Protein AF-A6G628-F1 (afdb_monomer_lite)

Radius of gyration: 21.7 Å; chains: 1; bounding box: 55×53×71 Å

Structure (mmCIF, N/CA/C/O backbone):
data_AF-A6G628-F1
#
_entry.id   AF-A6G628-F1
#
loop_
_atom_site.group_PDB
_atom_site.id
_atom_site.type_symbol
_atom_site.label_atom_id
_atom_site.label_alt_id
_atom_site.label_comp_id
_atom_site.label_asym_id
_atom_site.label_entity_id
_atom_site.label_seq_id
_atom_site.pdbx_PDB_ins_code
_atom_site.Cartn_x
_atom_site.Cartn_y
_atom_site.Cartn_z
_atom_site.occupancy
_atom_site.B_iso_or_equiv
_atom_site.auth_seq_id
_atom_site.auth_comp_id
_atom_site.auth_asym_id
_atom_site.auth_atom_id
_atom_site.pdbx_PDB_model_num
ATOM 1 N N . MET A 1 1 ? 12.521 -26.852 42.039 1.00 50.44 1 MET A N 1
ATOM 2 C CA . MET A 1 1 ? 12.221 -27.165 40.621 1.00 50.44 1 MET A CA 1
ATOM 3 C C . MET A 1 1 ? 13.500 -27.011 39.815 1.00 50.44 1 MET A C 1
ATOM 5 O O . MET A 1 1 ? 14.145 -25.983 39.925 1.00 50.44 1 MET A O 1
ATOM 9 N N . SER A 1 2 ? 13.921 -28.056 39.102 1.00 45.62 2 SER A N 1
ATOM 10 C CA . SER A 1 2 ? 15.214 -28.092 38.402 1.00 45.62 2 SER A CA 1
ATOM 11 C C . SER A 1 2 ? 15.233 -27.132 37.203 1.00 45.62 2 SER A C 1
ATOM 13 O O . SER A 1 2 ? 14.281 -27.115 36.423 1.00 45.62 2 SER A O 1
ATOM 15 N N . LEU A 1 3 ? 16.336 -26.391 37.034 1.00 38.62 3 LEU A N 1
ATOM 16 C CA . LEU A 1 3 ? 16.630 -25.508 35.890 1.00 38.62 3 LEU A CA 1
ATOM 17 C C . LEU A 1 3 ? 16.392 -26.185 34.526 1.00 38.62 3 LEU A C 1
ATOM 19 O O . LEU A 1 3 ? 16.023 -25.521 33.563 1.00 38.62 3 LEU A O 1
ATOM 23 N N . ARG A 1 4 ? 16.496 -27.520 34.451 1.00 37.66 4 ARG A N 1
ATOM 24 C CA . ARG A 1 4 ? 16.188 -28.283 33.231 1.00 37.66 4 ARG A CA 1
ATOM 25 C C . ARG A 1 4 ? 14.694 -28.319 32.894 1.00 37.66 4 ARG A C 1
ATOM 27 O O . ARG A 1 4 ? 14.354 -28.347 31.720 1.00 37.66 4 ARG A O 1
ATOM 34 N N . ARG A 1 5 ? 13.796 -28.283 33.887 1.00 37.41 5 ARG A N 1
ATOM 35 C CA . ARG A 1 5 ? 12.337 -28.236 33.653 1.00 37.41 5 ARG A CA 1
ATOM 36 C C . ARG A 1 5 ? 11.863 -26.838 33.245 1.00 37.41 5 ARG A C 1
ATOM 38 O O . ARG A 1 5 ? 10.957 -26.738 32.430 1.00 37.41 5 ARG A O 1
ATOM 45 N N . ALA A 1 6 ? 12.510 -25.782 33.748 1.00 36.03 6 ALA A N 1
ATOM 46 C CA . ALA A 1 6 ? 12.247 -24.408 33.312 1.00 36.03 6 ALA A CA 1
ATOM 47 C C . ALA A 1 6 ? 12.729 -24.167 31.867 1.00 36.03 6 ALA A C 1
ATOM 49 O O . ALA A 1 6 ? 11.997 -23.593 31.068 1.00 36.03 6 ALA A O 1
ATOM 50 N N . ALA A 1 7 ? 13.903 -24.693 31.494 1.00 35.81 7 ALA A N 1
ATOM 51 C CA . ALA A 1 7 ? 14.420 -24.595 30.127 1.00 35.81 7 ALA A CA 1
ATOM 52 C C . ALA A 1 7 ? 13.567 -25.369 29.100 1.00 35.81 7 ALA A C 1
ATOM 54 O O . ALA A 1 7 ? 13.329 -24.871 28.003 1.00 35.81 7 ALA A O 1
ATOM 55 N N . LEU A 1 8 ? 13.049 -26.551 29.462 1.00 32.75 8 LEU A N 1
ATOM 56 C CA . LEU A 1 8 ? 12.145 -27.323 28.597 1.00 32.75 8 LEU A CA 1
ATOM 57 C C . LEU A 1 8 ? 10.762 -26.670 28.436 1.00 32.75 8 LEU A C 1
ATOM 59 O O . LEU A 1 8 ? 10.191 -26.742 27.353 1.00 32.75 8 LEU A O 1
ATOM 63 N N . ALA A 1 9 ? 10.242 -26.001 29.470 1.00 33.34 9 ALA A N 1
ATOM 64 C CA . ALA A 1 9 ? 8.976 -25.270 29.381 1.00 33.34 9 ALA A CA 1
ATOM 65 C C . ALA A 1 9 ? 9.089 -24.014 28.494 1.00 33.34 9 ALA A C 1
ATOM 67 O O . ALA A 1 9 ? 8.190 -23.745 27.702 1.00 33.34 9 ALA A O 1
ATOM 68 N N . VAL A 1 10 ? 10.215 -23.291 28.557 1.00 39.22 10 VAL A N 1
ATOM 69 C CA . VAL A 1 10 ? 10.490 -22.137 27.680 1.00 39.22 10 VAL A CA 1
ATOM 70 C C . VAL A 1 10 ? 10.723 -22.579 26.229 1.00 39.22 10 VAL A C 1
ATOM 72 O O . VAL A 1 10 ? 10.201 -21.950 25.315 1.00 39.22 10 VAL A O 1
ATOM 75 N N . ALA A 1 11 ? 11.419 -23.697 25.997 1.00 35.84 11 ALA A N 1
ATOM 76 C CA . ALA A 1 11 ? 11.595 -24.253 24.652 1.00 35.84 11 ALA A CA 1
ATOM 77 C C . ALA A 1 11 ? 10.272 -24.752 24.033 1.00 35.84 11 ALA A C 1
ATOM 79 O O . ALA A 1 11 ? 10.048 -24.563 22.840 1.00 35.84 11 ALA A O 1
ATOM 80 N N . ALA A 1 12 ? 9.370 -25.329 24.836 1.00 33.75 12 ALA A N 1
ATOM 81 C CA . ALA A 1 12 ? 8.045 -25.752 24.377 1.00 33.75 12 ALA A CA 1
ATOM 82 C C . ALA A 1 12 ? 7.103 -24.564 24.087 1.00 33.75 12 ALA A C 1
ATOM 84 O O . ALA A 1 12 ? 6.345 -24.611 23.122 1.00 33.75 12 ALA A O 1
ATOM 85 N N . LEU A 1 13 ? 7.187 -23.476 24.864 1.00 33.50 13 LEU A N 1
ATOM 86 C CA . LEU A 1 13 ? 6.427 -22.242 24.615 1.00 33.50 13 LEU A CA 1
ATOM 87 C C . LEU A 1 13 ? 6.949 -21.464 23.393 1.00 33.50 13 LEU A C 1
ATOM 89 O O . LEU A 1 13 ? 6.150 -20.908 22.644 1.00 33.50 13 LEU A O 1
ATOM 93 N N . LEU A 1 14 ? 8.260 -21.493 23.126 1.00 31.45 14 LEU A N 1
ATOM 94 C CA . LEU A 1 14 ? 8.841 -20.948 21.890 1.00 31.45 14 LEU A CA 1
ATOM 95 C C . LEU A 1 14 ? 8.480 -21.796 20.658 1.00 31.45 14 LEU A C 1
ATOM 97 O O . LEU A 1 14 ? 8.222 -21.243 19.595 1.00 31.45 14 LEU A O 1
ATOM 101 N N . ALA A 1 15 ? 8.382 -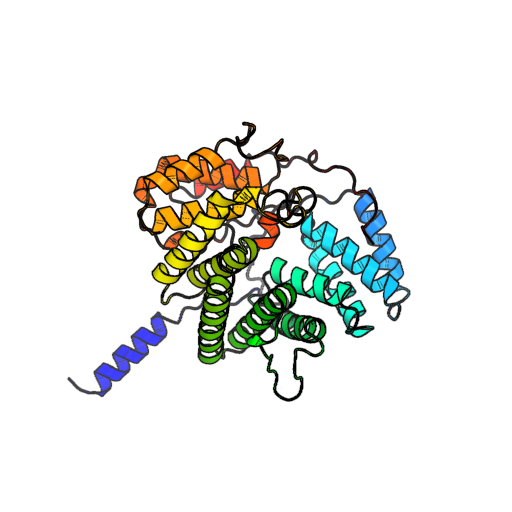23.121 20.794 1.00 29.91 15 ALA A N 1
ATOM 102 C CA . ALA A 1 15 ? 7.958 -24.000 19.701 1.00 29.91 15 ALA A CA 1
ATOM 103 C C . ALA A 1 15 ? 6.462 -23.863 19.347 1.00 29.91 15 ALA A C 1
ATOM 105 O O . ALA A 1 15 ? 6.084 -24.103 18.203 1.00 29.91 15 ALA A O 1
ATOM 106 N N . LEU A 1 16 ? 5.616 -23.443 20.296 1.00 30.11 16 LEU A N 1
ATOM 107 C CA . LEU A 1 16 ? 4.186 -23.189 20.069 1.00 30.11 16 LEU A CA 1
ATOM 108 C C . LEU A 1 16 ? 3.890 -21.741 19.633 1.00 30.11 16 LEU A C 1
ATOM 110 O O . LEU A 1 16 ? 2.911 -21.512 18.931 1.00 30.11 16 LEU A O 1
ATOM 114 N N . GLY A 1 17 ? 4.751 -20.775 19.979 1.00 24.03 17 GLY A N 1
ATOM 115 C CA . GLY A 1 17 ? 4.657 -19.375 19.534 1.00 24.03 17 GLY A CA 1
ATOM 116 C C . GLY A 1 17 ? 5.281 -19.081 18.160 1.00 24.03 17 GLY A C 1
ATOM 117 O O . GLY A 1 17 ? 5.153 -17.968 17.656 1.00 24.03 17 GLY A O 1
ATOM 118 N N . CYS A 1 18 ? 5.946 -20.064 17.543 1.00 24.30 18 CYS A N 1
ATOM 119 C CA . CYS A 1 18 ? 6.601 -19.954 16.234 1.00 24.30 18 CYS A CA 1
ATOM 120 C C . CYS A 1 18 ? 5.829 -20.642 15.096 1.00 24.30 18 CYS A C 1
ATOM 122 O O . CYS A 1 18 ? 6.426 -20.992 14.079 1.00 24.30 18 CYS A O 1
ATOM 124 N N . GLN A 1 19 ? 4.507 -20.800 15.216 1.00 24.64 19 GLN A N 1
ATOM 125 C CA . GLN A 1 19 ? 3.675 -21.029 14.034 1.00 24.64 19 GLN A CA 1
ATOM 126 C C . GLN A 1 19 ? 3.559 -19.713 13.260 1.00 24.64 19 GLN A C 1
ATOM 128 O O . GLN A 1 19 ? 2.582 -18.973 13.345 1.00 24.64 19 GLN A O 1
ATOM 133 N N . SER A 1 20 ? 4.617 -19.405 12.508 1.00 27.75 20 SER A N 1
ATOM 134 C CA . SER A 1 20 ? 4.512 -18.581 11.315 1.00 27.75 20 SER A CA 1
ATOM 135 C C . SER A 1 20 ? 3.332 -19.086 10.482 1.00 27.75 20 SER A C 1
ATOM 137 O O . SER A 1 20 ? 3.108 -20.296 10.389 1.00 27.75 20 SER A O 1
ATOM 139 N N . LYS A 1 21 ? 2.584 -18.163 9.859 1.00 27.80 21 LYS A N 1
ATOM 140 C CA . LYS A 1 21 ? 1.691 -18.498 8.739 1.00 27.80 21 LYS A CA 1
ATOM 141 C C . LYS A 1 21 ? 2.397 -19.554 7.868 1.00 27.80 21 LYS A C 1
ATOM 143 O O . LYS A 1 21 ? 3.588 -19.360 7.585 1.00 27.80 21 LYS A O 1
ATOM 148 N N . PRO A 1 22 ? 1.727 -20.663 7.497 1.00 29.30 22 PRO A N 1
ATOM 149 C CA . PRO A 1 22 ? 2.341 -21.661 6.638 1.00 29.30 22 PRO A CA 1
ATOM 150 C C . PRO A 1 22 ? 2.854 -20.943 5.395 1.00 29.30 22 PRO A C 1
ATOM 152 O O . PRO A 1 22 ? 2.202 -20.014 4.922 1.00 29.30 22 PRO A O 1
ATOM 155 N N . ALA A 1 23 ? 4.068 -21.328 5.000 1.00 27.78 23 ALA A N 1
ATOM 156 C CA . ALA A 1 23 ? 4.845 -20.872 3.856 1.00 27.78 23 ALA A CA 1
ATOM 157 C C . ALA A 1 23 ? 4.118 -19.904 2.906 1.00 27.78 23 ALA A C 1
ATOM 159 O O . ALA A 1 23 ? 3.055 -20.213 2.366 1.00 27.78 23 ALA A O 1
ATOM 160 N N . GLY A 1 24 ? 4.766 -18.762 2.646 1.00 28.61 24 GLY A N 1
ATOM 161 C CA . GLY A 1 24 ? 4.451 -17.935 1.487 1.00 28.61 24 GLY A CA 1
ATOM 162 C C . GLY A 1 24 ? 4.271 -18.795 0.235 1.00 28.61 24 GLY A C 1
ATOM 163 O O . GLY A 1 24 ? 4.841 -19.882 0.137 1.00 28.61 24 GLY A O 1
ATOM 164 N N . HIS A 1 25 ? 3.413 -18.311 -0.663 1.00 29.97 25 HIS A N 1
ATOM 165 C CA . HIS A 1 25 ? 3.013 -18.961 -1.907 1.00 29.97 25 HIS A CA 1
ATOM 166 C C . HIS A 1 25 ? 4.072 -19.931 -2.464 1.00 29.97 25 HIS A C 1
ATOM 168 O O . HIS A 1 25 ? 5.189 -19.499 -2.760 1.00 29.97 25 HIS A O 1
ATOM 174 N N . PRO A 1 26 ? 3.749 -21.225 -2.644 1.00 27.81 26 PRO A N 1
ATOM 175 C CA . PRO A 1 26 ? 4.687 -22.155 -3.245 1.00 27.81 26 PRO A CA 1
ATOM 176 C C . PRO A 1 26 ? 4.986 -21.714 -4.680 1.00 27.81 26 PRO A C 1
ATOM 178 O O . PRO A 1 26 ? 4.091 -21.648 -5.526 1.00 27.81 26 PRO A O 1
ATOM 181 N N . GLN A 1 27 ? 6.263 -21.442 -4.959 1.00 30.94 27 GLN A N 1
ATOM 182 C CA . GLN A 1 27 ? 6.772 -21.461 -6.323 1.00 30.94 27 GLN A CA 1
ATOM 183 C C . GLN A 1 27 ? 6.457 -22.833 -6.931 1.00 30.94 27 GLN A C 1
ATOM 185 O O . GLN A 1 27 ? 6.696 -23.879 -6.323 1.00 30.94 27 GLN A O 1
ATOM 190 N N . ARG A 1 28 ? 5.890 -22.820 -8.140 1.00 32.59 28 ARG A N 1
ATOM 191 C CA . ARG A 1 28 ? 5.635 -24.016 -8.947 1.00 32.59 28 ARG A CA 1
ATOM 192 C C . ARG A 1 28 ? 6.959 -24.750 -9.190 1.00 32.59 28 ARG A C 1
ATOM 194 O O . ARG A 1 28 ? 7.752 -24.335 -10.025 1.00 32.59 28 ARG A O 1
ATOM 201 N N . GLY A 1 29 ? 7.164 -25.860 -8.487 1.00 27.83 29 GLY A N 1
ATOM 202 C CA . GLY A 1 29 ? 8.288 -26.769 -8.686 1.00 27.83 29 GLY A CA 1
ATOM 203 C C . GLY A 1 29 ? 7.921 -28.190 -8.267 1.00 27.83 29 GLY A C 1
ATOM 204 O O . GLY A 1 29 ? 7.958 -28.511 -7.090 1.00 27.83 29 GLY A O 1
ATOM 205 N N . ALA A 1 30 ? 7.535 -28.998 -9.259 1.00 32.38 30 ALA A N 1
ATOM 206 C CA . ALA A 1 30 ? 7.489 -30.464 -9.305 1.00 32.38 30 ALA A CA 1
ATOM 207 C C . ALA A 1 30 ? 6.982 -31.255 -8.069 1.00 32.38 30 ALA A C 1
ATOM 209 O O . ALA A 1 30 ? 7.699 -31.464 -7.098 1.00 32.38 30 ALA A O 1
ATOM 210 N N . GLY A 1 31 ? 5.807 -31.889 -8.212 1.00 31.33 31 GLY A N 1
ATOM 211 C CA . GLY A 1 31 ? 5.630 -33.253 -7.685 1.00 31.33 31 GLY A CA 1
ATOM 212 C C . GLY A 1 31 ? 4.622 -33.516 -6.563 1.00 31.33 31 GLY A C 1
ATOM 213 O O . GLY A 1 31 ? 4.603 -34.637 -6.067 1.00 31.33 31 GLY A O 1
ATOM 214 N N . ALA A 1 32 ? 3.753 -32.575 -6.185 1.00 30.78 32 ALA A N 1
ATOM 215 C CA . ALA A 1 32 ? 2.583 -32.890 -5.357 1.00 30.78 32 ALA A CA 1
ATOM 216 C C . ALA A 1 32 ? 1.427 -31.926 -5.658 1.00 30.78 32 ALA A C 1
ATOM 218 O O . ALA A 1 32 ? 1.526 -30.729 -5.400 1.00 30.78 32 ALA A O 1
ATOM 219 N N . GLN A 1 33 ? 0.323 -32.445 -6.207 1.00 29.73 33 GLN A N 1
ATOM 220 C CA . GLN A 1 33 ? -0.958 -31.738 -6.280 1.00 29.73 33 GLN A CA 1
ATOM 221 C C . GLN A 1 33 ? -1.528 -31.601 -4.862 1.00 29.73 33 GLN A C 1
ATOM 223 O O . GLN A 1 33 ? -2.410 -32.349 -4.452 1.00 29.73 33 GLN A O 1
ATOM 228 N N . VAL A 1 34 ? -1.009 -30.651 -4.092 1.00 32.47 34 VAL A N 1
ATOM 229 C CA . VAL A 1 34 ? -1.757 -30.084 -2.973 1.00 32.47 34 VAL A CA 1
ATOM 230 C C . VAL A 1 34 ? -2.457 -28.874 -3.561 1.00 32.47 34 VAL A C 1
ATOM 232 O O . VAL A 1 34 ? -1.801 -27.911 -3.956 1.00 32.47 34 VAL A O 1
ATOM 235 N N . ALA A 1 35 ? -3.778 -28.970 -3.717 1.00 29.97 35 ALA A N 1
ATOM 236 C CA . ALA A 1 35 ? -4.606 -27.846 -4.120 1.00 29.97 35 ALA A CA 1
ATOM 237 C C . ALA A 1 35 ? -4.215 -26.629 -3.268 1.00 29.97 35 ALA A C 1
ATOM 239 O O . ALA A 1 35 ? -4.260 -26.696 -2.037 1.00 29.97 35 ALA A O 1
ATOM 240 N N . SER A 1 36 ? -3.792 -25.535 -3.914 1.00 32.62 36 SER A N 1
ATOM 241 C CA . SER A 1 36 ? -3.703 -24.246 -3.227 1.00 32.62 36 SER A CA 1
ATOM 242 C C . SER A 1 36 ? -5.068 -23.950 -2.604 1.00 32.62 36 SER A C 1
ATOM 244 O O . SER A 1 36 ? -6.064 -24.516 -3.068 1.00 32.62 36 SER A O 1
ATOM 246 N N . PRO A 1 37 ? -5.174 -23.055 -1.608 1.00 33.59 37 PRO A N 1
ATOM 247 C CA . PRO A 1 37 ? -6.459 -22.457 -1.293 1.00 33.59 37 PRO A CA 1
ATOM 248 C C . PRO A 1 37 ? -7.033 -21.909 -2.601 1.00 33.59 37 PRO A C 1
ATOM 250 O O . PRO A 1 37 ? -6.504 -20.967 -3.183 1.00 33.59 37 PRO A O 1
ATOM 253 N N . ALA A 1 38 ? -7.971 -22.672 -3.145 1.00 33.56 38 ALA A N 1
ATOM 254 C CA . ALA A 1 38 ? -9.018 -22.308 -4.057 1.00 33.56 38 ALA A CA 1
ATOM 255 C C . ALA A 1 38 ? -8.875 -20.919 -4.693 1.00 33.56 38 ALA A C 1
ATOM 257 O O . ALA A 1 38 ? -9.185 -19.908 -4.067 1.00 33.56 38 ALA A O 1
ATOM 258 N N . ALA A 1 39 ? -8.560 -20.888 -5.986 1.00 35.00 39 ALA A N 1
ATOM 259 C CA . ALA A 1 39 ? -8.867 -19.783 -6.893 1.00 35.00 39 ALA A CA 1
ATOM 260 C C . ALA A 1 39 ? -10.397 -19.549 -7.040 1.00 35.00 39 ALA A C 1
ATOM 262 O O . ALA A 1 39 ? -10.878 -19.285 -8.133 1.00 35.00 39 ALA A O 1
ATOM 263 N N . HIS A 1 40 ? -11.195 -19.752 -5.983 1.00 37.03 40 HIS A N 1
ATOM 264 C CA . HIS A 1 40 ? -12.650 -19.949 -6.063 1.00 37.03 40 HIS A CA 1
ATOM 265 C C . HIS A 1 40 ? -13.473 -18.784 -5.500 1.00 37.03 40 HIS A C 1
ATOM 267 O O . HIS A 1 40 ? -14.687 -18.903 -5.411 1.00 37.03 40 HIS A O 1
ATOM 273 N N . THR A 1 41 ? -12.855 -17.652 -5.155 1.00 40.22 41 THR A N 1
ATOM 274 C CA . THR A 1 41 ? -13.603 -16.418 -4.829 1.00 40.22 41 THR A CA 1
ATOM 275 C C . THR A 1 41 ? -13.040 -15.166 -5.497 1.00 40.22 41 THR A C 1
ATOM 277 O O . THR A 1 41 ? -13.556 -14.081 -5.268 1.00 40.22 41 THR A O 1
ATOM 280 N N . ARG A 1 42 ? -11.976 -15.289 -6.299 1.00 49.31 42 ARG A N 1
ATOM 281 C CA . ARG A 1 42 ? -11.356 -14.167 -7.008 1.00 49.31 42 ARG A CA 1
ATOM 282 C C . ARG A 1 42 ? -11.729 -14.263 -8.478 1.00 49.31 42 ARG A C 1
ATOM 284 O O . ARG A 1 42 ? -11.321 -15.206 -9.151 1.00 49.31 42 ARG A O 1
ATOM 291 N N . GLN A 1 43 ? -12.518 -13.311 -8.945 1.00 51.31 43 GLN A N 1
ATOM 292 C CA . GLN A 1 43 ? -12.754 -13.080 -10.361 1.00 51.31 43 GLN A CA 1
ATOM 293 C C . GLN A 1 43 ? -11.901 -11.877 -10.755 1.00 51.31 43 GLN A C 1
ATOM 295 O O . GLN A 1 43 ? -12.107 -10.775 -10.251 1.00 51.31 43 GLN A O 1
ATOM 300 N N . ASP A 1 44 ? -10.886 -12.099 -11.585 1.00 56.12 44 ASP A N 1
ATOM 301 C CA . ASP A 1 44 ? -10.138 -10.983 -12.157 1.00 56.12 44 ASP A CA 1
ATOM 302 C C . ASP A 1 44 ? -11.070 -10.202 -13.089 1.00 56.12 44 ASP A C 1
ATOM 304 O O . ASP A 1 44 ? -11.942 -10.779 -13.751 1.00 56.12 44 ASP A O 1
ATOM 308 N N . ALA A 1 45 ? -10.915 -8.881 -13.117 1.00 58.53 45 ALA A N 1
ATOM 309 C CA . ALA A 1 45 ? -11.713 -8.056 -14.007 1.00 58.53 45 ALA A CA 1
ATOM 310 C C . ALA A 1 45 ? -11.368 -8.423 -15.459 1.00 58.53 45 ALA A C 1
ATOM 312 O O . ALA A 1 45 ? -10.180 -8.461 -15.800 1.00 58.53 45 ALA A O 1
ATOM 313 N N . PRO A 1 46 ? -12.358 -8.691 -16.328 1.00 62.00 46 PRO A N 1
ATOM 314 C CA . PRO A 1 46 ? -12.068 -9.046 -17.704 1.00 62.00 46 PRO A CA 1
ATOM 315 C C . PRO A 1 46 ? -11.439 -7.848 -18.419 1.00 62.00 46 PRO A C 1
ATOM 317 O O . PRO A 1 46 ? -12.073 -6.809 -18.603 1.00 62.00 46 PRO A O 1
ATOM 320 N N . VAL A 1 47 ? -10.188 -8.003 -18.847 1.00 71.00 47 VAL A N 1
ATOM 321 C CA . VAL A 1 47 ? -9.551 -7.085 -19.797 1.00 71.00 47 VAL A CA 1
ATOM 322 C C . VAL A 1 47 ? -10.246 -7.255 -21.150 1.00 71.00 47 VAL A C 1
ATOM 324 O O . VAL A 1 47 ? -10.457 -8.382 -21.604 1.00 71.00 47 VAL A O 1
ATOM 327 N N . SER A 1 48 ? -10.657 -6.153 -21.786 1.00 79.56 48 SER A N 1
ATOM 328 C CA . SER A 1 48 ? -11.408 -6.224 -23.044 1.00 79.56 48 SER A CA 1
ATOM 329 C C . SER A 1 48 ? -10.563 -6.840 -24.164 1.00 79.56 48 SER A C 1
ATOM 331 O O . SER A 1 48 ? -9.335 -6.777 -24.141 1.00 79.56 48 SER A O 1
ATOM 333 N N . ALA A 1 49 ? -11.211 -7.410 -25.185 1.00 83.31 49 ALA A N 1
ATOM 334 C CA . ALA A 1 49 ? -10.497 -7.976 -26.333 1.00 83.31 49 ALA A CA 1
ATOM 335 C C . ALA A 1 49 ? -9.596 -6.937 -27.033 1.00 83.31 49 ALA A C 1
ATOM 337 O O . ALA A 1 49 ? -8.469 -7.253 -27.399 1.00 83.31 49 ALA A O 1
ATOM 338 N N . GLU A 1 50 ? -10.062 -5.690 -27.145 1.00 84.50 50 GLU A N 1
ATOM 339 C CA . GLU A 1 50 ? -9.288 -4.572 -27.700 1.00 84.50 50 GLU A CA 1
ATOM 340 C C . GLU A 1 50 ? -8.067 -4.238 -26.829 1.00 84.50 50 GLU A C 1
ATOM 342 O O . GLU A 1 50 ? -6.960 -4.063 -27.335 1.00 84.50 50 GLU A O 1
ATOM 347 N N . GLN A 1 51 ? -8.232 -4.211 -25.502 1.00 85.12 51 GLN A N 1
ATOM 348 C CA . GLN A 1 51 ? -7.115 -4.000 -24.580 1.00 85.12 51 GLN A CA 1
ATOM 349 C C . GLN A 1 51 ? -6.091 -5.137 -24.667 1.00 85.12 51 GLN A C 1
ATOM 351 O O . GLN A 1 51 ? -4.892 -4.870 -24.682 1.00 85.12 51 GLN A O 1
ATOM 356 N N . LEU A 1 52 ? -6.543 -6.391 -24.758 1.00 87.81 52 LEU A N 1
ATOM 357 C CA . LEU A 1 52 ? -5.663 -7.550 -24.923 1.00 87.81 52 LEU A CA 1
ATOM 358 C C . LEU A 1 52 ? -4.890 -7.504 -26.246 1.00 87.81 52 LEU A C 1
ATOM 360 O O . LEU A 1 52 ? -3.719 -7.873 -26.265 1.00 87.81 52 LEU A O 1
ATOM 364 N N . GLU A 1 53 ? -5.500 -7.022 -27.330 1.00 91.31 53 GLU A N 1
ATOM 365 C CA . GLU A 1 53 ? -4.812 -6.829 -28.611 1.00 91.31 53 GLU A CA 1
ATOM 366 C C . GLU A 1 53 ? -3.695 -5.783 -28.494 1.00 91.31 53 GLU A C 1
ATOM 368 O O . GLU A 1 53 ? -2.555 -6.046 -28.883 1.00 91.31 53 GLU A O 1
ATOM 373 N N . VAL A 1 54 ? -3.986 -4.629 -27.881 1.00 92.25 54 VAL A N 1
ATOM 374 C CA . VAL A 1 54 ? -2.991 -3.568 -27.651 1.00 92.25 54 VAL A CA 1
ATOM 375 C C . VAL A 1 54 ? -1.852 -4.058 -26.751 1.00 92.25 54 VAL A C 1
ATOM 377 O O . VAL A 1 54 ? -0.678 -3.865 -27.075 1.00 92.25 54 VAL A O 1
ATOM 380 N N . LEU A 1 55 ? -2.177 -4.719 -25.637 1.00 94.00 55 LEU A N 1
ATOM 381 C CA . LEU A 1 55 ? -1.188 -5.291 -24.720 1.00 94.00 55 LEU A CA 1
ATOM 382 C C . LEU A 1 55 ? -0.335 -6.364 -25.411 1.00 94.00 55 LEU A C 1
ATOM 384 O O . LEU A 1 55 ? 0.888 -6.365 -25.265 1.00 94.00 55 LEU A O 1
ATOM 388 N N . GLY A 1 56 ? -0.957 -7.222 -26.223 1.00 95.69 56 GLY A N 1
ATOM 389 C CA . GLY A 1 56 ? -0.276 -8.243 -27.014 1.00 95.69 56 GLY A CA 1
ATOM 390 C C . GLY A 1 56 ? 0.686 -7.653 -28.047 1.00 95.69 56 GLY A C 1
ATOM 391 O O . GLY A 1 56 ? 1.801 -8.151 -28.196 1.00 95.69 56 GLY A O 1
ATOM 392 N N . ALA A 1 57 ? 0.305 -6.561 -28.715 1.00 96.12 57 ALA A N 1
ATOM 393 C CA . ALA A 1 57 ? 1.174 -5.865 -29.662 1.00 96.12 57 ALA A CA 1
ATOM 394 C C . ALA A 1 57 ? 2.405 -5.246 -28.975 1.00 96.12 57 ALA A C 1
ATOM 396 O O . ALA A 1 57 ? 3.522 -5.375 -29.480 1.00 96.12 57 ALA A O 1
ATOM 397 N N . LEU A 1 58 ? 2.224 -4.624 -27.803 1.00 97.19 58 LEU A N 1
ATOM 398 C CA . LEU A 1 58 ? 3.332 -4.086 -27.004 1.00 97.19 58 LEU A CA 1
ATOM 399 C C . LEU A 1 58 ? 4.271 -5.196 -26.514 1.00 97.19 58 LEU A C 1
ATOM 401 O O . LEU A 1 58 ? 5.491 -5.060 -26.621 1.00 97.19 58 LEU A O 1
ATOM 405 N N . ALA A 1 59 ? 3.709 -6.308 -26.037 1.00 97.62 59 ALA A N 1
ATOM 406 C CA . ALA A 1 59 ? 4.473 -7.477 -25.620 1.00 97.62 59 ALA A CA 1
ATOM 407 C C . ALA A 1 59 ? 5.296 -8.062 -26.780 1.00 97.62 59 ALA A C 1
ATOM 409 O O . ALA A 1 59 ? 6.493 -8.304 -26.632 1.00 97.62 59 ALA A O 1
ATOM 410 N N . ALA A 1 60 ? 4.687 -8.220 -27.959 1.00 98.06 60 ALA A N 1
ATOM 411 C CA . ALA A 1 60 ? 5.373 -8.715 -29.149 1.00 98.06 60 ALA A CA 1
ATOM 412 C C . ALA A 1 60 ? 6.512 -7.784 -29.597 1.00 98.06 60 ALA A C 1
ATOM 414 O O . ALA A 1 60 ? 7.582 -8.261 -29.975 1.00 98.06 60 ALA A O 1
ATOM 415 N N . ALA A 1 61 ? 6.315 -6.463 -29.521 1.00 97.19 61 ALA A N 1
ATOM 416 C CA . ALA A 1 61 ? 7.357 -5.487 -29.832 1.00 97.19 61 ALA A CA 1
ATOM 417 C C . ALA A 1 61 ? 8.546 -5.577 -28.858 1.00 97.19 61 ALA A C 1
ATOM 419 O O . ALA A 1 61 ? 9.698 -5.556 -29.297 1.00 97.19 61 ALA A O 1
ATOM 420 N N . ALA A 1 62 ? 8.270 -5.725 -27.559 1.00 97.69 62 ALA A N 1
ATOM 421 C CA . ALA A 1 62 ? 9.282 -5.925 -26.524 1.00 97.69 62 ALA A CA 1
ATOM 422 C C . ALA A 1 62 ? 10.035 -7.259 -26.686 1.00 97.69 62 ALA A C 1
ATOM 424 O O . ALA A 1 62 ? 11.250 -7.316 -26.504 1.00 97.69 62 ALA A O 1
ATOM 425 N N . ASP A 1 63 ? 9.337 -8.328 -27.073 1.00 98.19 63 ASP A N 1
ATOM 426 C CA . ASP A 1 63 ? 9.940 -9.651 -27.268 1.00 98.19 63 ASP A CA 1
ATOM 427 C C . ASP A 1 63 ? 10.798 -9.723 -28.536 1.00 98.19 63 ASP A C 1
ATOM 429 O O . ASP A 1 63 ? 11.839 -10.380 -28.535 1.00 98.19 63 ASP A O 1
ATOM 433 N N . ALA A 1 64 ? 10.408 -9.011 -29.597 1.00 98.31 64 ALA A N 1
ATOM 434 C CA . ALA A 1 64 ? 11.203 -8.889 -30.816 1.00 98.31 64 ALA A CA 1
ATOM 435 C C . ALA A 1 64 ? 12.483 -8.054 -30.621 1.00 98.31 64 ALA A C 1
ATOM 437 O O . ALA A 1 64 ? 13.442 -8.236 -31.370 1.00 98.31 64 ALA A O 1
ATOM 438 N N . ASN A 1 65 ? 12.507 -7.161 -29.624 1.00 96.88 65 ASN A N 1
ATOM 439 C CA . ASN A 1 65 ? 13.613 -6.238 -29.361 1.00 96.88 65 ASN A CA 1
ATOM 440 C C . ASN A 1 65 ? 14.029 -6.303 -27.880 1.00 96.88 65 ASN A C 1
ATOM 442 O O . ASN A 1 65 ? 13.777 -5.366 -27.122 1.00 96.88 65 ASN A O 1
ATOM 446 N N . PRO A 1 66 ? 14.657 -7.405 -27.428 1.00 96.94 66 PRO A N 1
ATOM 447 C CA . PRO A 1 66 ? 14.892 -7.634 -26.006 1.00 96.94 66 PRO A CA 1
ATOM 448 C C . PRO A 1 66 ? 15.808 -6.601 -25.339 1.00 96.94 66 PRO A C 1
ATOM 450 O O . PRO A 1 66 ? 15.627 -6.352 -24.148 1.00 96.94 66 PRO A O 1
ATOM 453 N N . ASP A 1 67 ? 16.717 -5.991 -26.102 1.00 98.12 67 ASP A N 1
ATOM 454 C CA . ASP A 1 67 ? 17.657 -4.964 -25.636 1.00 98.12 67 ASP A CA 1
ATOM 455 C C . ASP A 1 67 ? 17.122 -3.527 -25.821 1.00 98.12 67 ASP A C 1
ATOM 457 O O . ASP A 1 67 ? 17.829 -2.553 -25.559 1.00 98.12 67 ASP A O 1
ATOM 461 N N . ASP A 1 68 ? 15.874 -3.367 -26.280 1.00 98.38 68 ASP A N 1
ATOM 462 C CA . ASP A 1 68 ? 15.228 -2.062 -26.423 1.00 98.38 68 ASP A CA 1
ATOM 463 C C . ASP A 1 68 ? 14.535 -1.655 -25.116 1.00 98.38 68 ASP A C 1
ATOM 465 O O . ASP A 1 68 ? 13.440 -2.118 -24.768 1.00 98.38 68 ASP A O 1
ATOM 469 N N . PHE A 1 69 ? 15.178 -0.726 -24.406 1.00 98.19 69 PHE A N 1
ATOM 470 C CA . PHE A 1 69 ? 14.659 -0.129 -23.180 1.00 98.19 69 PHE A CA 1
ATOM 471 C C . PHE A 1 69 ? 13.248 0.450 -23.352 1.00 98.19 69 PHE A C 1
ATOM 473 O O . PHE A 1 69 ? 12.388 0.250 -22.491 1.00 98.19 69 PHE A O 1
ATOM 480 N N . ALA A 1 70 ? 12.995 1.175 -24.444 1.00 98.00 70 ALA A N 1
ATOM 481 C CA . ALA A 1 70 ? 11.727 1.860 -24.656 1.00 98.00 70 ALA A CA 1
ATOM 482 C C . ALA A 1 70 ? 10.595 0.855 -24.893 1.00 98.00 70 ALA A C 1
ATOM 484 O O . ALA A 1 70 ? 9.522 1.003 -24.304 1.00 98.00 70 ALA A O 1
ATOM 485 N N . ALA A 1 71 ? 10.850 -0.196 -25.680 1.00 97.56 71 ALA A N 1
ATOM 486 C CA . ALA A 1 71 ? 9.880 -1.261 -25.925 1.00 97.56 71 ALA A CA 1
ATOM 487 C C . ALA A 1 71 ? 9.529 -2.024 -24.635 1.00 97.56 71 ALA A C 1
ATOM 489 O O . ALA A 1 71 ? 8.348 -2.184 -24.308 1.00 97.56 71 ALA A O 1
ATOM 490 N N . ARG A 1 72 ? 10.543 -2.420 -23.849 1.00 98.06 72 ARG A N 1
ATOM 491 C CA . ARG A 1 72 ? 10.356 -3.096 -22.553 1.00 98.06 72 ARG A CA 1
ATOM 492 C C . ARG A 1 72 ? 9.592 -2.220 -21.563 1.00 98.06 72 ARG A C 1
ATOM 494 O O . ARG A 1 72 ? 8.590 -2.657 -21.001 1.00 98.06 72 ARG A O 1
ATOM 501 N N . LYS A 1 73 ? 9.994 -0.955 -21.402 1.00 97.75 73 LYS A N 1
ATOM 502 C CA . LYS A 1 73 ? 9.310 -0.003 -20.515 1.00 97.75 73 LYS A CA 1
ATOM 503 C C . LYS A 1 73 ? 7.854 0.208 -20.935 1.00 97.75 73 LYS A C 1
ATOM 505 O O . LYS A 1 73 ? 6.980 0.196 -20.073 1.00 97.75 73 LYS A O 1
ATOM 510 N N . ALA A 1 74 ? 7.575 0.391 -22.227 1.00 96.25 74 ALA A N 1
ATOM 511 C CA . ALA A 1 74 ? 6.216 0.609 -22.723 1.00 96.25 74 ALA A CA 1
ATOM 512 C C . ALA A 1 74 ? 5.305 -0.596 -22.442 1.00 96.25 74 ALA A C 1
ATOM 514 O O . ALA A 1 74 ? 4.221 -0.423 -21.880 1.00 96.25 74 ALA A O 1
ATOM 515 N N . SER A 1 75 ? 5.771 -1.809 -22.758 1.00 97.38 75 SER A N 1
ATOM 516 C CA . SER A 1 75 ? 5.035 -3.040 -22.457 1.00 97.38 75 SER A CA 1
ATOM 517 C C . SER A 1 75 ? 4.822 -3.217 -20.952 1.00 97.38 75 SER A C 1
ATOM 519 O O . SER A 1 75 ? 3.686 -3.392 -20.505 1.00 97.38 75 SER A O 1
ATOM 521 N N . GLY A 1 76 ? 5.884 -3.091 -20.153 1.00 95.62 76 GLY A N 1
ATOM 522 C CA . GLY A 1 76 ? 5.825 -3.254 -18.703 1.00 95.62 76 GLY A CA 1
ATOM 523 C C . GLY A 1 76 ? 4.872 -2.268 -18.026 1.00 95.62 76 GLY A C 1
ATOM 524 O O . GLY A 1 76 ? 4.037 -2.668 -17.215 1.00 95.62 76 GLY A O 1
ATOM 525 N N . MET A 1 77 ? 4.922 -0.985 -18.401 1.00 93.94 77 MET A N 1
ATOM 526 C CA . MET A 1 77 ? 4.022 0.039 -17.860 1.00 93.94 77 MET A CA 1
ATOM 527 C C . MET A 1 77 ? 2.562 -0.215 -18.248 1.00 93.94 77 MET A C 1
ATOM 529 O O . MET A 1 77 ? 1.681 -0.065 -17.403 1.00 93.94 77 MET A O 1
ATOM 533 N N . ALA A 1 78 ? 2.285 -0.617 -19.493 1.00 90.38 78 ALA A N 1
ATOM 534 C CA . ALA A 1 78 ? 0.921 -0.903 -19.938 1.00 90.38 78 ALA A CA 1
ATOM 535 C C . ALA A 1 78 ? 0.311 -2.096 -19.182 1.00 90.38 78 ALA A C 1
ATOM 537 O O . ALA A 1 78 ? -0.801 -1.992 -18.660 1.00 90.38 78 ALA A O 1
ATOM 538 N N . HIS A 1 79 ? 1.063 -3.191 -19.039 1.00 91.19 79 HIS A N 1
ATOM 539 C CA . HIS A 1 79 ? 0.625 -4.355 -18.266 1.00 91.19 79 HIS A CA 1
ATOM 540 C C . HIS A 1 79 ? 0.498 -4.039 -16.771 1.00 91.19 79 HIS A C 1
ATOM 542 O O . HIS A 1 79 ? -0.435 -4.519 -16.129 1.00 91.19 79 HIS A O 1
ATOM 548 N N . MET A 1 80 ? 1.376 -3.198 -16.210 1.00 89.06 80 MET A N 1
ATOM 549 C CA . MET A 1 80 ? 1.262 -2.725 -14.827 1.00 89.06 80 MET A CA 1
ATOM 550 C C . MET A 1 80 ? -0.053 -1.967 -14.624 1.00 89.06 80 MET A C 1
ATOM 552 O O . MET A 1 80 ? -0.794 -2.270 -13.694 1.00 89.06 80 MET A O 1
ATOM 556 N N . TRP A 1 81 ? -0.388 -1.017 -15.500 1.00 84.19 81 TRP A N 1
ATOM 557 C CA . TRP A 1 81 ? -1.646 -0.273 -15.399 1.00 84.19 81 TRP A CA 1
ATOM 558 C C . TRP A 1 81 ? -2.875 -1.169 -15.557 1.00 84.19 81 TRP A C 1
ATOM 560 O O . TRP A 1 81 ? -3.829 -1.018 -14.797 1.00 84.19 81 TRP A O 1
ATOM 570 N N . ALA A 1 82 ? -2.843 -2.132 -16.479 1.00 81.56 82 ALA A N 1
ATOM 571 C CA . ALA A 1 82 ? -3.918 -3.110 -16.632 1.00 81.56 82 ALA A CA 1
ATOM 572 C C . ALA A 1 82 ? -4.060 -4.013 -15.390 1.00 81.56 82 ALA A C 1
ATOM 574 O O . ALA A 1 82 ? -5.174 -4.250 -14.920 1.00 81.56 82 ALA A O 1
ATOM 575 N N . THR A 1 83 ? -2.934 -4.418 -14.789 1.00 81.12 83 THR A N 1
ATOM 576 C CA . THR A 1 83 ? -2.898 -5.144 -13.507 1.00 81.12 83 THR A CA 1
ATOM 577 C C . THR A 1 83 ? -3.572 -4.333 -12.403 1.00 81.12 83 THR A C 1
ATOM 579 O O . THR A 1 83 ? -4.420 -4.853 -11.681 1.00 81.12 83 THR A O 1
ATOM 582 N N . LEU A 1 84 ? -3.246 -3.041 -12.297 1.00 76.69 84 LEU A N 1
ATOM 583 C CA . LEU A 1 84 ? -3.849 -2.136 -11.314 1.00 76.69 84 LEU A CA 1
ATOM 584 C C . LEU A 1 84 ? -5.329 -1.855 -11.587 1.00 76.69 84 LEU A C 1
ATOM 586 O O . LEU A 1 84 ? -6.077 -1.607 -10.648 1.00 76.69 84 LEU A O 1
ATOM 590 N N . GLY A 1 85 ? -5.768 -1.944 -12.843 1.00 72.50 85 GLY A N 1
ATOM 591 C CA . GLY A 1 85 ? -7.180 -1.878 -13.218 1.00 72.50 85 GLY A CA 1
ATOM 592 C C . GLY A 1 85 ? -8.000 -3.099 -12.782 1.00 72.50 85 GLY A C 1
ATOM 593 O O . GLY A 1 85 ? -9.219 -2.985 -12.650 1.00 72.50 85 GLY A O 1
ATOM 594 N N . GLY A 1 86 ? -7.346 -4.233 -12.505 1.00 70.75 86 GLY A N 1
ATOM 595 C CA . GLY A 1 86 ? -7.976 -5.482 -12.061 1.00 70.75 86 GLY A CA 1
ATOM 596 C C . GLY A 1 86 ? -7.598 -6.731 -12.867 1.00 70.75 86 GLY A C 1
ATOM 597 O O . GLY A 1 86 ? -8.017 -7.820 -12.480 1.00 70.75 86 GLY A O 1
ATOM 598 N N . GLY A 1 87 ? -6.796 -6.602 -13.934 1.00 77.88 87 GLY A N 1
ATOM 599 C CA . GLY A 1 87 ? -6.272 -7.723 -14.733 1.00 77.88 87 GLY A CA 1
ATOM 600 C C . GLY A 1 87 ? -5.048 -8.364 -14.081 1.00 77.88 87 GLY A C 1
ATOM 601 O O . GLY A 1 87 ? -3.919 -8.182 -14.530 1.00 77.88 87 GLY A O 1
ATOM 602 N N . LEU A 1 88 ? -5.246 -9.022 -12.941 1.00 75.81 88 LEU A N 1
ATOM 603 C CA . LEU A 1 88 ? -4.159 -9.455 -12.052 1.00 75.81 88 LEU A CA 1
ATOM 604 C C . LEU A 1 88 ? -3.312 -10.602 -12.630 1.00 75.81 88 LEU A C 1
ATOM 606 O O . LEU A 1 88 ? -2.176 -10.807 -12.196 1.00 75.81 88 LEU A O 1
ATOM 610 N N . ASP A 1 89 ? -3.828 -11.297 -13.639 1.00 78.94 89 ASP A N 1
ATOM 611 C CA . ASP A 1 89 ? -3.124 -12.267 -14.477 1.00 78.94 89 ASP A CA 1
ATOM 612 C C . ASP A 1 89 ? -2.007 -11.632 -15.329 1.00 78.94 89 ASP A C 1
ATOM 614 O O . ASP A 1 89 ? -1.022 -12.296 -15.653 1.00 78.94 89 ASP A O 1
ATOM 618 N N . LEU A 1 90 ? -2.095 -10.329 -15.617 1.00 85.19 90 LEU A N 1
ATOM 619 C CA . LEU A 1 90 ? -1.094 -9.576 -16.383 1.00 85.19 90 LEU A CA 1
ATOM 620 C C . LEU A 1 90 ? 0.145 -9.186 -15.564 1.00 85.19 90 LEU A C 1
ATOM 622 O O . LEU A 1 90 ? 1.138 -8.705 -16.120 1.00 85.19 90 LEU A O 1
ATOM 626 N N . ARG A 1 91 ? 0.112 -9.406 -14.246 1.00 86.75 91 ARG A N 1
ATOM 627 C CA . ARG A 1 91 ? 1.159 -8.988 -13.306 1.00 86.75 91 ARG A CA 1
ATOM 628 C C . ARG A 1 91 ? 2.532 -9.542 -13.665 1.00 86.75 91 ARG A C 1
ATOM 630 O O . ARG A 1 91 ? 3.509 -8.800 -13.671 1.00 86.75 91 ARG A O 1
ATOM 637 N N . ASP A 1 92 ? 2.613 -10.837 -13.956 1.00 89.88 92 ASP A N 1
ATOM 638 C CA . ASP A 1 92 ? 3.898 -11.497 -14.195 1.00 89.88 92 ASP A CA 1
ATOM 639 C C . ASP A 1 92 ? 4.557 -10.960 -15.483 1.00 89.88 92 ASP A C 1
ATOM 641 O O . ASP A 1 92 ? 5.779 -10.813 -15.544 1.00 89.88 92 ASP A O 1
ATOM 645 N N . ARG A 1 93 ? 3.752 -10.578 -16.490 1.00 94.00 93 ARG A N 1
ATOM 646 C CA . ARG A 1 93 ? 4.242 -9.904 -17.701 1.00 94.00 93 ARG A CA 1
ATOM 647 C C . ARG A 1 93 ? 4.728 -8.487 -17.401 1.00 94.00 93 ARG A C 1
ATOM 649 O O . ARG A 1 93 ? 5.803 -8.112 -17.867 1.00 94.00 93 ARG A O 1
ATOM 656 N N . ALA A 1 94 ? 3.965 -7.725 -16.613 1.00 93.50 94 ALA A N 1
ATOM 657 C CA . ALA A 1 94 ? 4.355 -6.386 -16.178 1.00 93.50 94 ALA A CA 1
ATOM 658 C C . ALA A 1 94 ? 5.711 -6.399 -15.458 1.00 93.50 94 ALA A C 1
ATOM 660 O O . ALA A 1 94 ? 6.591 -5.608 -15.782 1.00 93.50 94 ALA A O 1
ATOM 661 N N . GLU A 1 95 ? 5.895 -7.332 -14.523 1.00 93.94 95 GLU A N 1
ATOM 662 C CA . GLU A 1 95 ? 7.149 -7.527 -13.791 1.00 93.94 95 GLU A CA 1
ATOM 663 C C . GLU A 1 95 ? 8.314 -7.855 -14.711 1.00 93.94 95 GLU A C 1
ATOM 665 O O . GLU A 1 95 ? 9.328 -7.165 -14.669 1.00 93.94 95 GLU A O 1
ATOM 670 N N . ALA A 1 96 ? 8.158 -8.866 -15.569 1.00 95.69 96 ALA A N 1
ATOM 671 C CA . ALA A 1 96 ? 9.228 -9.303 -16.457 1.00 95.69 96 ALA A CA 1
ATOM 672 C C . ALA A 1 96 ? 9.734 -8.163 -17.356 1.00 95.69 96 ALA A C 1
ATOM 674 O O . ALA A 1 96 ? 10.942 -7.951 -17.465 1.00 95.69 96 ALA A O 1
ATOM 675 N N . ASP A 1 97 ? 8.823 -7.397 -17.960 1.00 97.88 97 ASP A N 1
ATOM 676 C CA . ASP A 1 97 ? 9.196 -6.302 -18.856 1.00 97.88 97 ASP A CA 1
ATOM 677 C C . ASP A 1 97 ? 9.753 -5.080 -18.107 1.00 97.88 97 ASP A C 1
ATOM 679 O O . ASP A 1 97 ? 10.716 -4.470 -18.574 1.00 97.88 97 ASP A O 1
ATOM 683 N N . LEU A 1 98 ? 9.204 -4.726 -16.936 1.00 97.94 98 LEU A N 1
ATOM 684 C CA . LEU A 1 98 ? 9.739 -3.628 -16.122 1.00 97.94 98 LEU A CA 1
ATOM 685 C C . LEU A 1 98 ? 11.118 -3.965 -15.537 1.00 97.94 98 LEU A C 1
ATOM 687 O O . LEU A 1 98 ? 11.989 -3.098 -15.509 1.00 97.94 98 LEU A O 1
ATOM 691 N N . GLU A 1 99 ? 11.333 -5.204 -15.092 1.00 98.06 99 GLU A N 1
ATOM 692 C CA . GLU A 1 99 ? 12.629 -5.688 -14.602 1.00 98.06 99 GLU A CA 1
ATOM 693 C C . GLU A 1 99 ? 13.669 -5.727 -15.723 1.00 98.06 99 GLU A C 1
ATOM 695 O O . GLU A 1 99 ? 14.800 -5.287 -15.518 1.00 98.06 99 GLU A O 1
ATOM 700 N N . ALA A 1 100 ? 13.288 -6.179 -16.921 1.00 98.12 100 ALA A N 1
ATOM 701 C CA . ALA A 1 100 ? 14.160 -6.148 -18.092 1.00 98.12 100 ALA A CA 1
ATOM 702 C C . ALA A 1 100 ? 14.519 -4.708 -18.496 1.00 98.12 100 ALA A C 1
ATOM 704 O O . ALA A 1 100 ? 15.689 -4.411 -18.725 1.00 98.12 100 ALA A O 1
ATOM 705 N N . ALA A 1 101 ? 13.547 -3.788 -18.510 1.00 98.38 101 ALA A N 1
ATOM 706 C CA . ALA A 1 101 ? 13.820 -2.370 -18.743 1.00 98.38 101 ALA A CA 1
ATOM 707 C C . ALA A 1 101 ? 14.765 -1.792 -17.675 1.00 98.38 101 ALA A C 1
ATOM 709 O O . ALA A 1 101 ? 15.675 -1.030 -17.994 1.00 98.38 101 ALA A O 1
ATOM 710 N N . PHE A 1 102 ? 14.582 -2.172 -16.408 1.00 98.31 102 PHE A N 1
ATOM 711 C CA . PHE A 1 102 ? 15.417 -1.698 -15.306 1.00 98.31 102 PHE A CA 1
ATOM 712 C C . PHE A 1 102 ? 16.848 -2.234 -15.406 1.00 98.31 102 PHE A C 1
ATOM 714 O O . PHE A 1 102 ? 17.792 -1.509 -15.111 1.00 98.31 102 PHE A O 1
ATOM 721 N N . ALA A 1 103 ? 17.026 -3.475 -15.864 1.00 98.12 103 ALA A N 1
ATOM 722 C CA . ALA A 1 103 ? 18.347 -4.040 -16.119 1.00 98.12 103 ALA A CA 1
ATOM 723 C C . ALA A 1 103 ? 19.101 -3.303 -17.244 1.00 98.12 103 ALA A C 1
ATOM 725 O O . ALA A 1 103 ? 20.328 -3.227 -17.195 1.00 98.12 103 ALA A O 1
ATOM 726 N N . LEU A 1 104 ? 18.381 -2.752 -18.230 1.00 98.38 104 LEU A N 1
ATOM 727 C CA . LEU A 1 104 ? 18.960 -1.964 -19.324 1.00 98.38 104 LEU A CA 1
ATOM 728 C C . LEU A 1 104 ? 19.338 -0.539 -18.890 1.00 98.38 104 LEU A C 1
ATOM 730 O O . LEU A 1 104 ? 20.404 -0.054 -19.264 1.00 98.38 104 LEU A O 1
ATOM 734 N N . ASP A 1 105 ? 18.492 0.128 -18.098 1.00 97.75 105 ASP A N 1
ATOM 735 C CA . ASP A 1 105 ? 18.780 1.457 -17.544 1.00 97.75 105 ASP A CA 1
ATOM 736 C C . ASP A 1 105 ? 18.260 1.603 -16.098 1.00 97.75 105 ASP A C 1
ATOM 738 O O . ASP A 1 105 ? 17.142 2.087 -15.866 1.00 97.75 105 ASP A O 1
ATOM 742 N N . PRO A 1 106 ? 19.080 1.242 -15.092 1.00 96.19 106 PRO A N 1
ATOM 743 C CA . PRO A 1 106 ? 18.703 1.369 -13.686 1.00 96.19 106 PRO A CA 1
ATOM 744 C C . PRO A 1 106 ? 18.697 2.827 -13.199 1.00 96.19 106 PRO A C 1
ATOM 746 O O . PRO A 1 106 ? 18.139 3.124 -12.140 1.00 96.19 106 PRO A O 1
ATOM 749 N N . SER A 1 107 ? 19.296 3.751 -13.960 1.00 94.44 107 SER A N 1
ATOM 750 C CA . SER A 1 107 ? 19.373 5.174 -13.612 1.00 94.44 107 SER A CA 1
ATOM 751 C C .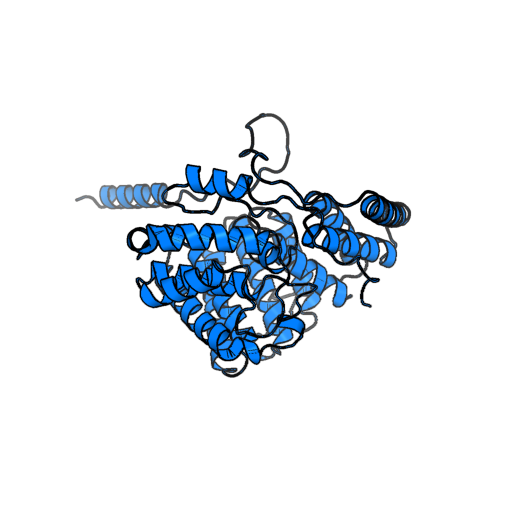 SER A 1 107 ? 18.088 5.940 -13.945 1.00 94.44 107 SER A C 1
ATOM 753 O O . SER A 1 107 ? 17.856 7.038 -13.424 1.00 94.44 107 SER A O 1
ATOM 755 N N . HIS A 1 108 ? 17.207 5.355 -14.766 1.00 96.56 108 HIS A N 1
ATOM 756 C CA . HIS A 1 108 ? 15.950 5.969 -15.170 1.00 96.56 108 HIS A CA 1
ATOM 757 C C . HIS A 1 108 ? 14.971 6.099 -13.986 1.00 96.56 108 HIS A C 1
ATOM 759 O O . HIS A 1 108 ? 14.088 5.265 -13.762 1.00 96.56 108 HIS A O 1
ATOM 765 N N . ARG A 1 109 ? 15.028 7.230 -13.270 1.00 91.62 109 ARG A N 1
ATOM 766 C CA . ARG A 1 109 ? 14.242 7.490 -12.043 1.00 91.62 109 ARG A CA 1
ATOM 767 C C . ARG A 1 109 ? 12.741 7.220 -12.165 1.00 91.62 109 ARG A C 1
ATOM 769 O O . ARG A 1 109 ? 12.138 6.726 -11.214 1.00 91.62 109 ARG A O 1
ATOM 776 N N . GLY A 1 110 ? 12.129 7.536 -13.309 1.00 91.44 110 GLY A N 1
ATOM 777 C CA . GLY A 1 110 ? 10.699 7.289 -13.535 1.00 91.44 110 GLY A CA 1
ATOM 778 C C . GLY A 1 110 ? 10.328 5.801 -13.536 1.00 91.44 110 GLY A C 1
ATOM 779 O O . GLY A 1 110 ? 9.276 5.435 -13.019 1.00 91.44 110 GLY A O 1
ATOM 780 N N . LEU A 1 111 ? 11.220 4.946 -14.045 1.00 95.88 111 LEU A N 1
ATOM 781 C CA . LEU A 1 111 ? 11.039 3.499 -14.101 1.00 95.88 111 LEU A CA 1
ATOM 782 C C . LEU A 1 111 ? 11.250 2.908 -12.712 1.00 95.88 111 LEU A C 1
ATOM 784 O O . LEU A 1 111 ? 10.371 2.208 -12.220 1.00 95.88 111 LEU A O 1
ATOM 788 N N . SER A 1 112 ? 12.347 3.268 -12.039 1.00 95.06 112 SER A N 1
ATOM 789 C CA . SER A 1 112 ? 12.634 2.783 -10.685 1.00 95.06 112 SER A CA 1
ATOM 790 C C . SER A 1 112 ? 11.520 3.170 -9.705 1.00 95.06 112 SER A C 1
ATOM 792 O O . SER A 1 112 ? 11.082 2.359 -8.892 1.00 95.06 112 SER A O 1
ATOM 794 N N . ARG A 1 113 ? 10.961 4.382 -9.837 1.00 90.75 113 ARG A N 1
ATOM 795 C CA . ARG A 1 113 ? 9.787 4.804 -9.062 1.00 90.75 113 ARG A CA 1
ATOM 796 C C . ARG A 1 113 ? 8.552 3.949 -9.356 1.00 90.75 113 ARG A C 1
ATOM 798 O O . ARG A 1 113 ? 7.851 3.579 -8.415 1.00 90.75 113 ARG A O 1
ATOM 805 N N . ALA A 1 114 ? 8.244 3.701 -10.629 1.00 91.00 114 ALA A N 1
ATOM 806 C CA . ALA A 1 114 ? 7.066 2.933 -11.029 1.00 91.00 114 ALA A CA 1
ATOM 807 C C . ALA A 1 114 ? 7.174 1.470 -10.579 1.00 91.00 114 ALA A C 1
ATOM 809 O O . ALA A 1 114 ? 6.283 0.985 -9.887 1.00 91.00 114 ALA A O 1
ATOM 810 N N . LEU A 1 115 ? 8.298 0.813 -10.873 1.00 93.56 115 LEU A N 1
ATOM 811 C CA . LEU A 1 115 ? 8.565 -0.574 -10.499 1.00 93.56 115 LEU A CA 1
ATOM 812 C C . LEU A 1 115 ? 8.631 -0.758 -8.975 1.00 93.56 115 LEU A C 1
ATOM 814 O O . LEU A 1 115 ? 8.001 -1.665 -8.437 1.00 93.56 115 LEU A O 1
ATOM 818 N N . GLY A 1 116 ? 9.302 0.147 -8.253 1.00 90.81 116 GLY A N 1
ATOM 819 C CA . GLY A 1 116 ? 9.343 0.113 -6.788 1.00 90.81 116 GLY A CA 1
ATOM 820 C C . GLY A 1 116 ? 7.949 0.232 -6.169 1.00 90.81 116 GLY A C 1
ATOM 821 O O . GLY A 1 116 ? 7.585 -0.545 -5.287 1.00 90.81 116 GLY A O 1
ATOM 822 N N . ARG A 1 117 ? 7.117 1.149 -6.688 1.00 85.94 117 ARG A N 1
ATOM 823 C CA . ARG A 1 117 ? 5.710 1.243 -6.274 1.00 85.94 117 ARG A CA 1
ATOM 824 C C . ARG A 1 117 ? 4.940 -0.020 -6.628 1.00 85.94 117 ARG A C 1
ATOM 826 O O . ARG A 1 117 ? 4.176 -0.479 -5.791 1.00 85.94 117 ARG A O 1
ATOM 833 N N . PHE A 1 118 ? 5.159 -0.605 -7.801 1.00 87.19 118 PHE A N 1
ATOM 834 C CA . PHE A 1 118 ? 4.477 -1.831 -8.199 1.00 87.19 118 PHE A CA 1
ATOM 835 C C . PHE A 1 118 ? 4.760 -3.001 -7.251 1.00 87.19 118 PHE A C 1
ATOM 837 O O . PHE A 1 118 ? 3.829 -3.718 -6.891 1.00 87.19 118 PHE A O 1
ATOM 844 N N . TYR A 1 119 ? 5.983 -3.127 -6.725 1.00 87.25 119 TYR A N 1
ATOM 845 C CA . TYR A 1 119 ? 6.280 -4.113 -5.679 1.00 87.25 119 TYR A CA 1
ATOM 846 C C . TYR A 1 119 ? 5.550 -3.863 -4.361 1.00 87.25 119 TYR A C 1
ATOM 848 O O . TYR A 1 119 ? 5.078 -4.820 -3.741 1.00 87.25 119 TYR A O 1
ATOM 856 N N . ASN A 1 120 ? 5.383 -2.602 -3.953 1.00 79.38 120 ASN A N 1
ATOM 857 C CA . ASN A 1 120 ? 4.545 -2.291 -2.792 1.00 79.38 120 ASN A CA 1
ATOM 858 C C . ASN A 1 120 ? 3.094 -2.722 -3.041 1.00 79.38 120 ASN A C 1
ATOM 860 O O . ASN A 1 120 ? 2.471 -3.301 -2.155 1.00 79.38 120 ASN A O 1
ATOM 864 N N . LEU A 1 121 ? 2.582 -2.484 -4.258 1.00 72.50 121 LEU A N 1
ATOM 865 C CA . LEU A 1 121 ? 1.217 -2.846 -4.646 1.00 72.50 121 LEU A CA 1
ATOM 866 C C . LEU A 1 121 ? 1.031 -4.374 -4.693 1.00 72.50 121 LEU A C 1
ATOM 868 O O . LEU A 1 121 ? 0.012 -4.868 -4.223 1.00 72.50 121 LEU A O 1
ATOM 872 N N . ARG A 1 122 ? 2.031 -5.129 -5.174 1.00 70.56 122 ARG A N 1
ATOM 873 C CA . ARG A 1 122 ? 2.049 -6.605 -5.175 1.00 70.56 122 ARG A CA 1
ATOM 874 C C . ARG A 1 122 ? 2.036 -7.220 -3.775 1.00 70.56 122 ARG A C 1
ATOM 876 O O . ARG A 1 122 ? 1.640 -8.375 -3.649 1.00 70.56 122 ARG A O 1
ATOM 883 N N . ALA A 1 123 ? 2.520 -6.499 -2.760 1.00 65.94 123 ALA A N 1
ATOM 884 C CA . ALA A 1 123 ? 2.835 -7.046 -1.444 1.00 65.94 123 ALA A CA 1
ATOM 885 C C . ALA A 1 123 ? 3.739 -8.295 -1.550 1.00 65.94 123 ALA A C 1
ATOM 887 O O . ALA A 1 123 ? 3.312 -9.407 -1.251 1.00 65.94 123 ALA A O 1
ATOM 888 N N . VAL A 1 124 ? 5.009 -8.111 -1.950 1.00 59.56 124 VAL A N 1
ATOM 889 C CA . VAL A 1 124 ? 6.040 -9.161 -2.200 1.00 59.56 124 VAL A CA 1
ATOM 890 C C . VAL A 1 124 ? 6.376 -10.090 -1.009 1.00 59.56 124 VAL A C 1
ATOM 892 O O . VAL A 1 124 ? 7.369 -10.820 -1.012 1.00 59.56 124 VAL A O 1
ATOM 895 N N . ALA A 1 125 ? 5.562 -10.094 0.044 1.00 57.78 125 ALA A N 1
ATOM 896 C CA . ALA A 1 125 ? 5.670 -11.004 1.168 1.00 57.78 125 ALA A CA 1
ATOM 897 C C . ALA A 1 125 ? 5.603 -12.470 0.703 1.00 57.78 125 ALA A C 1
ATOM 899 O O . ALA A 1 125 ? 4.646 -12.903 0.068 1.00 57.78 125 ALA A O 1
ATOM 900 N N . GLY A 1 126 ? 6.620 -13.255 1.068 1.00 63.66 126 GLY A N 1
ATOM 901 C CA . GLY A 1 126 ? 6.737 -14.655 0.655 1.00 63.66 126 GLY A CA 1
ATOM 902 C C . GLY A 1 126 ? 7.428 -14.873 -0.694 1.00 63.66 126 GLY A C 1
ATOM 903 O O . GLY A 1 126 ? 7.712 -16.019 -1.021 1.00 63.66 126 GLY A O 1
ATOM 904 N N . ASP A 1 127 ? 7.764 -13.810 -1.430 1.00 80.69 127 ASP A N 1
ATOM 905 C CA . ASP A 1 127 ? 8.583 -13.873 -2.641 1.00 80.69 127 ASP A CA 1
ATOM 906 C C . ASP A 1 127 ? 9.940 -13.209 -2.377 1.00 80.69 127 ASP A C 1
ATOM 908 O O . ASP A 1 127 ? 10.086 -11.986 -2.434 1.00 80.69 127 ASP A O 1
ATOM 912 N N . SER A 1 128 ? 10.944 -14.018 -2.021 1.00 83.19 128 SER A N 1
ATOM 913 C CA . SER A 1 128 ? 12.281 -13.508 -1.693 1.00 83.19 128 SER A CA 1
ATOM 914 C C . SER A 1 128 ? 12.909 -12.762 -2.864 1.00 83.19 128 SER A C 1
ATOM 916 O O . SER A 1 128 ? 13.484 -11.700 -2.658 1.00 83.19 128 SER A O 1
ATOM 918 N N . SER A 1 129 ? 12.724 -13.268 -4.086 1.00 88.38 129 SER A N 1
ATOM 919 C CA . SER A 1 129 ? 13.307 -12.669 -5.287 1.00 88.38 129 SER A CA 1
ATOM 920 C C . SER A 1 129 ? 12.773 -11.261 -5.541 1.00 88.38 129 SER A C 1
ATOM 922 O O . SER A 1 129 ? 13.539 -10.348 -5.843 1.00 88.38 129 SER A O 1
ATOM 924 N N . LYS A 1 130 ? 11.468 -11.053 -5.338 1.00 89.25 130 LYS A N 1
ATOM 925 C CA . LYS A 1 130 ? 10.842 -9.742 -5.527 1.00 89.25 130 LYS A CA 1
ATOM 926 C C . LYS A 1 130 ? 11.102 -8.798 -4.356 1.00 89.25 130 LYS A C 1
ATOM 928 O O . LYS A 1 130 ? 11.221 -7.599 -4.580 1.00 89.25 130 LYS A O 1
ATOM 933 N N . ALA A 1 131 ? 11.262 -9.309 -3.133 1.00 88.62 131 ALA A N 1
ATOM 934 C CA . ALA A 1 131 ? 11.721 -8.494 -2.006 1.00 88.62 131 ALA A CA 1
ATOM 935 C C . ALA A 1 131 ? 13.148 -7.961 -2.234 1.00 88.62 131 ALA A C 1
ATOM 937 O O . ALA A 1 131 ? 13.394 -6.777 -2.013 1.00 88.62 131 ALA A O 1
ATOM 938 N N . ASP A 1 132 ? 14.061 -8.797 -2.735 1.00 92.50 132 ASP A N 1
ATOM 939 C CA . ASP A 1 132 ? 15.418 -8.367 -3.089 1.00 92.50 132 ASP A CA 1
ATOM 940 C C . ASP A 1 132 ? 15.393 -7.359 -4.248 1.00 92.50 132 ASP A C 1
ATOM 942 O O . ASP A 1 132 ? 16.028 -6.307 -4.171 1.00 92.50 132 ASP A O 1
ATOM 946 N N . MET A 1 133 ? 14.579 -7.611 -5.278 1.00 94.56 133 MET A N 1
ATOM 947 C CA . MET A 1 133 ? 14.422 -6.678 -6.395 1.00 94.56 133 MET A CA 1
ATOM 948 C C . MET A 1 133 ? 13.828 -5.330 -5.957 1.00 94.56 133 MET A C 1
ATOM 950 O O . MET A 1 133 ? 14.266 -4.284 -6.432 1.00 94.56 133 MET A O 1
ATOM 954 N N . GLN A 1 134 ? 12.888 -5.315 -5.005 1.00 94.00 134 GLN A N 1
ATOM 955 C CA . GLN A 1 134 ? 12.382 -4.078 -4.404 1.00 94.00 134 GLN A CA 1
ATOM 956 C C . GLN A 1 134 ? 13.511 -3.267 -3.752 1.00 94.00 134 GLN A C 1
ATOM 958 O O . GLN A 1 134 ? 13.573 -2.052 -3.947 1.00 94.00 134 GLN A O 1
ATOM 963 N N . VAL A 1 135 ? 14.417 -3.919 -3.015 1.00 95.31 135 VAL A N 1
ATOM 964 C CA . VAL A 1 135 ? 15.593 -3.261 -2.420 1.00 95.31 135 VAL A CA 1
ATOM 965 C C . VAL A 1 135 ? 16.483 -2.670 -3.513 1.00 95.31 135 VAL A C 1
ATOM 967 O O . VAL A 1 135 ? 16.836 -1.495 -3.430 1.00 95.31 135 VAL A O 1
ATOM 970 N N . THR A 1 136 ? 16.799 -3.440 -4.557 1.00 96.56 136 THR A N 1
ATOM 971 C CA . THR A 1 136 ? 17.638 -2.985 -5.679 1.00 96.56 136 THR A CA 1
ATOM 972 C C . THR A 1 136 ? 17.035 -1.780 -6.402 1.00 96.56 136 THR A C 1
ATOM 974 O O . THR A 1 136 ? 17.719 -0.785 -6.638 1.00 96.56 136 THR A O 1
ATOM 977 N N . VAL A 1 137 ? 15.744 -1.840 -6.722 1.00 96.44 137 VAL A N 1
ATOM 978 C CA . VAL A 1 137 ? 15.044 -0.780 -7.454 1.00 96.44 137 VAL A CA 1
ATOM 979 C C . VAL A 1 137 ? 14.954 0.502 -6.629 1.00 96.44 137 VAL A C 1
ATOM 981 O O . VAL A 1 137 ? 15.177 1.594 -7.157 1.00 96.44 137 VAL A O 1
ATOM 984 N N . TYR A 1 138 ? 14.674 0.398 -5.328 1.00 96.19 138 TYR A N 1
ATOM 985 C CA . TYR A 1 138 ? 14.644 1.574 -4.466 1.00 96.19 138 TYR A CA 1
ATOM 986 C C . TYR A 1 138 ? 16.032 2.146 -4.176 1.00 96.19 138 TYR A C 1
ATOM 988 O O . TYR A 1 138 ? 16.154 3.366 -4.139 1.00 96.19 138 TYR A O 1
ATOM 996 N N . ALA A 1 139 ? 17.073 1.321 -4.044 1.00 96.38 139 ALA A N 1
ATOM 997 C CA . ALA A 1 139 ? 18.452 1.803 -3.953 1.00 96.38 139 ALA A CA 1
ATOM 998 C C . ALA A 1 139 ? 18.822 2.652 -5.182 1.00 96.38 139 ALA A C 1
ATOM 1000 O O . ALA A 1 139 ? 19.304 3.774 -5.045 1.00 96.38 139 ALA A O 1
ATOM 1001 N N . ALA A 1 140 ? 18.488 2.171 -6.385 1.00 95.62 140 ALA A N 1
ATOM 1002 C CA . ALA A 1 140 ? 18.673 2.937 -7.615 1.00 95.62 140 ALA A CA 1
ATOM 1003 C C . ALA A 1 140 ? 17.829 4.226 -7.645 1.00 95.62 140 ALA A C 1
ATOM 1005 O O . ALA A 1 140 ? 18.280 5.258 -8.140 1.00 95.62 140 ALA A O 1
ATOM 1006 N N . HIS A 1 141 ? 16.611 4.198 -7.093 1.00 95.06 141 HIS A N 1
ATOM 1007 C CA . HIS A 1 141 ? 15.754 5.382 -7.009 1.00 95.06 141 HIS A CA 1
ATOM 1008 C C . HIS A 1 141 ? 16.274 6.442 -6.023 1.00 95.06 141 HIS A C 1
ATOM 1010 O O . HIS A 1 141 ? 16.150 7.635 -6.304 1.00 95.06 141 HIS A O 1
ATOM 1016 N N . LEU A 1 142 ? 16.855 6.015 -4.897 1.00 95.12 142 LEU A N 1
ATOM 1017 C CA . LEU A 1 142 ? 17.491 6.887 -3.906 1.00 95.12 142 LEU A CA 1
ATOM 1018 C C . LEU A 1 142 ? 18.745 7.569 -4.474 1.00 95.12 142 LEU A C 1
ATOM 1020 O O . LEU A 1 142 ? 19.043 8.705 -4.106 1.00 95.12 142 LEU A O 1
ATOM 1024 N N . GLY A 1 143 ? 19.434 6.920 -5.419 1.00 92.62 143 GLY A N 1
ATOM 1025 C CA . GLY A 1 143 ? 20.583 7.495 -6.115 1.00 92.62 143 GLY A CA 1
ATOM 1026 C C . GLY A 1 143 ? 21.702 7.848 -5.139 1.00 92.62 143 GLY A C 1
ATOM 1027 O O . GLY A 1 143 ? 22.100 7.015 -4.336 1.00 92.62 143 GLY A O 1
ATOM 1028 N N . GLU A 1 144 ? 22.180 9.092 -5.181 1.00 92.31 144 GLU A N 1
ATOM 1029 C CA . GLU A 1 144 ? 23.286 9.580 -4.338 1.00 92.31 144 GLU A CA 1
ATOM 1030 C C . GLU A 1 144 ? 22.991 9.541 -2.831 1.00 92.31 144 GLU A C 1
ATOM 1032 O O . GLU A 1 144 ? 23.920 9.549 -2.031 1.00 92.31 144 GLU A O 1
ATOM 1037 N N . ALA A 1 145 ? 21.716 9.479 -2.430 1.00 93.44 145 ALA A N 1
ATOM 1038 C CA . ALA A 1 145 ? 21.352 9.331 -1.023 1.00 93.44 145 ALA A CA 1
ATOM 1039 C C . ALA A 1 145 ? 21.653 7.926 -0.469 1.00 93.44 145 ALA A C 1
ATOM 1041 O O . ALA A 1 145 ? 21.641 7.738 0.745 1.00 93.44 145 ALA A O 1
ATOM 1042 N N . TYR A 1 146 ? 21.876 6.940 -1.342 1.00 95.06 146 TYR A N 1
ATOM 1043 C CA . TYR A 1 146 ? 22.207 5.569 -0.977 1.00 95.06 146 TYR A CA 1
ATOM 1044 C C . TYR A 1 146 ? 23.694 5.299 -1.202 1.00 95.06 146 TYR A C 1
ATOM 1046 O O . TYR A 1 146 ? 24.195 5.423 -2.320 1.00 95.06 146 TYR A O 1
ATOM 1054 N N . ASP A 1 147 ? 24.383 4.868 -0.149 1.00 93.50 147 ASP A N 1
ATOM 1055 C CA . ASP A 1 147 ? 25.765 4.409 -0.238 1.00 93.50 147 ASP A CA 1
ATOM 1056 C C . ASP A 1 147 ? 25.793 2.896 -0.542 1.00 93.50 147 ASP A C 1
ATOM 1058 O O . ASP A 1 147 ? 25.380 2.088 0.297 1.00 93.50 147 ASP A O 1
ATOM 1062 N N . PRO A 1 148 ? 26.277 2.472 -1.725 1.00 90.44 148 PRO A N 1
ATOM 1063 C CA . PRO A 1 148 ? 26.329 1.061 -2.088 1.00 90.44 148 PRO A CA 1
ATOM 1064 C C . PRO A 1 148 ? 27.394 0.261 -1.326 1.00 90.44 148 PRO A C 1
ATOM 1066 O O . PRO A 1 148 ? 27.276 -0.964 -1.272 1.00 90.44 148 PRO A O 1
ATOM 1069 N N . GLU A 1 149 ? 28.417 0.904 -0.755 1.00 90.62 149 GLU A N 1
ATOM 1070 C CA . GLU A 1 149 ? 29.480 0.221 -0.010 1.00 90.62 149 GLU A CA 1
ATOM 1071 C C . GLU A 1 149 ? 29.009 -0.169 1.393 1.00 90.62 149 GLU A C 1
ATOM 1073 O O . GLU A 1 149 ? 29.260 -1.285 1.856 1.00 90.62 149 GLU A O 1
ATOM 1078 N N . THR A 1 150 ? 28.294 0.737 2.061 1.00 92.44 150 THR A N 1
ATOM 1079 C CA . THR A 1 150 ? 27.793 0.531 3.429 1.00 92.44 150 THR A CA 1
ATOM 1080 C C . THR A 1 150 ? 26.353 0.014 3.465 1.00 92.44 150 THR A C 1
ATOM 1082 O O . THR A 1 150 ? 25.941 -0.647 4.425 1.00 92.44 150 THR A O 1
ATOM 1085 N N . GLY A 1 151 ? 25.572 0.258 2.410 1.00 91.06 151 GLY A N 1
ATOM 1086 C CA . GLY A 1 151 ? 24.137 -0.022 2.372 1.00 91.06 151 GLY A CA 1
ATOM 1087 C C . GLY A 1 151 ? 23.327 0.889 3.303 1.00 91.06 151 GLY A C 1
ATOM 1088 O O . GLY A 1 151 ? 22.269 0.470 3.806 1.00 91.06 151 GLY A O 1
ATOM 1089 N N . GLU A 1 152 ? 23.852 2.084 3.582 1.00 92.50 152 GLU A N 1
ATOM 1090 C CA . GLU A 1 152 ? 23.266 3.107 4.448 1.00 92.50 152 GLU A CA 1
ATOM 1091 C C . GLU A 1 152 ? 22.684 4.275 3.633 1.00 92.50 152 GLU A C 1
ATOM 1093 O O . GLU A 1 152 ? 22.984 4.461 2.453 1.00 92.50 152 GLU A O 1
ATOM 1098 N N . VAL A 1 153 ? 21.784 5.027 4.269 1.00 94.00 153 VAL A N 1
ATOM 1099 C CA . VAL A 1 153 ? 21.126 6.221 3.724 1.00 94.00 153 VAL A CA 1
ATOM 1100 C C . VAL A 1 153 ? 21.153 7.280 4.818 1.00 94.00 153 VAL A C 1
ATOM 1102 O O . VAL A 1 153 ? 20.748 6.985 5.945 1.00 94.00 153 VAL A O 1
ATOM 1105 N N . ASP A 1 154 ? 21.597 8.496 4.501 1.00 91.44 154 ASP A N 1
ATOM 1106 C CA . ASP A 1 154 ? 21.515 9.631 5.427 1.00 91.44 154 ASP A CA 1
ATOM 1107 C C . ASP A 1 154 ? 20.068 10.140 5.489 1.00 91.44 154 ASP A C 1
ATOM 1109 O O . ASP A 1 154 ? 19.625 10.950 4.673 1.00 91.44 154 ASP A O 1
ATOM 1113 N N . VAL A 1 155 ? 19.306 9.593 6.438 1.00 92.25 155 VAL A N 1
ATOM 1114 C CA . VAL A 1 155 ? 17.867 9.841 6.598 1.00 92.25 155 VAL A CA 1
ATOM 1115 C C . VAL A 1 155 ? 17.568 11.307 6.920 1.00 92.25 155 VAL A C 1
ATOM 1117 O O . VAL A 1 155 ? 16.542 11.834 6.476 1.00 92.25 155 VAL A O 1
ATOM 1120 N N . ASP A 1 156 ? 18.459 11.975 7.653 1.00 88.69 156 ASP A N 1
ATOM 1121 C CA . ASP A 1 156 ? 18.264 13.353 8.108 1.00 88.69 156 ASP A CA 1
ATOM 1122 C C . ASP A 1 156 ? 18.389 14.351 6.949 1.00 88.69 156 ASP A C 1
ATOM 1124 O O . ASP A 1 156 ? 17.704 15.378 6.929 1.00 88.69 156 ASP A O 1
ATOM 1128 N N . ALA A 1 157 ? 19.200 14.017 5.941 1.00 90.75 157 ALA A N 1
ATOM 1129 C CA . ALA A 1 157 ? 19.396 14.823 4.741 1.00 90.75 157 ALA A CA 1
ATOM 1130 C C . ALA A 1 157 ? 18.284 14.667 3.684 1.00 90.75 157 ALA A C 1
ATOM 1132 O O . ALA A 1 157 ? 18.265 15.410 2.699 1.00 90.75 157 ALA A O 1
ATOM 1133 N N . LEU A 1 158 ? 17.350 13.722 3.851 1.00 93.44 158 LEU A N 1
ATOM 1134 C CA . LEU A 1 158 ? 16.324 13.455 2.841 1.00 93.44 158 LEU A CA 1
ATOM 1135 C C . LEU A 1 158 ? 15.255 14.552 2.803 1.00 93.44 158 LEU A C 1
ATOM 1137 O O . LEU A 1 158 ? 14.719 14.976 3.833 1.00 93.44 158 LEU A O 1
ATOM 1141 N N . ASP A 1 159 ? 14.843 14.944 1.596 1.00 92.31 159 ASP A N 1
ATOM 1142 C CA . ASP A 1 159 ? 13.555 15.612 1.402 1.00 92.31 159 ASP A CA 1
ATOM 1143 C C . ASP A 1 159 ? 12.385 14.630 1.627 1.00 92.31 159 ASP A C 1
ATOM 1145 O O . ASP A 1 159 ? 12.569 13.416 1.733 1.00 92.31 159 ASP A O 1
ATOM 1149 N N . THR A 1 160 ? 11.152 15.138 1.725 1.00 88.81 160 THR A N 1
ATOM 1150 C CA . THR A 1 160 ? 9.973 14.291 1.982 1.00 88.81 160 THR A CA 1
ATOM 1151 C C . THR A 1 160 ? 9.768 13.217 0.910 1.00 88.81 160 THR A C 1
ATOM 1153 O O . THR A 1 160 ? 9.487 12.068 1.244 1.00 88.81 160 THR A O 1
ATOM 1156 N N . SER A 1 161 ? 9.931 13.545 -0.375 1.00 87.38 161 SER A N 1
ATOM 1157 C CA . SER A 1 161 ? 9.711 12.578 -1.461 1.00 87.38 161 SER A CA 1
ATOM 1158 C C . SER A 1 161 ? 10.727 11.434 -1.414 1.00 87.38 161 SER A C 1
ATOM 1160 O O . SER A 1 161 ? 10.380 10.274 -1.646 1.00 87.38 161 SER A O 1
ATOM 1162 N N . THR A 1 162 ? 11.977 11.753 -1.100 1.00 92.44 162 THR A N 1
ATOM 1163 C CA . THR A 1 162 ? 13.078 10.796 -0.986 1.00 92.44 162 THR A CA 1
ATOM 1164 C C . THR A 1 162 ? 12.950 9.985 0.301 1.00 92.44 162 THR A C 1
ATOM 1166 O O . THR A 1 162 ? 13.172 8.777 0.286 1.00 92.44 162 THR A O 1
ATOM 1169 N N . PHE A 1 163 ? 12.464 10.588 1.388 1.00 95.44 163 PHE A N 1
ATOM 1170 C CA . PHE A 1 163 ? 12.131 9.878 2.622 1.00 95.44 163 PHE A CA 1
ATOM 1171 C C . PHE A 1 163 ? 11.001 8.850 2.427 1.00 95.44 163 PHE A C 1
ATOM 1173 O O . PHE A 1 163 ? 11.064 7.737 2.957 1.00 95.44 163 PHE A O 1
ATOM 1180 N N . VAL A 1 164 ? 9.985 9.166 1.613 1.00 92.44 164 VAL A N 1
ATOM 1181 C CA . VAL A 1 164 ? 8.942 8.194 1.232 1.00 92.44 164 VAL A CA 1
ATOM 1182 C C . VAL A 1 164 ? 9.572 7.001 0.505 1.00 92.44 164 VAL A C 1
ATOM 1184 O O . VAL A 1 164 ? 9.264 5.854 0.827 1.00 92.44 164 VAL A O 1
ATOM 1187 N N . ALA A 1 165 ? 10.481 7.243 -0.447 1.00 93.06 165 ALA A N 1
ATOM 1188 C CA . ALA A 1 165 ? 11.211 6.175 -1.133 1.00 93.06 165 ALA A CA 1
ATOM 1189 C C . ALA A 1 165 ? 12.063 5.337 -0.166 1.00 93.06 165 ALA A C 1
ATOM 1191 O O . ALA A 1 165 ? 12.008 4.110 -0.217 1.00 93.06 165 ALA A O 1
ATOM 1192 N N . TYR A 1 166 ? 12.779 5.986 0.754 1.00 96.31 166 TYR A N 1
ATOM 1193 C CA . TYR A 1 166 ? 13.544 5.331 1.816 1.00 96.31 166 TYR A CA 1
ATOM 1194 C C . TYR A 1 166 ? 12.665 4.434 2.704 1.00 96.31 166 TYR A C 1
ATOM 1196 O O . TYR A 1 166 ? 13.042 3.310 3.027 1.00 96.31 166 TYR A O 1
ATOM 1204 N N . SER A 1 167 ? 11.455 4.877 3.048 1.00 96.06 167 SER A N 1
ATOM 1205 C CA . SER A 1 167 ? 10.537 4.087 3.880 1.00 96.06 167 SER A CA 1
ATOM 1206 C C . SER A 1 167 ? 10.165 2.756 3.209 1.00 96.06 167 SER A C 1
ATOM 1208 O O . SER A 1 167 ? 10.137 1.705 3.852 1.00 96.06 167 SER A O 1
ATOM 1210 N N . PHE A 1 168 ? 9.943 2.770 1.890 1.00 93.88 168 PHE A N 1
ATOM 1211 C CA . PHE A 1 168 ? 9.670 1.555 1.114 1.00 93.88 168 PHE A CA 1
ATOM 1212 C C . PHE A 1 168 ? 10.927 0.739 0.780 1.00 93.88 168 PHE A C 1
ATOM 1214 O O . PHE A 1 168 ? 10.840 -0.485 0.657 1.00 93.88 168 PHE A O 1
ATOM 1221 N N . PHE A 1 169 ? 12.095 1.378 0.684 1.00 95.38 169 PHE A N 1
ATOM 1222 C CA . PHE A 1 169 ? 13.389 0.698 0.636 1.00 95.38 169 PHE A CA 1
ATOM 1223 C C . PHE A 1 169 ? 13.612 -0.152 1.895 1.00 95.38 169 PHE A C 1
ATOM 1225 O O . PHE A 1 169 ? 13.882 -1.352 1.798 1.00 95.38 169 PHE A O 1
ATOM 1232 N N . GLU A 1 170 ? 13.431 0.434 3.083 1.00 96.25 170 GLU A N 1
ATOM 1233 C CA . GLU A 1 170 ? 13.569 -0.295 4.347 1.00 96.25 170 GLU A CA 1
ATOM 1234 C C . GLU A 1 170 ? 12.488 -1.364 4.516 1.00 96.25 170 GLU A C 1
ATOM 1236 O O . GLU A 1 170 ? 12.796 -2.450 5.007 1.00 96.25 170 GLU A O 1
ATOM 1241 N N . LEU A 1 171 ? 11.258 -1.138 4.035 1.00 93.38 171 LEU A N 1
ATOM 1242 C CA . LEU A 1 171 ? 10.254 -2.204 3.959 1.00 93.38 171 LEU A CA 1
ATOM 1243 C C . LEU A 1 171 ? 10.761 -3.400 3.141 1.00 93.38 171 LEU A C 1
ATOM 1245 O O . LEU A 1 171 ? 10.659 -4.538 3.600 1.00 93.38 171 LEU A O 1
ATOM 1249 N N . GLY A 1 172 ? 11.362 -3.152 1.974 1.00 92.69 172 GLY A N 1
ATOM 1250 C CA . GLY A 1 172 ? 11.998 -4.189 1.159 1.00 92.69 172 GLY A CA 1
ATOM 1251 C C . GLY A 1 172 ? 13.063 -4.960 1.943 1.00 92.69 172 GLY A C 1
ATOM 1252 O O . GLY A 1 172 ? 13.036 -6.189 1.980 1.00 92.69 172 GLY A O 1
ATOM 1253 N N . ARG A 1 173 ? 13.944 -4.260 2.673 1.00 94.88 173 ARG A N 1
ATOM 1254 C CA . ARG A 1 173 ? 14.986 -4.894 3.507 1.00 94.88 173 ARG A CA 1
ATOM 1255 C C . ARG A 1 173 ? 14.402 -5.708 4.659 1.00 94.88 173 ARG A C 1
ATOM 1257 O O . ARG A 1 173 ? 14.923 -6.779 4.969 1.00 94.88 173 ARG A O 1
ATOM 1264 N N . ILE A 1 174 ? 13.328 -5.232 5.288 1.00 93.69 174 ILE A N 1
ATOM 1265 C CA . ILE A 1 174 ? 12.589 -5.961 6.330 1.00 93.69 174 ILE A CA 1
ATOM 1266 C C . ILE A 1 174 ? 12.023 -7.264 5.757 1.00 93.69 174 ILE A C 1
ATOM 1268 O O . ILE A 1 174 ? 12.189 -8.325 6.364 1.00 93.69 174 ILE A O 1
ATOM 1272 N N . LEU A 1 175 ? 11.382 -7.201 4.585 1.00 90.69 175 LEU A N 1
ATOM 1273 C CA . LEU A 1 175 ? 10.802 -8.364 3.914 1.00 90.69 175 LEU A CA 1
ATOM 1274 C C . LEU A 1 175 ? 11.882 -9.352 3.458 1.00 90.69 175 LEU A C 1
ATOM 1276 O O . LEU A 1 175 ? 11.741 -10.547 3.713 1.00 90.69 175 LEU A O 1
ATOM 1280 N N . ALA A 1 176 ? 12.984 -8.874 2.879 1.00 91.19 176 ALA A N 1
ATOM 1281 C CA . ALA A 1 176 ? 14.126 -9.698 2.489 1.00 91.19 176 ALA A CA 1
ATOM 1282 C C . ALA A 1 176 ? 14.761 -10.400 3.704 1.00 91.19 176 ALA A C 1
ATOM 1284 O O . ALA A 1 176 ? 14.942 -11.619 3.702 1.00 91.19 176 ALA A O 1
ATOM 1285 N N . ALA A 1 177 ? 15.011 -9.669 4.798 1.00 92.44 177 ALA A N 1
ATOM 1286 C CA . ALA A 1 177 ? 15.529 -10.244 6.040 1.00 92.44 177 ALA A CA 1
ATOM 1287 C C . ALA A 1 177 ? 14.577 -11.301 6.623 1.00 92.44 177 ALA A C 1
ATOM 1289 O O . ALA A 1 177 ? 15.021 -12.382 7.017 1.00 92.44 177 ALA A O 1
ATOM 1290 N N . LYS A 1 178 ? 13.266 -11.025 6.637 1.00 89.62 178 LYS A N 1
ATOM 1291 C CA . LYS A 1 178 ? 12.237 -11.980 7.073 1.00 89.62 178 LYS A CA 1
ATOM 1292 C C . LYS A 1 178 ? 12.241 -13.240 6.202 1.00 89.62 178 LYS A C 1
ATOM 1294 O O . LYS A 1 178 ? 12.265 -14.340 6.750 1.00 89.62 178 LYS A O 1
ATOM 1299 N N . ASN A 1 179 ? 12.242 -13.089 4.877 1.00 87.25 179 ASN A N 1
ATOM 1300 C CA . ASN A 1 179 ? 12.237 -14.201 3.923 1.00 87.25 179 ASN A CA 1
ATOM 1301 C C . ASN A 1 179 ? 13.519 -15.048 4.027 1.00 87.25 179 ASN A C 1
ATOM 1303 O O . ASN A 1 179 ? 13.466 -16.263 3.865 1.00 87.25 179 ASN A O 1
ATOM 1307 N N . ALA A 1 180 ? 14.648 -14.436 4.395 1.00 89.62 180 ALA A N 1
ATOM 1308 C CA . ALA A 1 180 ? 15.907 -15.121 4.687 1.00 89.62 180 ALA A CA 1
ATOM 1309 C C . ALA A 1 180 ? 15.979 -15.746 6.101 1.00 89.62 180 ALA A C 1
ATOM 1311 O O . ALA A 1 180 ? 17.047 -16.192 6.522 1.00 89.62 180 ALA A O 1
ATOM 1312 N N . GLY A 1 181 ? 14.889 -15.736 6.880 1.00 90.81 181 GLY A N 1
ATOM 1313 C CA . GLY A 1 181 ? 14.846 -16.278 8.245 1.00 90.81 181 GLY A CA 1
ATOM 1314 C C . GLY A 1 181 ? 15.552 -15.420 9.308 1.00 90.81 181 GLY A C 1
ATOM 1315 O O . GLY A 1 181 ? 15.668 -15.833 10.461 1.00 90.81 181 GLY A O 1
ATOM 1316 N N . LYS A 1 182 ? 15.997 -14.202 8.971 1.00 94.44 182 LYS A N 1
ATOM 1317 C CA . LYS A 1 182 ? 16.698 -13.271 9.874 1.00 94.44 182 LYS A CA 1
ATOM 1318 C C . LYS A 1 182 ? 15.702 -12.421 10.676 1.00 94.44 182 LYS A C 1
ATOM 1320 O O . LYS A 1 182 ? 15.713 -11.194 10.615 1.00 94.44 182 LYS A O 1
ATOM 1325 N N . LEU A 1 183 ? 14.825 -13.070 11.446 1.00 92.38 183 LEU A N 1
ATOM 1326 C CA . LEU A 1 183 ? 13.691 -12.411 12.115 1.00 92.38 183 LEU A CA 1
ATOM 1327 C C . LEU A 1 183 ? 14.101 -11.297 13.094 1.00 92.38 183 LEU A C 1
ATOM 1329 O O . LEU A 1 183 ? 13.449 -10.257 13.138 1.00 92.38 183 LEU A O 1
ATOM 1333 N N . LEU A 1 184 ? 15.188 -11.477 13.852 1.00 94.81 184 LEU A N 1
ATOM 1334 C CA . LEU A 1 184 ? 15.691 -10.435 14.760 1.00 94.81 184 LEU A CA 1
ATOM 1335 C C . LEU A 1 184 ? 16.193 -9.201 13.999 1.00 94.81 184 LEU A C 1
ATOM 1337 O O . LEU A 1 184 ? 15.992 -8.078 14.458 1.00 94.81 184 LEU A O 1
ATOM 1341 N N . ASP A 1 185 ? 16.802 -9.404 12.827 1.00 95.44 185 ASP A N 1
ATOM 1342 C CA . ASP A 1 185 ? 17.230 -8.306 11.958 1.00 95.44 185 ASP A CA 1
ATOM 1343 C C . ASP A 1 185 ? 16.023 -7.548 11.402 1.00 95.44 185 ASP A C 1
ATOM 1345 O O . ASP A 1 185 ? 15.954 -6.325 11.515 1.00 95.44 185 ASP A O 1
ATOM 1349 N N . ALA A 1 186 ? 15.027 -8.283 10.898 1.00 93.94 186 ALA A N 1
ATOM 1350 C CA . ALA A 1 186 ? 13.777 -7.708 10.413 1.00 93.94 186 ALA A CA 1
ATOM 1351 C C . ALA A 1 186 ? 13.075 -6.878 11.504 1.00 93.94 186 ALA A C 1
ATOM 1353 O O . ALA A 1 186 ? 12.702 -5.735 11.262 1.00 93.94 186 ALA A O 1
ATOM 1354 N N . LEU A 1 187 ? 12.958 -7.399 12.731 1.00 94.69 187 LEU A N 1
ATOM 1355 C CA . LEU A 1 187 ? 12.339 -6.681 13.852 1.00 94.69 187 LEU A CA 1
ATOM 1356 C C . LEU A 1 187 ? 13.121 -5.430 14.270 1.00 94.69 187 LEU A C 1
ATOM 1358 O O . LEU A 1 187 ? 12.521 -4.404 14.590 1.00 94.69 187 LEU A O 1
ATOM 1362 N N . ARG A 1 188 ? 14.458 -5.493 14.268 1.00 96.31 188 ARG A N 1
ATOM 1363 C CA . ARG A 1 188 ? 15.314 -4.331 14.544 1.00 96.31 188 ARG A CA 1
ATOM 1364 C C . ARG A 1 188 ? 15.093 -3.227 13.507 1.00 96.31 188 ARG A C 1
ATOM 1366 O O . ARG A 1 188 ? 14.989 -2.063 13.885 1.00 96.31 188 ARG A O 1
ATOM 1373 N N . ARG A 1 189 ? 14.983 -3.597 12.228 1.00 96.56 189 ARG A N 1
ATOM 1374 C CA . ARG A 1 189 ? 14.695 -2.674 11.120 1.00 96.56 189 ARG A CA 1
ATOM 1375 C C . ARG A 1 189 ? 13.299 -2.071 11.212 1.00 96.56 189 ARG A C 1
ATOM 1377 O O . ARG A 1 189 ? 13.174 -0.866 11.057 1.00 96.56 189 ARG A O 1
ATOM 1384 N N . VAL A 1 190 ? 12.284 -2.866 11.564 1.00 96.25 190 VAL A N 1
ATOM 1385 C CA . VAL A 1 190 ? 10.930 -2.353 11.842 1.00 96.25 190 VAL A CA 1
ATOM 1386 C C . VAL A 1 190 ? 10.977 -1.266 12.910 1.00 96.25 190 VAL A C 1
ATOM 1388 O O . VAL A 1 190 ? 10.511 -0.163 12.659 1.00 96.25 190 VAL A O 1
ATOM 1391 N N . LYS A 1 191 ? 11.611 -1.526 14.059 1.00 96.00 191 LYS A N 1
ATOM 1392 C CA . LYS A 1 191 ? 11.718 -0.522 15.131 1.00 96.00 191 LYS A CA 1
ATOM 1393 C C . LYS A 1 191 ? 12.444 0.749 14.685 1.00 96.00 191 LYS A C 1
ATOM 1395 O O . LYS A 1 191 ? 12.069 1.842 15.099 1.00 96.00 191 LYS A O 1
ATOM 1400 N N . ALA A 1 192 ? 13.493 0.613 13.871 1.00 96.62 192 ALA A N 1
ATOM 1401 C CA . ALA A 1 192 ? 14.216 1.761 13.333 1.00 96.62 192 ALA A CA 1
ATOM 1402 C C . ALA A 1 192 ? 13.340 2.589 12.380 1.00 96.62 192 ALA A C 1
ATOM 1404 O O . ALA A 1 192 ? 13.295 3.807 12.522 1.00 96.62 192 ALA A O 1
ATOM 1405 N N . LEU A 1 193 ? 12.606 1.928 11.480 1.00 97.12 193 LEU A N 1
ATOM 1406 C CA . LEU A 1 193 ? 11.703 2.578 10.534 1.00 97.12 193 LEU A CA 1
ATOM 1407 C C . LEU A 1 193 ? 10.512 3.247 11.234 1.00 97.12 193 LEU A C 1
ATOM 1409 O O . LEU A 1 193 ? 10.193 4.387 10.919 1.00 97.12 193 LEU A O 1
ATOM 1413 N N . GLU A 1 194 ? 9.888 2.584 12.213 1.00 96.81 194 GLU A N 1
ATOM 1414 C CA . GLU A 1 194 ? 8.801 3.167 13.016 1.00 96.81 194 GLU A CA 1
ATOM 1415 C C . GLU A 1 194 ? 9.248 4.461 13.708 1.00 96.81 194 GLU A C 1
ATOM 1417 O O . GLU A 1 194 ? 8.535 5.461 13.674 1.00 96.81 194 GLU A O 1
ATOM 1422 N N . ARG A 1 195 ? 10.453 4.464 14.292 1.00 96.50 195 ARG A N 1
ATOM 1423 C CA . ARG A 1 195 ? 11.027 5.660 14.914 1.00 96.50 195 ARG A CA 1
ATOM 1424 C C . ARG A 1 195 ? 11.293 6.764 13.890 1.00 96.50 195 ARG A C 1
ATOM 1426 O O . ARG A 1 195 ? 10.880 7.890 14.132 1.00 96.50 195 ARG A O 1
ATOM 1433 N N . ALA A 1 196 ? 11.915 6.441 12.756 1.00 96.50 196 ALA A N 1
ATOM 1434 C CA . ALA A 1 196 ? 12.192 7.423 11.708 1.00 96.50 196 ALA A CA 1
ATOM 1435 C C . ALA A 1 196 ? 10.898 8.064 11.173 1.00 96.50 196 ALA A C 1
ATOM 1437 O O . ALA A 1 196 ? 10.831 9.279 11.005 1.00 96.50 196 ALA A O 1
ATOM 1438 N N . LEU A 1 197 ? 9.846 7.266 10.953 1.00 96.62 197 LEU A N 1
ATOM 1439 C CA . LEU A 1 197 ? 8.525 7.755 10.543 1.00 96.62 197 LEU A CA 1
ATOM 1440 C C . LEU A 1 197 ? 7.904 8.676 11.599 1.00 96.62 197 LEU A C 1
ATOM 1442 O O . LEU A 1 197 ? 7.401 9.742 11.250 1.00 96.62 197 LEU A O 1
ATOM 1446 N N . ALA A 1 198 ? 7.958 8.290 12.877 1.00 94.69 198 ALA A N 1
ATOM 1447 C CA . ALA A 1 198 ? 7.416 9.088 13.973 1.00 94.69 198 ALA A CA 1
ATOM 1448 C C . ALA A 1 198 ? 8.162 10.422 14.145 1.00 94.69 198 ALA A C 1
ATOM 1450 O O . ALA A 1 198 ? 7.528 11.473 14.236 1.00 94.69 198 ALA A O 1
ATOM 1451 N N . GLU A 1 199 ? 9.497 10.398 14.138 1.00 95.06 199 GLU A N 1
ATOM 1452 C CA . GLU A 1 199 ? 10.344 11.594 14.233 1.00 95.06 199 GLU A CA 1
ATOM 1453 C C . GLU A 1 199 ? 10.098 12.536 13.050 1.00 95.06 199 GLU A C 1
ATOM 1455 O O . GLU A 1 199 ? 9.890 13.737 13.241 1.00 95.06 199 GLU A O 1
ATOM 1460 N N . ARG A 1 200 ? 10.022 11.992 11.829 1.00 95.25 200 ARG A N 1
ATOM 1461 C CA . ARG A 1 200 ? 9.746 12.782 10.627 1.00 95.25 200 ARG A CA 1
ATOM 1462 C C . ARG A 1 200 ? 8.342 13.393 10.662 1.00 95.25 200 ARG A C 1
ATOM 1464 O O . ARG A 1 200 ? 8.201 14.583 10.398 1.00 95.25 200 ARG A O 1
ATOM 1471 N N . ALA A 1 201 ? 7.312 12.623 11.014 1.00 93.62 201 ALA A N 1
ATOM 1472 C CA . ALA A 1 201 ? 5.941 13.129 11.112 1.00 93.62 201 ALA A CA 1
ATOM 1473 C C . ALA A 1 201 ? 5.785 14.195 12.213 1.00 93.62 201 ALA A C 1
ATOM 1475 O O . ALA A 1 201 ? 5.021 15.146 12.049 1.00 93.62 201 ALA A O 1
ATOM 1476 N N . ALA A 1 202 ? 6.531 14.073 13.317 1.00 92.88 202 ALA A N 1
ATOM 1477 C CA . ALA A 1 202 ? 6.567 15.081 14.374 1.00 92.88 202 ALA A CA 1
ATOM 1478 C C . ALA A 1 202 ? 7.272 16.375 13.932 1.00 92.88 202 ALA A C 1
ATOM 1480 O O . ALA A 1 202 ? 6.826 17.463 14.294 1.00 92.88 202 ALA A O 1
ATOM 1481 N N . ALA A 1 203 ? 8.340 16.267 13.137 1.00 93.81 203 ALA A N 1
ATOM 1482 C CA . ALA A 1 203 ? 9.069 17.415 12.597 1.00 93.81 203 ALA A CA 1
ATOM 1483 C C . ALA A 1 203 ? 8.285 18.184 11.517 1.00 93.81 203 ALA A C 1
ATOM 1485 O O . ALA A 1 203 ? 8.511 19.379 11.336 1.00 93.81 203 ALA A O 1
ATOM 1486 N N . HIS A 1 204 ? 7.352 17.520 10.827 1.00 92.94 204 HIS A N 1
ATOM 1487 C CA . HIS A 1 204 ? 6.526 18.097 9.759 1.00 92.94 204 HIS A CA 1
ATOM 1488 C C . HIS A 1 204 ? 5.032 17.982 10.096 1.00 92.94 204 HIS A C 1
ATOM 1490 O O . HIS A 1 204 ? 4.292 17.264 9.420 1.00 92.94 204 HIS A O 1
ATOM 1496 N N . PRO A 1 205 ? 4.546 18.670 11.147 1.00 92.19 205 PRO A N 1
ATOM 1497 C CA . PRO A 1 205 ? 3.198 18.453 11.664 1.00 92.19 205 PRO A CA 1
ATOM 1498 C C . PRO A 1 205 ? 2.088 18.820 10.671 1.00 92.19 205 PRO A C 1
ATOM 1500 O O . PRO A 1 205 ? 0.980 18.291 10.797 1.00 92.19 205 PRO A O 1
ATOM 1503 N N . ASP A 1 206 ? 2.385 19.681 9.697 1.00 93.31 206 ASP A N 1
ATOM 1504 C CA . ASP A 1 206 ? 1.446 20.131 8.671 1.00 93.31 206 ASP A CA 1
ATOM 1505 C C . ASP A 1 206 ? 1.397 19.220 7.438 1.00 93.31 206 ASP A C 1
ATOM 1507 O O . ASP A 1 206 ? 0.459 19.337 6.649 1.00 93.31 206 ASP A O 1
ATOM 1511 N N . ASP A 1 207 ? 2.340 18.283 7.298 1.00 93.81 207 ASP A N 1
ATOM 1512 C CA . ASP A 1 207 ? 2.375 17.313 6.203 1.00 93.81 207 ASP A CA 1
ATOM 1513 C C . ASP A 1 207 ? 1.437 16.129 6.499 1.00 93.81 207 ASP A C 1
ATOM 1515 O O . ASP A 1 207 ? 1.792 15.130 7.135 1.00 93.81 207 ASP A O 1
ATOM 1519 N N . VAL A 1 208 ? 0.186 16.267 6.054 1.00 93.69 208 VAL A N 1
ATOM 1520 C CA . VAL A 1 208 ? -0.867 15.259 6.251 1.00 93.69 208 VAL A CA 1
ATOM 1521 C C . VAL A 1 208 ? -0.533 13.943 5.535 1.00 93.69 208 VAL A C 1
ATOM 1523 O O . VAL A 1 208 ? -0.855 12.870 6.046 1.00 93.69 208 VAL A O 1
ATOM 1526 N N . GLU A 1 209 ? 0.139 13.994 4.382 1.00 91.69 209 GLU A N 1
ATOM 1527 C CA . GLU A 1 209 ? 0.492 12.802 3.599 1.00 91.69 209 GLU A CA 1
ATOM 1528 C C . GLU A 1 209 ? 1.591 11.987 4.286 1.00 91.69 209 GLU A C 1
ATOM 1530 O O . GLU A 1 209 ? 1.517 10.757 4.333 1.00 91.69 209 GLU A O 1
ATOM 1535 N N . LEU A 1 210 ? 2.572 12.657 4.892 1.00 93.50 210 LEU A N 1
ATOM 1536 C CA . LEU A 1 210 ? 3.594 12.003 5.704 1.00 93.50 210 LEU A CA 1
ATOM 1537 C C . LEU A 1 210 ? 3.003 11.352 6.964 1.00 93.50 210 LEU A C 1
ATOM 1539 O O . LEU A 1 210 ? 3.378 10.230 7.310 1.00 93.50 210 LEU A O 1
ATOM 1543 N N . ARG A 1 211 ? 2.051 12.012 7.635 1.00 93.31 211 ARG A N 1
ATOM 1544 C CA . ARG A 1 211 ? 1.318 11.402 8.759 1.00 93.31 211 ARG A CA 1
ATOM 1545 C C . ARG A 1 211 ? 0.539 10.169 8.308 1.00 93.31 211 ARG A C 1
ATOM 1547 O O . ARG A 1 211 ? 0.617 9.131 8.958 1.00 93.31 211 ARG A O 1
ATOM 1554 N N . ALA A 1 212 ? -0.158 10.250 7.174 1.00 91.62 212 ALA A N 1
ATOM 1555 C CA . ALA A 1 212 ? -0.870 9.110 6.602 1.00 91.62 212 ALA A CA 1
ATOM 1556 C C . ALA A 1 212 ? 0.076 7.941 6.277 1.00 91.62 212 ALA A C 1
ATOM 1558 O O . ALA A 1 212 ? -0.267 6.788 6.539 1.00 91.62 212 ALA A O 1
ATOM 1559 N N . LEU A 1 213 ? 1.284 8.224 5.772 1.00 92.81 213 LEU A N 1
ATOM 1560 C CA . LEU A 1 213 ? 2.321 7.214 5.551 1.00 92.81 213 LEU A CA 1
ATOM 1561 C C . LEU A 1 213 ? 2.729 6.529 6.864 1.00 92.81 213 LEU A C 1
ATOM 1563 O O . LEU A 1 213 ? 2.735 5.301 6.931 1.00 92.81 213 LEU A O 1
ATOM 1567 N N . ALA A 1 214 ? 3.039 7.302 7.910 1.00 94.19 214 ALA A N 1
ATOM 1568 C CA . ALA A 1 214 ? 3.407 6.762 9.220 1.00 94.19 214 ALA A CA 1
ATOM 1569 C C . ALA A 1 214 ? 2.285 5.900 9.827 1.00 94.19 214 ALA A C 1
ATOM 1571 O O . ALA A 1 214 ? 2.548 4.809 10.348 1.00 94.19 214 ALA A O 1
ATOM 1572 N N . GLY A 1 215 ? 1.034 6.349 9.695 1.00 92.94 215 GLY A N 1
ATOM 1573 C CA . GLY A 1 215 ? -0.142 5.591 10.112 1.00 92.94 215 GLY A CA 1
ATOM 1574 C C . GLY A 1 215 ? -0.286 4.271 9.360 1.00 92.94 215 GLY A C 1
ATOM 1575 O O . GLY A 1 215 ? -0.421 3.223 9.988 1.00 92.94 215 GLY A O 1
ATOM 1576 N N . ASN A 1 216 ? -0.151 4.297 8.030 1.00 91.00 216 ASN A N 1
ATOM 1577 C CA . ASN A 1 216 ? -0.223 3.104 7.184 1.00 91.00 216 ASN A CA 1
ATOM 1578 C C . ASN A 1 216 ? 0.838 2.063 7.579 1.00 91.00 216 ASN A C 1
ATOM 1580 O O . ASN A 1 216 ? 0.511 0.900 7.804 1.00 91.00 216 ASN A O 1
ATOM 1584 N N . PHE A 1 217 ? 2.094 2.478 7.769 1.00 92.19 217 PHE A N 1
ATOM 1585 C CA . PHE A 1 217 ? 3.155 1.574 8.225 1.00 92.19 217 PHE A CA 1
ATOM 1586 C C . PHE A 1 217 ? 2.873 0.985 9.612 1.00 92.19 217 PHE A C 1
ATOM 1588 O O . PHE A 1 217 ? 3.052 -0.218 9.817 1.00 92.19 217 PHE A O 1
ATOM 1595 N N . SER A 1 218 ? 2.398 1.807 10.552 1.00 93.12 218 SER A N 1
ATOM 1596 C CA . SER A 1 218 ? 2.018 1.344 11.892 1.00 93.12 218 SER A CA 1
ATOM 1597 C C . SER A 1 218 ? 0.918 0.284 11.807 1.00 93.12 218 SER A C 1
ATOM 1599 O O . SER A 1 218 ? 1.050 -0.797 12.386 1.00 93.12 218 SER A O 1
ATOM 1601 N N . PHE A 1 219 ? -0.112 0.529 10.997 1.00 89.81 219 PHE A N 1
ATOM 1602 C CA . PHE A 1 219 ? -1.224 -0.396 10.797 1.00 89.81 219 PHE A CA 1
ATOM 1603 C C . PHE A 1 219 ? -0.793 -1.694 10.100 1.00 89.81 219 PHE A C 1
ATOM 1605 O O . PHE A 1 219 ? -1.104 -2.796 10.563 1.00 89.81 219 PHE A O 1
ATOM 1612 N N . PHE A 1 220 ? 0.026 -1.586 9.050 1.00 88.38 220 PHE A N 1
ATOM 1613 C CA . PHE A 1 220 ? 0.628 -2.727 8.365 1.00 88.38 220 PHE A CA 1
ATOM 1614 C C . PHE A 1 220 ? 1.416 -3.614 9.338 1.00 88.38 220 PHE A C 1
ATOM 1616 O O . PHE A 1 220 ? 1.260 -4.842 9.341 1.00 88.38 220 PHE A O 1
ATOM 1623 N N . PHE A 1 221 ? 2.235 -3.020 10.210 1.00 90.75 221 PHE A N 1
ATOM 1624 C CA . PHE A 1 221 ? 2.989 -3.778 11.205 1.00 90.75 221 PHE A CA 1
ATOM 1625 C C . PHE A 1 221 ? 2.104 -4.352 12.316 1.00 90.75 221 PHE A C 1
ATOM 1627 O O . PHE A 1 221 ? 2.368 -5.475 12.746 1.00 90.75 221 PHE A O 1
ATOM 1634 N N . ALA A 1 222 ? 1.033 -3.670 12.737 1.00 90.94 222 ALA A N 1
ATOM 1635 C CA . ALA A 1 222 ? 0.076 -4.192 13.721 1.00 90.94 222 ALA A CA 1
ATOM 1636 C C . ALA A 1 222 ? -0.583 -5.506 13.265 1.00 90.94 222 ALA A C 1
ATOM 1638 O O . ALA A 1 222 ? -0.853 -6.405 14.070 1.00 90.94 222 ALA A O 1
ATOM 1639 N N . GLY A 1 223 ? -0.815 -5.638 11.959 1.00 85.81 223 GLY A N 1
ATOM 1640 C CA . GLY A 1 223 ? -1.369 -6.850 11.369 1.00 85.81 223 GLY A CA 1
ATOM 1641 C C . GLY A 1 223 ? -0.367 -7.973 11.111 1.00 85.81 223 GLY A C 1
ATOM 1642 O O . GLY A 1 223 ? -0.750 -9.138 11.011 1.00 85.81 223 GLY A O 1
ATOM 1643 N N . ASN A 1 224 ? 0.922 -7.651 10.998 1.00 84.38 224 ASN A N 1
ATOM 1644 C CA . ASN A 1 224 ? 1.949 -8.617 10.600 1.00 84.38 224 ASN A CA 1
ATOM 1645 C C . ASN A 1 224 ? 2.911 -9.012 11.728 1.00 84.38 224 ASN A C 1
ATOM 1647 O O . ASN A 1 224 ? 3.641 -9.995 11.580 1.00 84.38 224 ASN A O 1
ATOM 1651 N N . ILE A 1 225 ? 2.926 -8.276 12.841 1.00 88.62 225 ILE A N 1
ATOM 1652 C CA . ILE A 1 225 ? 3.837 -8.490 13.968 1.00 88.62 225 ILE A CA 1
ATOM 1653 C C . ILE A 1 225 ? 3.012 -8.651 15.250 1.00 88.62 225 ILE A C 1
ATOM 1655 O O . ILE A 1 225 ? 2.293 -7.731 15.622 1.00 88.62 225 ILE A O 1
ATOM 1659 N N . PRO A 1 226 ? 3.124 -9.785 15.968 1.00 85.31 226 PRO A N 1
ATOM 1660 C CA . PRO A 1 226 ? 2.264 -10.069 17.117 1.00 85.31 226 PRO A CA 1
ATOM 1661 C C . PRO A 1 226 ? 2.570 -9.226 18.365 1.00 85.31 226 PRO A C 1
ATOM 1663 O O . PRO A 1 226 ? 1.721 -9.096 19.241 1.00 85.31 226 PRO A O 1
ATOM 1666 N N . MET A 1 227 ? 3.777 -8.670 18.471 1.00 89.69 227 MET A N 1
ATOM 1667 C CA . MET A 1 227 ? 4.182 -7.809 19.589 1.00 89.69 227 MET A CA 1
ATOM 1668 C C . MET A 1 227 ? 3.690 -6.376 19.371 1.00 89.69 227 MET A C 1
ATOM 1670 O O . MET A 1 227 ? 3.590 -5.950 18.228 1.00 89.69 227 MET A O 1
ATOM 1674 N N . ASP A 1 228 ? 3.436 -5.621 20.441 1.00 92.81 228 ASP A N 1
ATOM 1675 C CA . ASP A 1 228 ? 3.063 -4.192 20.420 1.00 92.81 228 ASP A CA 1
ATOM 1676 C C . ASP A 1 228 ? 1.899 -3.825 19.474 1.00 92.81 228 ASP A C 1
ATOM 1678 O O . ASP A 1 228 ? 1.837 -2.697 18.985 1.00 92.81 228 ASP A O 1
ATOM 1682 N N . ARG A 1 229 ? 0.995 -4.769 19.169 1.00 93.25 229 ARG A N 1
ATOM 1683 C CA . ARG A 1 229 ? -0.084 -4.557 18.187 1.00 93.25 229 ARG A CA 1
ATOM 1684 C C . ARG A 1 229 ? -0.978 -3.389 18.572 1.00 93.25 229 ARG A C 1
ATOM 1686 O O . ARG A 1 229 ? -1.197 -2.514 17.751 1.00 93.25 229 ARG A O 1
ATOM 1693 N N . GLU A 1 230 ? -1.441 -3.362 19.817 1.00 95.88 230 GLU A N 1
ATOM 1694 C CA . GLU A 1 230 ? -2.338 -2.322 20.327 1.00 95.88 230 GLU A CA 1
ATOM 1695 C C . GLU A 1 230 ? -1.705 -0.926 20.239 1.00 95.88 230 GLU A C 1
ATOM 1697 O O . GLU A 1 230 ? -2.321 -0.012 19.703 1.00 95.88 230 GLU A O 1
ATOM 1702 N N . ARG A 1 231 ? -0.427 -0.784 20.633 1.00 97.00 231 ARG A N 1
ATOM 1703 C CA . ARG A 1 231 ? 0.336 0.464 20.443 1.00 97.00 231 ARG A CA 1
ATOM 1704 C C . ARG A 1 231 ? 0.336 0.893 18.975 1.00 97.00 231 ARG A C 1
ATOM 1706 O O . ARG A 1 231 ? 0.034 2.037 18.672 1.00 97.00 231 ARG A O 1
ATOM 1713 N N . ARG A 1 232 ? 0.668 -0.024 18.061 1.00 96.38 232 ARG A N 1
ATOM 1714 C CA . ARG A 1 232 ? 0.724 0.274 16.621 1.00 96.38 232 ARG A CA 1
ATOM 1715 C C . ARG A 1 232 ? -0.634 0.667 16.046 1.00 96.38 232 ARG A C 1
ATOM 1717 O O . ARG A 1 232 ? -0.690 1.533 15.179 1.00 96.38 232 ARG A O 1
ATOM 1724 N N . VAL A 1 233 ? -1.714 0.046 16.523 1.00 96.94 233 VAL A N 1
ATOM 1725 C CA . VAL A 1 233 ? -3.077 0.454 16.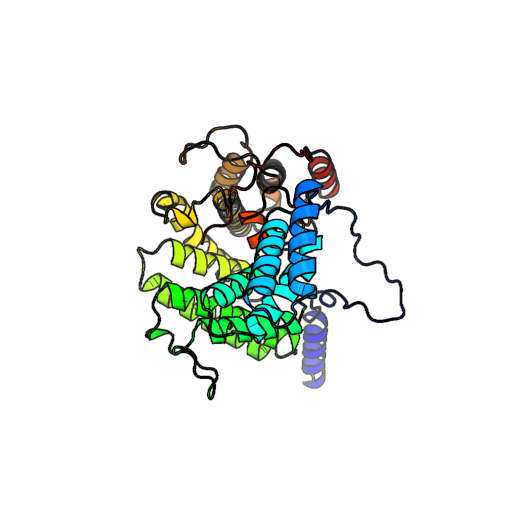168 1.00 96.94 233 VAL A CA 1
ATOM 1726 C C . VAL A 1 233 ? -3.354 1.865 16.678 1.00 96.94 233 VAL A C 1
ATOM 1728 O O . VAL A 1 233 ? -3.825 2.688 15.903 1.00 96.94 233 VAL A O 1
ATOM 1731 N N . ALA A 1 234 ? -3.027 2.173 17.934 1.00 97.81 234 ALA A N 1
ATOM 1732 C CA . ALA A 1 234 ? -3.216 3.512 18.491 1.00 97.81 234 ALA A CA 1
ATOM 1733 C C . ALA A 1 234 ? -2.440 4.585 17.702 1.00 97.81 234 ALA A C 1
ATOM 1735 O O . ALA A 1 234 ? -3.005 5.624 17.362 1.00 97.81 234 ALA A O 1
ATOM 1736 N N . ASP A 1 235 ? -1.187 4.304 17.332 1.00 96.69 235 ASP A N 1
ATOM 1737 C CA . ASP A 1 235 ? -0.358 5.198 16.510 1.00 96.69 235 ASP A CA 1
ATOM 1738 C C . ASP A 1 235 ? -0.961 5.417 15.105 1.00 96.69 235 ASP A C 1
ATOM 1740 O O . ASP A 1 235 ? -0.975 6.537 14.578 1.00 96.69 235 ASP A O 1
ATOM 1744 N N . ALA A 1 236 ? -1.503 4.353 14.498 1.00 95.44 236 ALA A N 1
ATOM 1745 C CA . ALA A 1 236 ? -2.196 4.431 13.215 1.00 95.44 236 ALA A CA 1
ATOM 1746 C C . ALA A 1 236 ? -3.486 5.255 13.304 1.00 95.44 236 ALA A C 1
ATOM 1748 O O . ALA A 1 236 ? -3.684 6.164 12.499 1.00 95.44 236 ALA A O 1
ATOM 1749 N N . VAL A 1 237 ? -4.322 4.994 14.313 1.00 97.50 237 VAL A N 1
ATOM 1750 C CA . VAL A 1 237 ? -5.571 5.725 14.566 1.00 97.50 237 VAL A CA 1
ATOM 1751 C C . VAL A 1 237 ? -5.298 7.216 14.750 1.00 97.50 237 VAL A C 1
ATOM 1753 O O . VAL A 1 237 ? -5.925 8.024 14.070 1.00 97.50 237 VAL A O 1
ATOM 1756 N N . ALA A 1 238 ? -4.304 7.592 15.561 1.00 97.00 238 ALA A N 1
ATOM 1757 C CA . ALA A 1 238 ? -3.930 8.995 15.759 1.00 97.00 238 ALA A CA 1
ATOM 1758 C C . ALA A 1 238 ? -3.511 9.688 14.446 1.00 97.00 238 ALA A C 1
ATOM 1760 O O . ALA A 1 238 ? -3.769 10.875 14.235 1.00 97.00 238 ALA A O 1
ATOM 1761 N N . SER A 1 239 ? -2.879 8.948 13.533 1.00 95.69 239 SER A N 1
ATOM 1762 C CA . SER A 1 239 ? -2.491 9.459 12.214 1.00 95.69 239 SER A CA 1
ATOM 1763 C C . SER A 1 239 ? -3.695 9.604 11.276 1.00 95.69 239 SER A C 1
ATOM 1765 O O . SER A 1 239 ? -3.841 10.620 10.591 1.00 95.69 239 SER A O 1
ATOM 1767 N N . PHE A 1 240 ? -4.577 8.606 11.257 1.00 95.69 240 PHE A N 1
ATOM 1768 C CA . PHE A 1 240 ? -5.761 8.578 10.401 1.00 95.69 240 PHE A CA 1
ATOM 1769 C C . PHE A 1 240 ? -6.859 9.548 10.854 1.00 95.69 240 PHE A C 1
ATOM 1771 O O . PHE A 1 240 ? -7.580 10.077 10.011 1.00 95.69 240 PHE A O 1
ATOM 1778 N N . GLU A 1 241 ? -6.948 9.868 12.144 1.00 97.06 241 GLU A N 1
ATOM 1779 C CA . GLU A 1 241 ? -7.793 10.952 12.660 1.00 97.06 241 GLU A CA 1
ATOM 1780 C C . GLU A 1 241 ? -7.434 12.302 12.028 1.00 97.06 241 GLU A C 1
ATOM 1782 O O . GLU A 1 241 ? -8.311 13.021 11.540 1.00 97.06 241 GLU A O 1
ATOM 1787 N N . VAL A 1 242 ? -6.135 12.621 11.964 1.00 96.00 242 VAL A N 1
ATOM 1788 C CA . VAL A 1 242 ? -5.646 13.841 11.303 1.00 96.00 242 VAL A CA 1
ATOM 1789 C C . VAL A 1 242 ? -5.949 13.800 9.808 1.00 96.00 242 VAL A C 1
ATOM 1791 O O . VAL A 1 242 ? -6.430 14.791 9.258 1.00 96.00 242 VAL A O 1
ATOM 1794 N N . LEU A 1 243 ? -5.719 12.655 9.157 1.00 94.50 243 LEU A N 1
ATOM 1795 C CA . LEU A 1 243 ? -6.037 12.458 7.741 1.00 94.50 243 LEU A CA 1
ATOM 1796 C C . LEU A 1 243 ? -7.525 12.691 7.449 1.00 94.50 243 LEU A C 1
ATOM 1798 O O . LEU A 1 243 ? -7.850 13.400 6.499 1.00 94.50 243 LEU A O 1
ATOM 1802 N N . ARG A 1 244 ? -8.430 12.134 8.265 1.00 94.75 244 ARG A N 1
ATOM 1803 C CA . ARG A 1 244 ? -9.879 12.319 8.112 1.00 94.75 244 ARG A CA 1
ATOM 1804 C C . ARG A 1 244 ? -10.261 13.788 8.263 1.00 94.75 244 ARG A C 1
ATOM 1806 O O . ARG A 1 244 ? -10.974 14.319 7.415 1.00 94.75 244 ARG A O 1
ATOM 1813 N N . ALA A 1 245 ? -9.768 14.447 9.312 1.00 95.81 245 ALA A N 1
ATOM 1814 C CA . ALA A 1 245 ? -10.087 15.844 9.599 1.00 95.81 245 ALA A CA 1
ATOM 1815 C C . ALA A 1 245 ? -9.555 16.811 8.526 1.00 95.81 245 ALA A C 1
ATOM 1817 O O . ALA A 1 245 ? -10.202 17.812 8.222 1.00 95.81 245 ALA A O 1
ATOM 1818 N N . ARG A 1 246 ? -8.393 16.504 7.937 1.00 94.75 246 ARG A N 1
ATOM 1819 C CA . ARG A 1 246 ? -7.676 17.374 6.989 1.00 94.75 246 ARG A CA 1
ATOM 1820 C C . ARG A 1 246 ? -7.655 16.822 5.565 1.00 94.75 246 ARG A C 1
ATOM 1822 O O . ARG A 1 246 ? -6.828 17.231 4.755 1.00 94.75 246 ARG A O 1
ATOM 1829 N N . TRP A 1 247 ? -8.586 15.932 5.212 1.00 91.50 247 TRP A N 1
ATOM 1830 C CA . TRP A 1 247 ? -8.647 15.318 3.879 1.00 91.50 247 TRP A CA 1
ATOM 1831 C C . TRP A 1 247 ? -8.667 16.356 2.746 1.00 91.50 247 TRP A C 1
ATOM 1833 O O . TRP A 1 247 ? -8.046 16.180 1.696 1.00 91.50 247 TRP A O 1
ATOM 1843 N N . GLY A 1 248 ? -9.354 17.482 2.971 1.00 91.06 248 GLY A N 1
ATOM 1844 C CA . GLY A 1 248 ? -9.417 18.598 2.025 1.00 91.06 248 GLY A CA 1
ATOM 1845 C C . GLY A 1 248 ? -8.049 19.194 1.668 1.00 91.06 248 GLY A C 1
ATOM 1846 O O . GLY A 1 248 ? -7.887 19.678 0.548 1.00 91.06 248 GLY A O 1
ATOM 1847 N N . GLU A 1 249 ? -7.064 19.088 2.562 1.00 92.94 249 GLU A N 1
ATOM 1848 C CA . GLU A 1 249 ? -5.727 19.683 2.442 1.00 92.94 249 GLU A CA 1
ATOM 1849 C C . GLU A 1 249 ? -4.724 18.805 1.683 1.00 92.94 249 GLU A C 1
ATOM 1851 O O . GLU A 1 249 ? -3.666 19.291 1.291 1.00 92.94 249 GLU A O 1
ATOM 1856 N N . LEU A 1 250 ? -5.053 17.533 1.428 1.00 89.25 250 LEU A N 1
ATOM 1857 C CA . LEU A 1 250 ? -4.195 16.641 0.644 1.00 89.25 250 LEU A CA 1
ATOM 1858 C C . LEU A 1 250 ? -3.934 17.202 -0.755 1.00 89.25 250 LEU A C 1
ATOM 1860 O O . LEU A 1 250 ? -4.793 17.884 -1.337 1.00 89.25 250 LEU A O 1
ATOM 1864 N N . THR A 1 251 ? -2.791 16.845 -1.343 1.00 87.75 251 THR A N 1
ATOM 1865 C CA . THR A 1 251 ? -2.475 17.257 -2.711 1.00 87.75 251 THR A CA 1
ATOM 1866 C C . THR A 1 251 ? -3.524 16.732 -3.703 1.00 87.75 251 THR A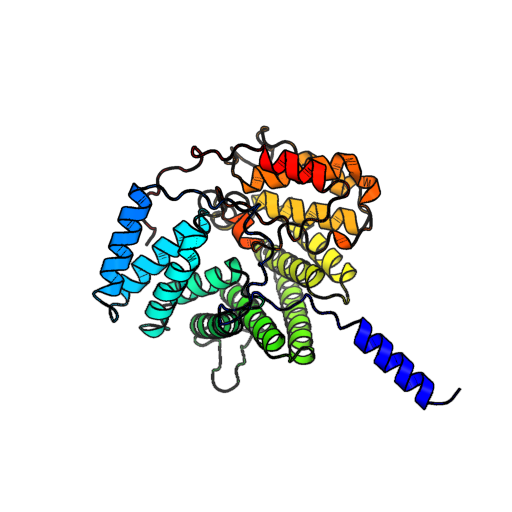 C 1
ATOM 1868 O O . THR A 1 251 ? -4.140 15.681 -3.482 1.00 87.75 251 THR A O 1
ATOM 1871 N N . PRO A 1 252 ? -3.739 17.415 -4.846 1.00 87.31 252 PRO A N 1
ATOM 1872 C CA . PRO A 1 252 ? -4.636 16.915 -5.888 1.00 87.31 252 PRO A CA 1
ATOM 1873 C C . PRO A 1 252 ? -4.286 15.495 -6.346 1.00 87.31 252 PRO A C 1
ATOM 1875 O O . PRO A 1 252 ? -5.182 14.696 -6.600 1.00 87.31 252 PRO A O 1
ATOM 1878 N N . ARG A 1 253 ? -2.988 15.162 -6.379 1.00 81.25 253 ARG A N 1
ATOM 1879 C CA . ARG A 1 253 ? -2.490 13.834 -6.749 1.00 81.25 253 ARG A CA 1
ATOM 1880 C C . ARG A 1 253 ? -2.892 12.755 -5.741 1.00 81.25 253 ARG A C 1
ATOM 1882 O O . ARG A 1 253 ? -3.285 11.671 -6.153 1.00 81.25 253 ARG A O 1
ATOM 1889 N N . ALA A 1 254 ? -2.821 13.031 -4.439 1.00 80.25 254 ALA A N 1
ATOM 1890 C CA . ALA A 1 254 ? -3.253 12.080 -3.410 1.00 80.25 254 ALA A CA 1
ATOM 1891 C C . ALA A 1 254 ? -4.770 11.805 -3.451 1.00 80.25 254 ALA A C 1
ATOM 1893 O O . ALA A 1 254 ? -5.219 10.735 -3.044 1.00 80.25 254 ALA A O 1
ATOM 1894 N N . LYS A 1 255 ? -5.550 12.746 -4.000 1.00 82.88 255 LYS A N 1
ATOM 1895 C CA . LYS A 1 255 ? -7.008 12.648 -4.180 1.00 82.88 255 LYS A CA 1
ATOM 1896 C C . LYS A 1 255 ? -7.424 12.250 -5.603 1.00 82.88 255 LYS A C 1
ATOM 1898 O O . LYS A 1 255 ? -8.601 12.361 -5.947 1.00 82.88 255 LYS A O 1
ATOM 1903 N N . GLU A 1 256 ? -6.484 11.836 -6.453 1.00 81.88 256 GLU A N 1
ATOM 1904 C CA . GLU A 1 256 ? -6.745 11.615 -7.875 1.00 81.88 256 GLU A CA 1
ATOM 1905 C C . GLU A 1 256 ? -7.589 10.356 -8.117 1.00 81.88 256 GLU A C 1
ATOM 1907 O O . GLU A 1 256 ? -7.087 9.236 -8.194 1.00 81.88 256 GLU A O 1
ATOM 1912 N N . ARG A 1 257 ? -8.894 10.557 -8.314 1.00 77.94 257 ARG A N 1
ATOM 1913 C CA . ARG A 1 257 ? -9.885 9.476 -8.455 1.00 77.94 257 ARG A CA 1
ATOM 1914 C C . ARG A 1 257 ? -9.693 8.594 -9.683 1.00 77.94 257 ARG A C 1
ATOM 1916 O O . ARG A 1 257 ? -10.150 7.461 -9.684 1.00 77.94 257 ARG A O 1
ATOM 1923 N N . LYS A 1 258 ? -9.031 9.096 -10.729 1.00 75.88 258 LYS A N 1
ATOM 1924 C CA . LYS A 1 258 ? -8.766 8.308 -11.939 1.00 75.88 258 LYS A CA 1
ATOM 1925 C C . LYS A 1 258 ? -7.812 7.145 -11.647 1.00 75.88 258 LYS A C 1
ATOM 1927 O O . LYS A 1 258 ? -8.046 6.037 -12.120 1.00 75.88 258 LYS A O 1
ATOM 1932 N N . HIS A 1 259 ? -6.764 7.401 -10.863 1.00 74.19 259 HIS A N 1
ATOM 1933 C CA . HIS A 1 259 ? -5.727 6.412 -10.557 1.00 74.19 259 HIS A CA 1
ATOM 1934 C C . HIS A 1 259 ? -5.912 5.753 -9.188 1.00 74.19 259 HIS A C 1
ATOM 1936 O O . HIS A 1 259 ? -5.450 4.631 -9.005 1.00 74.19 259 HIS A O 1
ATOM 1942 N N . CYS A 1 260 ? -6.552 6.434 -8.233 1.00 80.31 260 CYS A N 1
ATOM 1943 C CA . CYS A 1 260 ? -6.757 5.959 -6.865 1.00 80.31 260 CYS A CA 1
ATOM 1944 C C . CYS A 1 260 ? -8.213 6.209 -6.415 1.00 80.31 260 CYS A C 1
ATOM 1946 O O . CYS A 1 260 ? -8.457 7.063 -5.553 1.00 80.31 260 CYS A O 1
ATOM 1948 N N . PRO A 1 261 ? -9.210 5.544 -7.025 1.00 80.75 261 PRO A N 1
ATOM 1949 C CA . PRO A 1 261 ? -10.622 5.850 -6.791 1.00 80.75 261 PRO A CA 1
ATOM 1950 C C . PRO A 1 261 ? -11.102 5.582 -5.358 1.00 80.75 261 PRO A C 1
ATOM 1952 O O . PRO A 1 261 ? -12.117 6.157 -4.970 1.00 80.75 261 PRO A O 1
ATOM 1955 N N . ASN A 1 262 ? -10.388 4.759 -4.576 1.00 84.94 262 ASN A N 1
ATOM 1956 C CA . ASN A 1 262 ? -10.882 4.239 -3.291 1.00 84.94 262 ASN A CA 1
ATOM 1957 C C . ASN A 1 262 ? -9.993 4.611 -2.093 1.00 84.94 262 ASN A C 1
ATOM 1959 O O . ASN A 1 262 ? -10.126 4.025 -1.019 1.00 84.94 262 ASN A O 1
ATOM 1963 N N . THR A 1 263 ? -9.047 5.544 -2.261 1.00 87.00 263 THR A N 1
ATOM 1964 C CA . THR A 1 263 ? -8.092 5.916 -1.200 1.00 87.00 263 THR A CA 1
ATOM 1965 C C . THR A 1 263 ? -8.805 6.349 0.080 1.00 87.00 263 THR A C 1
ATOM 1967 O O . THR A 1 263 ? -8.386 5.971 1.171 1.00 87.00 263 THR A O 1
ATOM 1970 N N . TYR A 1 264 ? -9.885 7.127 -0.045 1.00 89.50 264 TYR A N 1
ATOM 1971 C CA . TYR A 1 264 ? -10.655 7.590 1.108 1.00 89.50 264 TYR A CA 1
ATOM 1972 C C . TYR A 1 264 ? -11.303 6.417 1.840 1.00 89.50 264 TYR A C 1
ATOM 1974 O O . TYR A 1 264 ? -11.105 6.256 3.040 1.00 89.50 264 TYR A O 1
ATOM 1982 N N . GLU A 1 265 ? -12.042 5.583 1.109 1.00 89.25 265 GLU A N 1
ATOM 1983 C CA . GLU A 1 265 ? -12.761 4.441 1.665 1.00 89.25 265 GLU A CA 1
ATOM 1984 C C . GLU A 1 265 ? -11.821 3.460 2.353 1.00 89.25 265 GLU A C 1
ATOM 1986 O O . GLU A 1 265 ? -12.134 3.018 3.453 1.00 89.25 265 GLU A O 1
ATOM 1991 N N . ASN A 1 266 ? -10.653 3.179 1.769 1.00 89.44 266 ASN A N 1
ATOM 1992 C CA . ASN A 1 266 ? -9.674 2.302 2.401 1.00 89.44 266 ASN A CA 1
ATOM 1993 C C . ASN A 1 266 ? -9.179 2.880 3.736 1.00 89.44 266 ASN A C 1
ATOM 1995 O O . ASN A 1 266 ? -9.265 2.207 4.756 1.00 89.44 266 ASN A O 1
ATOM 1999 N N . PHE A 1 267 ? -8.720 4.137 3.767 1.00 91.56 267 PHE A N 1
ATOM 2000 C CA . PHE A 1 267 ? -8.229 4.740 5.014 1.00 91.56 267 PHE A CA 1
ATOM 2001 C C . PHE A 1 267 ? -9.319 4.908 6.074 1.00 91.56 267 PHE A C 1
ATOM 2003 O O . PHE A 1 267 ? -9.045 4.765 7.263 1.00 91.56 267 PHE A O 1
ATOM 2010 N N . MET A 1 268 ? -10.552 5.225 5.674 1.00 94.06 268 MET A N 1
ATOM 2011 C CA . MET A 1 268 ? -11.657 5.327 6.626 1.00 94.06 268 MET A CA 1
ATOM 2012 C C . MET A 1 268 ? -12.055 3.955 7.161 1.00 94.06 268 MET A C 1
ATOM 2014 O O . MET A 1 268 ? -12.302 3.831 8.356 1.00 94.06 268 MET A O 1
ATOM 2018 N N . PHE A 1 269 ? -12.058 2.919 6.322 1.00 93.88 269 PHE A N 1
ATOM 2019 C CA . PHE A 1 269 ? -12.313 1.560 6.785 1.00 93.88 269 PHE A CA 1
ATOM 2020 C C . PHE A 1 269 ? -11.236 1.111 7.781 1.00 93.88 269 PHE A C 1
ATOM 2022 O O . PHE A 1 269 ? -11.556 0.634 8.865 1.00 93.88 269 PHE A O 1
ATOM 2029 N N . GLU A 1 270 ? -9.962 1.366 7.474 1.00 93.50 270 GLU A N 1
ATOM 2030 C CA . GLU A 1 270 ? -8.843 1.113 8.388 1.00 93.50 270 GLU A CA 1
ATOM 2031 C C . GLU A 1 270 ? -8.984 1.876 9.717 1.00 93.50 270 GLU A C 1
ATOM 2033 O O . GLU A 1 270 ? -8.765 1.306 10.785 1.00 93.50 270 GLU A O 1
ATOM 2038 N N . LEU A 1 271 ? -9.408 3.144 9.679 1.00 96.12 271 LEU A N 1
ATOM 2039 C CA . LEU A 1 271 ? -9.688 3.930 10.883 1.00 96.12 271 LEU A CA 1
ATOM 2040 C C . LEU A 1 271 ? -10.847 3.341 11.705 1.00 96.12 271 LEU A C 1
ATOM 2042 O O . LEU A 1 271 ? -10.745 3.273 12.927 1.00 96.12 271 LEU A O 1
ATOM 2046 N N . ALA A 1 272 ? -11.926 2.893 11.059 1.00 97.50 272 ALA A N 1
ATOM 2047 C CA . ALA A 1 272 ? -13.067 2.272 11.735 1.00 97.50 272 ALA A CA 1
ATOM 2048 C C . ALA A 1 272 ? -12.689 0.944 12.407 1.00 97.50 272 ALA A C 1
ATOM 2050 O O . ALA A 1 272 ? -13.048 0.716 13.562 1.00 97.50 272 ALA A O 1
ATOM 2051 N N . GLU A 1 273 ? -11.909 0.108 11.718 1.00 96.50 273 GLU A N 1
ATOM 2052 C CA . GLU A 1 273 ? -11.357 -1.130 12.274 1.00 96.50 273 GLU A CA 1
ATOM 2053 C C . GLU A 1 273 ? -10.419 -0.820 13.454 1.00 96.50 273 GLU A C 1
ATOM 2055 O O . GLU A 1 273 ? -10.497 -1.458 14.503 1.00 96.50 273 GLU A O 1
ATOM 2060 N N . GLY A 1 274 ? -9.589 0.223 13.338 1.00 96.88 274 GLY A N 1
ATOM 2061 C CA . GLY A 1 274 ? -8.745 0.718 14.427 1.00 96.88 274 GLY A CA 1
ATOM 2062 C C . GLY A 1 274 ? -9.542 1.191 15.649 1.00 96.88 274 GLY A C 1
ATOM 2063 O O . GLY A 1 274 ? -9.187 0.864 16.779 1.00 96.88 274 GLY A O 1
ATOM 2064 N N . TYR A 1 275 ? -10.644 1.914 15.450 1.00 98.50 275 TYR A N 1
ATOM 2065 C CA . TYR A 1 275 ? -11.540 2.298 16.541 1.00 98.50 275 TYR A CA 1
ATOM 2066 C C . TYR A 1 275 ? -12.220 1.096 17.193 1.00 98.50 275 TYR A C 1
ATOM 2068 O O . TYR A 1 275 ? -12.263 1.029 18.420 1.00 98.50 275 TYR A O 1
ATOM 2076 N N . ALA A 1 276 ? -12.711 0.137 16.405 1.00 98.00 276 ALA A N 1
ATOM 2077 C CA . ALA A 1 276 ? -13.394 -1.042 16.928 1.00 98.00 276 ALA A CA 1
ATOM 2078 C C . ALA A 1 276 ? -12.482 -1.854 17.862 1.00 98.00 276 ALA A C 1
ATOM 2080 O O . ALA A 1 276 ? -12.869 -2.170 18.988 1.00 98.00 276 ALA A O 1
ATOM 2081 N N . VAL A 1 277 ? -11.239 -2.124 17.449 1.00 97.44 277 VAL A N 1
ATOM 2082 C CA . VAL A 1 277 ? -10.299 -2.889 18.286 1.00 97.44 277 VAL A CA 1
ATOM 2083 C C . VAL A 1 277 ? -9.796 -2.120 19.510 1.00 97.44 277 VAL A C 1
ATOM 2085 O O . VAL A 1 277 ? -9.363 -2.747 20.469 1.00 97.44 277 VAL A O 1
ATOM 2088 N N . LEU A 1 278 ? -9.864 -0.785 19.499 1.00 98.00 278 LEU A N 1
ATOM 2089 C CA . LEU A 1 278 ? -9.566 0.071 20.655 1.00 98.00 278 LEU A CA 1
ATOM 2090 C C . LEU A 1 278 ? -10.814 0.386 21.501 1.00 98.00 278 LEU A C 1
ATOM 2092 O O . LEU A 1 278 ? -10.781 1.305 22.316 1.00 98.00 278 LEU A O 1
ATOM 2096 N N . GLU A 1 279 ? -11.918 -0.337 21.285 1.00 98.25 279 GLU A N 1
ATOM 2097 C CA . GLU A 1 279 ? -13.189 -0.190 22.013 1.00 98.25 279 GLU A CA 1
ATOM 2098 C C . GLU A 1 279 ? -13.841 1.206 21.881 1.00 98.25 279 GLU A C 1
ATOM 2100 O O . GLU A 1 279 ? -14.686 1.603 22.684 1.00 98.25 279 GLU A O 1
ATOM 2105 N N . ARG A 1 280 ? -13.511 1.949 20.818 1.00 98.50 280 ARG A N 1
ATOM 2106 C CA . ARG A 1 280 ? -14.082 3.265 20.472 1.00 98.50 280 ARG A CA 1
ATOM 2107 C C . ARG A 1 280 ? -15.317 3.106 19.582 1.00 98.50 280 ARG A C 1
ATOM 2109 O O . ARG A 1 280 ? -15.325 3.457 18.401 1.00 98.50 280 ARG A O 1
ATOM 2116 N N . GLY A 1 281 ? -16.348 2.474 20.145 1.00 98.12 281 GLY A N 1
ATOM 2117 C CA . GLY A 1 281 ? -17.515 1.995 19.398 1.00 98.12 281 GLY A CA 1
ATOM 2118 C C . GLY A 1 281 ? -18.333 3.090 18.711 1.00 98.12 281 GLY A C 1
ATOM 2119 O O . GLY A 1 281 ? -18.766 2.896 17.576 1.00 98.12 281 GLY A O 1
ATOM 2120 N N . ASP A 1 282 ? -18.511 4.251 19.342 1.00 98.44 282 ASP A N 1
ATOM 2121 C CA . ASP A 1 282 ? -19.293 5.347 18.757 1.00 98.44 282 ASP A CA 1
ATOM 2122 C C . ASP A 1 282 ? -18.606 5.920 17.510 1.00 98.44 282 ASP A C 1
ATOM 2124 O O . ASP A 1 282 ? -19.248 6.138 16.476 1.00 98.44 282 ASP A O 1
ATOM 2128 N N . GLU A 1 283 ? -17.285 6.103 17.559 1.00 98.56 283 GLU A N 1
ATOM 2129 C CA . GLU A 1 283 ? -16.516 6.585 16.416 1.00 98.56 283 GLU 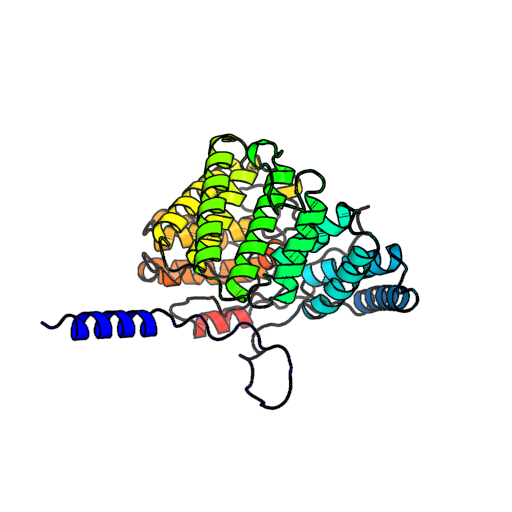A CA 1
ATOM 2130 C C . GLU A 1 283 ? -16.418 5.542 15.295 1.00 98.56 283 GLU A C 1
ATOM 2132 O O . GLU A 1 283 ? -16.536 5.904 14.119 1.00 98.56 283 GLU A O 1
ATOM 2137 N N . ALA A 1 284 ? -16.262 4.257 15.639 1.00 98.25 284 ALA A N 1
ATOM 2138 C CA . ALA A 1 284 ? -16.305 3.159 14.672 1.00 98.25 284 ALA A CA 1
ATOM 2139 C C . ALA A 1 284 ? -17.661 3.114 13.949 1.00 98.25 284 ALA A C 1
ATOM 2141 O O . ALA A 1 284 ? -17.714 3.105 12.718 1.00 98.25 284 ALA A O 1
ATOM 2142 N N . ARG A 1 285 ? -18.766 3.173 14.709 1.00 98.31 285 ARG A N 1
ATOM 2143 C CA . ARG A 1 285 ? -20.140 3.182 14.185 1.00 98.31 285 ARG A CA 1
ATOM 2144 C C . ARG A 1 285 ? -20.359 4.327 13.204 1.00 98.31 285 ARG A C 1
ATOM 2146 O O . ARG A 1 285 ? -20.934 4.111 12.141 1.00 98.31 285 ARG A O 1
ATOM 2153 N N . ALA A 1 286 ? -19.890 5.529 13.540 1.00 96.88 286 ALA A N 1
ATOM 2154 C CA . ALA A 1 286 ? -20.038 6.698 12.680 1.00 96.88 286 ALA A CA 1
ATOM 2155 C C . ALA A 1 286 ? -19.359 6.507 11.314 1.00 96.88 286 ALA A C 1
ATOM 2157 O O . ALA A 1 286 ? -19.924 6.893 10.293 1.00 96.88 286 ALA A O 1
ATOM 2158 N N . ILE A 1 287 ? -18.166 5.902 11.278 1.00 96.12 287 ILE A N 1
ATOM 2159 C CA . ILE A 1 287 ? -17.462 5.652 10.014 1.00 96.12 287 ILE A CA 1
ATOM 2160 C C . ILE A 1 287 ? -18.085 4.493 9.241 1.00 96.12 287 ILE A C 1
ATOM 2162 O O . ILE A 1 287 ? -18.294 4.626 8.038 1.00 96.12 287 ILE A O 1
ATOM 2166 N N . TYR A 1 288 ? -18.419 3.376 9.890 1.00 96.50 288 TYR A N 1
ATOM 2167 C CA . TYR A 1 288 ? -19.063 2.271 9.179 1.00 96.50 288 TYR A CA 1
ATOM 2168 C C . TYR A 1 288 ? -20.400 2.698 8.560 1.00 96.50 288 TYR A C 1
ATOM 2170 O O . TYR A 1 288 ? -20.694 2.312 7.431 1.00 96.50 288 TYR A O 1
ATOM 2178 N N . ALA A 1 289 ? -21.177 3.546 9.245 1.00 95.12 289 ALA A N 1
ATOM 2179 C CA . ALA A 1 289 ? -22.407 4.124 8.701 1.00 95.12 289 ALA A CA 1
ATOM 2180 C C . ALA A 1 289 ? -22.141 5.004 7.471 1.00 95.12 289 ALA A C 1
ATOM 2182 O O . ALA A 1 289 ? -22.865 4.902 6.483 1.00 95.12 289 ALA A O 1
ATOM 2183 N N . GLU A 1 290 ? -21.079 5.818 7.503 1.00 92.50 290 GLU A N 1
ATOM 2184 C CA . GLU A 1 290 ? -20.641 6.611 6.349 1.00 92.50 290 GLU A CA 1
ATOM 2185 C C . GLU A 1 290 ? -20.267 5.715 5.156 1.00 92.50 290 GLU A C 1
ATOM 2187 O O . GLU A 1 290 ? -20.696 5.962 4.032 1.00 92.50 290 GLU A O 1
ATOM 2192 N N . LEU A 1 291 ? -19.492 4.653 5.393 1.00 91.75 291 LEU A N 1
ATOM 2193 C CA . LEU A 1 291 ? -19.014 3.750 4.342 1.00 91.75 291 LEU A CA 1
ATOM 2194 C C . LEU A 1 291 ? -20.114 2.844 3.775 1.00 91.75 291 LEU A C 1
ATOM 2196 O O . LEU A 1 291 ? -20.060 2.483 2.602 1.00 91.75 291 LEU A O 1
ATOM 2200 N N . ALA A 1 292 ? -21.119 2.487 4.578 1.00 91.38 292 ALA A N 1
ATOM 2201 C CA . ALA A 1 292 ? -22.256 1.676 4.147 1.00 91.38 292 ALA A CA 1
ATOM 2202 C C . ALA A 1 292 ? -23.184 2.404 3.149 1.00 91.38 292 ALA A C 1
ATOM 2204 O O . ALA A 1 292 ? -23.880 1.746 2.369 1.00 91.38 292 ALA A O 1
ATOM 2205 N N . ALA A 1 293 ? -23.193 3.742 3.153 1.00 85.44 293 ALA A N 1
ATOM 2206 C CA . ALA A 1 293 ? -24.055 4.590 2.327 1.00 85.44 293 ALA A CA 1
ATOM 2207 C C . ALA A 1 293 ? -23.429 4.922 0.949 1.00 85.44 293 ALA A C 1
ATOM 2209 O O . ALA A 1 293 ? -23.140 6.075 0.640 1.00 85.44 293 ALA A O 1
ATOM 2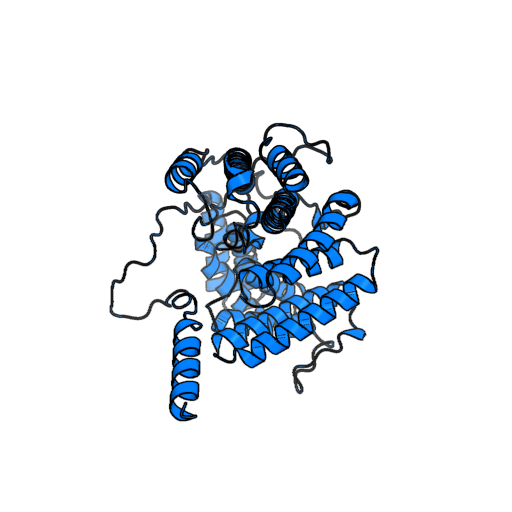210 N N . ILE A 1 294 ? -23.213 3.905 0.102 1.00 66.06 294 ILE A N 1
ATOM 2211 C CA . ILE A 1 294 ? -22.501 4.021 -1.197 1.00 66.06 294 ILE A CA 1
ATOM 2212 C C . ILE A 1 294 ? -23.135 5.024 -2.172 1.00 66.06 294 ILE A C 1
ATOM 2214 O O . ILE A 1 294 ? -22.411 5.670 -2.935 1.00 66.06 294 ILE A O 1
ATOM 2218 N N . ASP A 1 295 ? -24.466 5.119 -2.165 1.00 58.16 295 ASP A N 1
ATOM 2219 C CA . ASP A 1 295 ? -25.251 5.840 -3.174 1.00 58.16 295 ASP A CA 1
ATOM 2220 C C . ASP A 1 295 ? -25.448 7.332 -2.851 1.00 58.16 295 ASP A C 1
ATOM 2222 O O . ASP A 1 295 ? -25.946 8.086 -3.689 1.00 58.16 295 ASP A O 1
ATOM 2226 N N . GLU A 1 296 ? -25.051 7.791 -1.660 1.00 50.41 296 GLU A N 1
ATOM 2227 C CA . GLU A 1 296 ? -25.184 9.199 -1.296 1.00 50.41 296 GLU A CA 1
ATOM 2228 C C . GLU A 1 296 ? -23.941 10.001 -1.714 1.00 50.41 296 GLU A C 1
ATOM 2230 O O . GLU A 1 296 ? -22.803 9.596 -1.444 1.00 50.41 296 GLU A O 1
ATOM 2235 N N . PRO A 1 297 ? -24.106 11.181 -2.346 1.00 47.88 297 PRO A N 1
ATOM 2236 C CA . PRO A 1 297 ? -23.018 12.133 -2.489 1.00 47.88 297 PRO A CA 1
ATOM 2237 C C . PRO A 1 297 ? -22.519 12.505 -1.090 1.00 47.88 297 PRO A C 1
ATOM 2239 O O . PRO A 1 297 ? -23.140 13.299 -0.386 1.00 47.88 297 PRO A O 1
ATOM 2242 N N . SER A 1 298 ? -21.401 11.918 -0.661 1.00 46.69 298 SER A N 1
ATOM 2243 C CA . SER A 1 298 ? -20.816 12.253 0.634 1.00 46.69 298 SER A CA 1
ATOM 2244 C C . SER A 1 298 ? -20.546 13.758 0.701 1.00 46.69 298 SER A C 1
ATOM 2246 O O . SER A 1 298 ? -20.061 14.345 -0.273 1.00 46.69 298 SER A O 1
ATOM 2248 N N . SER A 1 299 ? -20.743 14.358 1.871 1.00 42.75 299 SER A N 1
ATOM 2249 C CA . SER A 1 299 ? -20.439 15.769 2.156 1.00 42.75 299 SER A CA 1
ATOM 2250 C C . SER A 1 299 ? -18.972 16.164 1.899 1.00 42.75 299 SER A C 1
ATOM 2252 O O . SER A 1 299 ? -18.649 17.349 1.828 1.00 42.75 299 SER A O 1
ATOM 2254 N N . ILE A 1 300 ? -18.082 15.189 1.690 1.00 51.44 300 ILE A N 1
ATOM 2255 C CA . ILE A 1 300 ? -16.670 15.375 1.352 1.00 51.44 300 ILE A CA 1
ATOM 2256 C C . ILE A 1 300 ? -16.503 15.324 -0.183 1.00 51.44 300 ILE A C 1
ATOM 2258 O O . ILE A 1 300 ? -16.084 14.332 -0.774 1.00 51.44 300 ILE A O 1
ATOM 2262 N N . ALA A 1 301 ? -16.873 16.444 -0.813 1.00 43.78 301 ALA A N 1
ATOM 2263 C CA . ALA A 1 301 ? -16.503 16.908 -2.156 1.00 43.78 301 ALA A CA 1
ATOM 2264 C C . ALA A 1 301 ? -16.638 15.916 -3.337 1.00 43.78 301 ALA A C 1
ATOM 2266 O O . ALA A 1 301 ? -15.654 15.340 -3.788 1.00 43.78 301 ALA A O 1
ATOM 2267 N N . GLY A 1 302 ? -17.825 15.844 -3.948 1.00 56.31 302 GLY A N 1
ATOM 2268 C CA . GLY A 1 302 ? -18.027 15.433 -5.351 1.00 56.31 302 GLY A CA 1
ATOM 2269 C C . GLY A 1 302 ? -18.321 13.950 -5.596 1.00 56.31 302 GLY A C 1
ATOM 2270 O O . GLY A 1 302 ? -17.981 13.097 -4.782 1.00 56.31 302 GLY A O 1
ATOM 2271 N N . GLU A 1 303 ? -18.889 13.650 -6.767 1.00 61.56 303 GLU A N 1
ATOM 2272 C CA . GLU A 1 303 ? -19.299 12.313 -7.232 1.00 61.56 303 GLU A CA 1
ATOM 2273 C C . GLU A 1 303 ? -18.163 11.281 -7.100 1.00 61.56 303 GLU A C 1
ATOM 2275 O O . GLU A 1 303 ? -17.099 11.409 -7.719 1.00 61.56 303 GLU A O 1
ATOM 2280 N N . ARG A 1 304 ? -18.340 10.289 -6.219 1.00 68.88 304 ARG A N 1
ATOM 2281 C CA . ARG A 1 304 ? -17.356 9.222 -6.002 1.00 68.88 304 ARG A CA 1
ATOM 2282 C C . ARG A 1 304 ? -17.657 8.079 -6.984 1.00 68.88 304 ARG A C 1
ATOM 2284 O O . ARG A 1 304 ? -18.778 7.568 -6.946 1.00 68.88 304 ARG A O 1
ATOM 2291 N N . PRO A 1 305 ? -16.704 7.648 -7.835 1.00 71.19 305 PRO A N 1
ATOM 2292 C CA . PRO A 1 305 ? -16.959 6.604 -8.825 1.00 71.19 305 PRO A CA 1
ATOM 2293 C C . PRO A 1 305 ? -17.322 5.303 -8.119 1.00 71.19 305 PRO A C 1
ATOM 2295 O O . PRO A 1 305 ? -16.604 4.870 -7.219 1.00 71.19 305 PRO A O 1
ATOM 2298 N N . ARG A 1 306 ? -18.444 4.688 -8.484 1.00 78.94 306 ARG A N 1
ATOM 2299 C CA . ARG A 1 306 ? -18.803 3.357 -7.989 1.00 78.94 306 ARG A CA 1
ATOM 2300 C C . ARG A 1 306 ? -17.728 2.379 -8.480 1.00 78.94 306 ARG A C 1
ATOM 2302 O O . ARG A 1 306 ? -17.425 2.363 -9.667 1.00 78.94 306 ARG A O 1
ATOM 2309 N N . THR A 1 307 ? -17.095 1.637 -7.578 1.00 80.62 307 THR A N 1
ATOM 2310 C CA . THR A 1 307 ? -16.030 0.670 -7.898 1.00 80.62 307 THR A CA 1
ATOM 2311 C C . THR A 1 307 ? -16.269 -0.622 -7.135 1.00 80.62 307 THR A C 1
ATOM 2313 O O . THR A 1 307 ? -16.950 -0.627 -6.105 1.00 80.62 307 THR A O 1
ATOM 2316 N N . ARG A 1 308 ? -15.664 -1.718 -7.598 1.00 80.00 308 ARG A N 1
ATOM 2317 C CA . ARG A 1 308 ? -15.768 -3.010 -6.920 1.00 80.00 308 ARG A CA 1
ATOM 2318 C C . ARG A 1 308 ? -15.247 -2.954 -5.475 1.00 80.00 308 ARG A C 1
ATOM 2320 O O . ARG A 1 308 ? -15.991 -3.374 -4.591 1.00 80.00 308 ARG A O 1
ATOM 2327 N N . PRO A 1 309 ? -14.065 -2.377 -5.172 1.00 83.31 309 PRO A N 1
ATOM 2328 C CA . PRO A 1 309 ? -13.614 -2.269 -3.785 1.00 83.31 309 PRO A CA 1
ATOM 2329 C C . PRO A 1 309 ? -14.546 -1.451 -2.882 1.00 83.31 309 PRO A C 1
ATOM 2331 O O . PRO A 1 309 ? -14.733 -1.828 -1.729 1.00 83.31 309 PRO A O 1
ATOM 2334 N N . ARG A 1 310 ? -15.180 -0.380 -3.387 1.00 86.25 310 ARG A N 1
ATOM 2335 C CA . ARG A 1 310 ? -16.152 0.404 -2.599 1.00 86.25 310 ARG A CA 1
ATOM 2336 C C . ARG A 1 310 ? -17.397 -0.412 -2.252 1.00 86.25 310 ARG A C 1
ATOM 2338 O O . ARG A 1 310 ? -17.846 -0.359 -1.111 1.00 86.25 310 ARG A O 1
ATOM 2345 N N . GLU A 1 311 ? -17.905 -1.206 -3.195 1.00 86.00 311 GLU A N 1
ATOM 2346 C CA . GLU A 1 311 ? -19.019 -2.139 -2.956 1.00 86.00 311 GLU A CA 1
ATOM 2347 C C . GLU A 1 311 ? -18.706 -3.161 -1.863 1.00 86.00 311 GLU A C 1
ATOM 2349 O O . GLU A 1 311 ? -19.517 -3.408 -0.964 1.00 86.00 311 GLU A O 1
ATOM 2354 N N . LEU A 1 312 ? -17.503 -3.734 -1.922 1.00 86.62 312 LEU A N 1
ATOM 2355 C CA . LEU A 1 312 ? -17.060 -4.704 -0.932 1.00 86.62 312 LEU A CA 1
ATOM 2356 C C . LEU A 1 312 ? -16.896 -4.039 0.450 1.00 86.62 312 LEU A C 1
ATOM 2358 O O . LEU A 1 312 ? -17.454 -4.536 1.426 1.00 86.62 312 LEU A O 1
ATOM 2362 N N . ILE A 1 313 ? -16.211 -2.888 0.534 1.00 89.44 313 ILE A N 1
ATOM 2363 C CA . ILE A 1 313 ? -16.015 -2.130 1.787 1.00 89.44 313 ILE A CA 1
ATOM 2364 C C . ILE A 1 313 ? -17.351 -1.770 2.432 1.00 89.44 313 ILE A C 1
ATOM 2366 O O . ILE A 1 313 ? -17.514 -1.934 3.640 1.00 89.44 313 ILE A O 1
ATOM 2370 N N . ALA A 1 314 ? -18.324 -1.310 1.654 1.00 89.81 314 ALA A N 1
ATOM 2371 C CA . ALA A 1 314 ? -19.631 -0.958 2.184 1.00 89.81 314 ALA A CA 1
ATOM 2372 C C . ALA A 1 314 ? -20.415 -2.173 2.683 1.00 89.81 314 ALA A C 1
ATOM 2374 O O . ALA A 1 314 ? -21.079 -2.096 3.714 1.00 89.81 314 ALA A O 1
ATOM 2375 N N . THR A 1 315 ? -20.327 -3.302 1.977 1.00 89.81 315 THR A N 1
ATOM 2376 C CA . THR A 1 315 ? -20.975 -4.551 2.397 1.00 89.81 315 THR A CA 1
ATOM 2377 C C . THR A 1 315 ? -20.383 -5.061 3.705 1.00 89.81 315 THR A C 1
ATOM 2379 O O . THR A 1 315 ? -21.133 -5.371 4.627 1.00 89.81 315 THR A O 1
ATOM 2382 N N . VAL A 1 316 ? -19.053 -5.049 3.836 1.00 92.25 316 VAL A N 1
ATOM 2383 C CA . VAL A 1 316 ? -18.393 -5.377 5.107 1.00 92.25 316 VAL A CA 1
ATOM 2384 C C . VAL A 1 316 ? -18.761 -4.356 6.186 1.00 92.25 316 VAL A C 1
ATOM 2386 O O . VAL A 1 316 ? -19.079 -4.746 7.300 1.00 92.25 316 VAL A O 1
ATOM 2389 N N . SER A 1 317 ? -18.819 -3.062 5.865 1.00 94.06 317 SER A N 1
ATOM 2390 C CA . SER A 1 317 ? -19.213 -2.019 6.825 1.00 94.06 317 SER A CA 1
ATOM 2391 C C . SER A 1 317 ? -20.638 -2.213 7.357 1.00 94.06 317 SER A C 1
ATOM 2393 O O . SER A 1 317 ? -20.871 -1.985 8.541 1.00 94.06 317 SER A O 1
ATOM 2395 N N . ARG A 1 318 ? -21.585 -2.681 6.529 1.00 93.94 318 ARG A N 1
ATOM 2396 C CA . ARG A 1 318 ? -22.933 -3.071 6.986 1.00 93.94 318 ARG A CA 1
ATOM 2397 C C . ARG A 1 318 ? -22.879 -4.228 7.980 1.00 93.94 318 ARG A C 1
ATOM 2399 O O . ARG A 1 318 ? -23.448 -4.120 9.060 1.00 93.94 318 ARG A O 1
ATOM 2406 N N . GLU A 1 319 ? -22.119 -5.274 7.667 1.00 94.38 319 GLU A N 1
ATOM 2407 C CA . GLU A 1 319 ? -21.940 -6.409 8.580 1.00 94.38 319 GLU A CA 1
ATOM 2408 C C . GLU A 1 319 ? -21.315 -5.979 9.918 1.00 94.38 319 GLU A C 1
ATOM 2410 O O . GLU A 1 319 ? -21.757 -6.430 10.979 1.00 94.38 319 GLU A O 1
ATOM 2415 N N . ARG A 1 320 ? -20.353 -5.044 9.888 1.00 95.94 320 ARG A N 1
ATOM 2416 C CA . ARG A 1 320 ? -19.770 -4.450 11.099 1.00 95.94 320 ARG A CA 1
ATOM 2417 C C . ARG A 1 320 ? -20.790 -3.675 11.915 1.00 95.94 320 ARG A C 1
ATOM 2419 O O . ARG A 1 320 ? -20.760 -3.773 13.134 1.00 95.94 320 ARG A O 1
ATOM 2426 N N . LEU A 1 321 ? -21.684 -2.914 11.284 1.00 96.06 321 LEU A N 1
ATOM 2427 C CA . LEU A 1 321 ? -22.726 -2.161 11.993 1.00 96.06 321 LEU A CA 1
ATOM 2428 C C . LEU A 1 321 ? -23.711 -3.076 12.713 1.00 96.06 321 LEU A C 1
ATOM 2430 O O . LEU A 1 321 ? -24.062 -2.797 13.862 1.00 96.06 321 LEU A O 1
ATOM 2434 N N . ASP A 1 322 ? -24.119 -4.155 12.048 1.00 95.56 322 ASP A N 1
ATOM 2435 C CA . ASP A 1 322 ? -25.092 -5.112 12.576 1.00 95.56 322 ASP A CA 1
ATOM 2436 C C . ASP A 1 322 ? -24.532 -5.904 13.766 1.00 95.56 322 ASP A C 1
ATOM 2438 O O . ASP A 1 322 ? -25.288 -6.339 14.635 1.00 95.56 322 ASP A O 1
ATOM 2442 N N . ASN A 1 323 ? -23.204 -6.046 13.839 1.00 96.62 323 ASN A N 1
ATOM 2443 C CA . ASN A 1 323 ? -22.524 -6.876 14.833 1.00 96.62 323 ASN A CA 1
ATOM 2444 C C . ASN A 1 323 ? -21.458 -6.125 15.652 1.00 96.62 323 ASN A C 1
ATOM 2446 O O . ASN A 1 323 ? -20.586 -6.760 16.245 1.00 96.62 323 ASN A O 1
ATOM 2450 N N . LEU A 1 324 ? -21.503 -4.787 15.700 1.00 96.81 324 LEU A N 1
ATOM 2451 C CA . LEU A 1 324 ? -20.406 -3.967 16.236 1.00 96.81 324 LEU A CA 1
ATOM 2452 C C . LEU A 1 324 ? -19.995 -4.372 17.654 1.00 96.81 324 LEU A C 1
ATOM 2454 O O . LEU A 1 324 ? -18.808 -4.525 17.923 1.00 96.81 324 LEU A O 1
ATOM 2458 N N . ASP A 1 325 ? -20.966 -4.601 18.536 1.00 97.12 325 ASP A N 1
ATOM 2459 C CA . ASP A 1 325 ? -20.715 -4.938 19.942 1.00 97.12 325 ASP A CA 1
ATOM 2460 C C . ASP A 1 325 ? -19.902 -6.233 20.101 1.00 97.12 325 ASP A C 1
ATOM 2462 O O . ASP A 1 325 ? -19.151 -6.380 21.061 1.00 97.12 325 ASP A O 1
ATOM 2466 N N . ALA A 1 326 ? -20.013 -7.165 19.150 1.00 96.75 326 ALA A N 1
ATOM 2467 C CA . ALA A 1 326 ? -19.259 -8.416 19.153 1.00 96.75 326 ALA A CA 1
ATOM 2468 C C . ALA A 1 326 ? -17.834 -8.271 18.584 1.00 96.75 326 ALA A C 1
ATOM 2470 O O . ALA A 1 326 ? -17.007 -9.161 18.782 1.00 96.75 326 ALA A O 1
ATOM 2471 N N . TYR A 1 327 ? -17.545 -7.160 17.903 1.00 96.94 327 TYR A N 1
ATOM 2472 C CA . TYR A 1 327 ? -16.230 -6.829 17.354 1.00 96.94 327 TYR A CA 1
ATOM 2473 C C . TYR A 1 327 ? -15.387 -5.927 18.258 1.00 96.94 327 TYR A C 1
ATOM 2475 O O . TYR A 1 327 ? -14.171 -5.853 18.067 1.00 96.94 327 TYR A O 1
ATOM 2483 N N . LEU A 1 328 ? -15.999 -5.226 19.217 1.00 98.00 328 LEU A N 1
ATOM 2484 C CA . LEU A 1 328 ? -15.269 -4.315 20.099 1.00 98.00 328 LEU A CA 1
ATOM 2485 C C . LEU A 1 328 ? -14.164 -5.060 20.861 1.00 98.00 328 LEU A C 1
ATOM 2487 O O . LEU A 1 328 ? -14.396 -6.111 21.457 1.00 98.00 328 LEU A O 1
ATOM 2491 N N . GLY A 1 329 ? -12.946 -4.521 20.791 1.00 96.94 329 GLY A N 1
ATOM 2492 C CA . GLY A 1 329 ? -11.756 -5.116 21.405 1.00 96.94 329 GLY A CA 1
ATOM 2493 C C . GLY A 1 329 ? -11.180 -6.331 20.662 1.00 96.94 329 GLY A C 1
ATOM 2494 O O . GLY A 1 329 ? -10.154 -6.881 21.076 1.00 96.94 329 GLY A O 1
ATOM 2495 N N . ASP A 1 330 ? -11.784 -6.778 19.553 1.00 96.00 330 ASP A N 1
ATOM 2496 C CA . ASP A 1 330 ? -11.335 -7.984 18.857 1.00 96.00 330 ASP A CA 1
ATOM 2497 C C . ASP A 1 330 ? -10.144 -7.727 17.927 1.00 96.00 330 ASP A C 1
ATOM 2499 O O . ASP A 1 330 ? -10.265 -7.475 16.728 1.00 96.00 330 ASP A O 1
ATOM 2503 N N . MET A 1 331 ? -8.943 -7.921 18.465 1.00 93.50 331 MET A N 1
ATOM 2504 C CA . MET A 1 331 ? -7.695 -7.811 17.711 1.00 93.50 331 MET A CA 1
ATOM 2505 C C . MET A 1 331 ? -7.566 -8.787 16.525 1.00 93.50 331 MET A C 1
ATOM 2507 O O . MET A 1 331 ? -6.585 -8.694 15.782 1.00 93.50 331 MET A O 1
ATOM 2511 N N . ARG A 1 332 ? -8.484 -9.735 16.300 1.00 91.50 332 ARG A N 1
ATOM 2512 C CA . ARG A 1 332 ? -8.513 -10.541 15.060 1.00 91.50 332 ARG A CA 1
ATOM 2513 C C . ARG A 1 332 ? -8.911 -9.727 13.833 1.00 91.50 332 ARG A C 1
ATOM 2515 O O . ARG A 1 332 ? -8.629 -10.166 12.723 1.00 91.50 332 ARG A O 1
ATOM 2522 N N . LEU A 1 333 ? -9.471 -8.536 14.031 1.00 90.88 333 LEU A N 1
ATOM 2523 C CA . LEU A 1 333 ? -9.678 -7.545 12.978 1.00 90.88 333 LEU A CA 1
ATOM 2524 C C . LEU A 1 333 ? -8.367 -6.951 12.442 1.00 90.88 333 LEU A C 1
ATOM 2526 O O . LEU A 1 333 ? -8.392 -6.255 11.437 1.00 90.88 333 LEU A O 1
ATOM 2530 N N . MET A 1 334 ? -7.222 -7.213 13.092 1.00 89.56 334 MET A N 1
ATOM 2531 C CA . MET A 1 334 ? -5.904 -6.759 12.640 1.00 89.56 334 MET A CA 1
ATOM 2532 C C . MET A 1 334 ? -5.100 -7.897 11.971 1.00 89.56 334 MET A C 1
ATOM 2534 O O . MET A 1 334 ? -4.911 -8.946 12.595 1.00 89.56 334 MET A O 1
ATOM 2538 N N . PRO A 1 335 ? -4.515 -7.699 10.771 1.00 75.94 335 PRO A N 1
ATOM 2539 C CA . PRO A 1 335 ? -4.634 -6.498 9.950 1.00 75.94 335 PRO A CA 1
ATOM 2540 C C . PRO A 1 335 ? -6.078 -6.312 9.487 1.00 75.94 335 PRO A C 1
ATOM 2542 O O . PRO A 1 335 ? -6.758 -7.324 9.299 1.00 75.94 335 PRO A O 1
ATOM 2545 N N . PRO A 1 336 ? -6.507 -5.060 9.253 1.00 77.69 336 PRO A N 1
ATOM 2546 C CA . PRO A 1 336 ? -7.794 -4.800 8.622 1.00 77.69 336 PRO A CA 1
ATOM 2547 C C . PRO A 1 336 ? -7.908 -5.649 7.357 1.00 77.69 336 PRO A C 1
ATOM 2549 O O . PRO A 1 336 ? -6.935 -5.869 6.618 1.00 77.69 336 PRO A O 1
ATOM 2552 N N . TRP A 1 337 ? -9.108 -6.135 7.089 1.00 79.81 337 TRP A N 1
ATOM 2553 C CA . TRP A 1 337 ? -9.418 -6.493 5.722 1.00 79.81 337 TRP A CA 1
ATOM 2554 C C . TRP A 1 337 ? -9.634 -5.192 4.938 1.00 79.81 337 TRP A C 1
ATOM 2556 O O . TRP A 1 337 ? -10.245 -4.275 5.467 1.00 79.81 337 TRP A O 1
ATOM 2566 N N . PRO A 1 338 ? -9.148 -5.072 3.705 1.00 71.62 338 PRO A N 1
ATOM 2567 C CA . PRO A 1 338 ? -8.399 -6.077 2.962 1.00 71.62 338 PRO A CA 1
ATOM 2568 C C . PRO A 1 338 ? -6.881 -5.951 3.067 1.00 71.62 338 PRO A C 1
ATOM 2570 O O . PRO A 1 338 ? -6.314 -4.929 2.700 1.00 71.62 338 PRO A O 1
ATOM 2573 N N . SER A 1 339 ? -6.209 -7.032 3.477 1.00 68.69 339 SER A N 1
ATOM 2574 C CA . SER A 1 339 ? -4.740 -7.082 3.611 1.00 68.69 339 SER A CA 1
ATOM 2575 C C . SER A 1 339 ? -4.067 -8.241 2.875 1.00 68.69 339 SER A C 1
ATOM 2577 O O . SER A 1 339 ? -2.842 -8.361 2.881 1.00 68.69 339 SER A O 1
ATOM 2579 N N . ASP A 1 340 ? -4.844 -9.089 2.205 1.00 61.44 340 ASP A N 1
ATOM 2580 C CA . ASP A 1 340 ? -4.385 -10.232 1.414 1.00 61.44 340 ASP A CA 1
ATOM 2581 C C . ASP A 1 340 ? -4.139 -9.908 -0.070 1.00 61.44 340 ASP A C 1
ATOM 2583 O O . ASP A 1 340 ? -3.275 -10.528 -0.686 1.00 61.44 340 ASP A O 1
ATOM 2587 N N . ALA A 1 341 ? -4.832 -8.915 -0.635 1.00 51.91 341 ALA A N 1
ATOM 2588 C CA . ALA A 1 341 ? -4.588 -8.409 -1.994 1.00 51.91 341 ALA A CA 1
ATOM 2589 C C . ALA A 1 341 ? -3.536 -7.277 -2.060 1.00 51.91 341 ALA A C 1
ATOM 2591 O O . ALA A 1 341 ? -3.228 -6.792 -3.146 1.00 51.91 341 ALA A O 1
ATOM 2592 N N . GLY A 1 342 ? -2.990 -6.866 -0.907 1.00 61.00 342 GLY A N 1
ATOM 2593 C CA . GLY A 1 342 ? -2.250 -5.617 -0.728 1.00 61.00 342 GLY A CA 1
ATOM 2594 C C . GLY A 1 342 ? -3.207 -4.418 -0.686 1.00 61.00 342 GLY A C 1
ATOM 2595 O O . GLY A 1 342 ? -3.872 -4.132 -1.677 1.00 61.00 342 GLY A O 1
ATOM 2596 N N . ASN A 1 343 ? -3.269 -3.681 0.433 1.00 60.12 343 ASN A N 1
ATOM 2597 C CA . ASN A 1 343 ? -4.164 -2.514 0.637 1.00 60.12 343 ASN A CA 1
ATOM 2598 C C . ASN A 1 343 ? -4.037 -1.477 -0.496 1.00 60.12 343 ASN A C 1
ATOM 2600 O O . ASN A 1 343 ? -4.962 -0.771 -0.882 1.00 60.12 343 ASN A O 1
ATOM 2604 N N . CYS A 1 344 ? -2.855 -1.435 -1.087 1.00 67.44 344 CYS A N 1
ATOM 2605 C CA . CYS A 1 344 ? -2.532 -0.723 -2.299 1.00 67.44 344 CYS A CA 1
ATOM 2606 C C . CYS A 1 344 ? -3.433 -1.058 -3.512 1.00 67.44 344 CYS A C 1
ATOM 2608 O O . CYS A 1 344 ? -3.926 -0.138 -4.159 1.00 67.44 344 CYS A O 1
ATOM 2610 N N . VAL A 1 345 ? -3.702 -2.332 -3.818 1.00 68.50 345 VAL A N 1
ATOM 2611 C CA . VAL A 1 345 ? -4.628 -2.709 -4.906 1.00 68.50 345 VAL A CA 1
ATOM 2612 C C . VAL A 1 345 ? -6.020 -2.158 -4.627 1.00 68.50 345 VAL A C 1
ATOM 2614 O O . VAL A 1 345 ? -6.665 -1.637 -5.527 1.00 68.50 345 VAL A O 1
ATOM 2617 N N . VAL A 1 346 ? -6.455 -2.185 -3.370 1.00 77.81 346 VAL A N 1
ATOM 2618 C CA . VAL A 1 346 ? -7.777 -1.695 -2.965 1.00 77.81 346 VAL A CA 1
ATOM 2619 C C . VAL A 1 346 ? -7.906 -0.198 -3.207 1.00 77.81 346 VAL A C 1
ATOM 2621 O O . VAL A 1 346 ? -8.918 0.224 -3.754 1.00 77.81 346 VAL A O 1
ATOM 2624 N N . CYS A 1 347 ? -6.873 0.601 -2.925 1.00 81.06 347 CYS A N 1
ATOM 2625 C CA . CYS A 1 347 ? -6.877 2.036 -3.235 1.00 81.06 347 CYS A CA 1
ATOM 2626 C C . CYS A 1 347 ? -6.966 2.340 -4.743 1.00 81.06 347 CYS A C 1
ATOM 2628 O O . CYS A 1 347 ? -7.573 3.342 -5.127 1.00 81.06 347 CYS A O 1
ATOM 2630 N N . HIS A 1 348 ? -6.344 1.507 -5.584 1.00 79.00 348 HIS A N 1
ATOM 2631 C CA . HIS A 1 348 ? -6.109 1.785 -7.007 1.00 79.00 348 HIS A CA 1
ATOM 2632 C C . HIS A 1 348 ? -7.088 1.096 -7.969 1.00 79.00 348 HIS A C 1
ATOM 2634 O O . HIS A 1 348 ? -7.315 1.591 -9.074 1.00 79.00 348 HIS A O 1
ATOM 2640 N N . ALA A 1 349 ? -7.675 -0.029 -7.568 1.00 76.06 349 ALA A N 1
ATOM 2641 C CA . ALA A 1 349 ? -8.462 -0.857 -8.462 1.00 76.06 349 ALA A CA 1
ATOM 2642 C C . ALA A 1 349 ? -9.871 -0.317 -8.696 1.00 76.06 349 ALA A C 1
ATOM 2644 O O . ALA A 1 349 ? -10.581 0.095 -7.780 1.00 76.06 349 ALA A O 1
ATOM 2645 N N . TRP A 1 350 ? -10.314 -0.408 -9.945 1.00 76.31 350 TRP A N 1
ATOM 2646 C CA . TRP A 1 350 ? -11.701 -0.134 -10.310 1.00 76.31 350 TRP A CA 1
ATOM 2647 C C . TRP A 1 350 ? -12.575 -1.372 -10.139 1.00 76.31 350 TRP A C 1
ATOM 2649 O O . TRP A 1 350 ? -13.693 -1.280 -9.636 1.00 76.31 350 TRP A O 1
ATOM 2659 N N . GLN A 1 351 ? -12.051 -2.531 -10.541 1.00 72.88 351 GLN A N 1
ATOM 2660 C CA . GLN A 1 351 ? -12.840 -3.754 -10.680 1.00 72.88 351 GLN A CA 1
ATOM 2661 C C . GLN A 1 351 ? -12.215 -4.980 -10.006 1.00 72.88 351 GLN A C 1
ATOM 2663 O O . GLN A 1 351 ? -12.811 -6.049 -10.048 1.00 72.88 351 GLN A O 1
ATOM 2668 N N . ALA A 1 352 ? -11.039 -4.855 -9.384 1.00 67.75 352 ALA A N 1
ATOM 2669 C CA . ALA A 1 352 ? -10.392 -6.005 -8.760 1.00 67.75 352 ALA A CA 1
ATOM 2670 C C . ALA A 1 352 ? -11.263 -6.590 -7.641 1.00 67.75 352 ALA A C 1
ATOM 2672 O O . ALA A 1 352 ? -11.687 -5.868 -6.733 1.00 67.75 352 ALA A O 1
ATOM 2673 N N . GLU A 1 353 ? -11.459 -7.907 -7.684 1.00 67.94 353 GLU A N 1
ATOM 2674 C CA . GLU A 1 353 ? -11.879 -8.649 -6.507 1.00 67.94 353 GLU A CA 1
ATOM 2675 C C . GLU A 1 353 ? -10.780 -8.595 -5.457 1.00 67.94 353 GLU A C 1
ATOM 2677 O O . GLU A 1 353 ? -9.588 -8.792 -5.727 1.00 67.94 353 GLU A O 1
ATOM 2682 N N . VAL A 1 354 ? -11.210 -8.342 -4.235 1.00 68.31 354 VAL A N 1
ATOM 2683 C CA . VAL A 1 354 ? -10.331 -8.302 -3.087 1.00 68.31 354 VAL A CA 1
ATOM 2684 C C . VAL A 1 354 ? -10.455 -9.642 -2.379 1.00 68.31 354 VAL A C 1
ATOM 2686 O O . VAL A 1 354 ? -11.561 -10.126 -2.142 1.00 68.31 354 VAL A O 1
ATOM 2689 N N . GLY A 1 355 ? -9.321 -10.281 -2.091 1.00 69.81 355 GLY A N 1
ATOM 2690 C CA . GLY A 1 355 ? -9.324 -11.584 -1.434 1.00 69.81 355 GLY A CA 1
ATOM 2691 C C . GLY A 1 355 ? -10.092 -11.528 -0.113 1.00 69.81 355 GLY A C 1
ATOM 2692 O O . GLY A 1 355 ? -10.089 -10.513 0.567 1.00 69.81 355 GLY A O 1
ATOM 2693 N N . LEU A 1 356 ? -10.776 -12.609 0.260 1.00 76.31 356 LEU A N 1
ATOM 2694 C CA . LEU A 1 356 ? -11.500 -12.700 1.539 1.00 76.31 356 LEU A CA 1
ATOM 2695 C C . LEU A 1 356 ? -10.698 -13.481 2.592 1.00 76.31 356 LEU A C 1
ATOM 2697 O O . LEU A 1 356 ? -11.212 -13.848 3.650 1.00 76.31 356 LEU A O 1
ATOM 2701 N N . GLY A 1 357 ? -9.437 -13.803 2.306 1.00 75.12 357 GLY A N 1
ATOM 2702 C CA . GLY A 1 357 ? -8.589 -14.639 3.150 1.00 75.12 357 GLY A CA 1
ATOM 2703 C C . GLY A 1 357 ? -8.253 -13.971 4.479 1.00 75.12 357 GLY A C 1
ATOM 2704 O O . GLY A 1 357 ? -8.245 -14.643 5.508 1.00 75.12 357 GLY A O 1
ATOM 2705 N N . SER A 1 358 ? -8.038 -12.652 4.474 1.00 77.12 358 SER A N 1
ATOM 2706 C CA . SER A 1 358 ? -7.793 -11.877 5.698 1.00 77.12 358 SER A CA 1
ATOM 2707 C C . SER A 1 358 ? -9.069 -11.389 6.391 1.00 77.12 358 SER A C 1
ATOM 2709 O O . SER A 1 358 ? -8.976 -10.774 7.448 1.00 77.12 358 SER A O 1
ATOM 2711 N N . LEU A 1 359 ? -10.253 -11.632 5.816 1.00 86.69 359 LEU A N 1
ATOM 2712 C CA . LEU A 1 359 ? -11.514 -11.143 6.367 1.00 86.69 359 LEU A CA 1
ATOM 2713 C C . LEU A 1 359 ? -11.900 -11.924 7.625 1.00 86.69 359 LEU A C 1
ATOM 2715 O O . LEU A 1 359 ? -12.282 -13.094 7.552 1.00 86.69 359 LEU A O 1
ATOM 2719 N N . HIS A 1 360 ? -11.829 -11.273 8.782 1.00 90.31 360 HIS A N 1
ATOM 2720 C CA . HIS A 1 360 ? -12.497 -11.755 9.983 1.00 90.31 360 HIS A CA 1
ATOM 2721 C C . HIS A 1 360 ? -13.969 -11.323 9.944 1.00 90.31 360 HIS A C 1
ATOM 2723 O O . HIS A 1 360 ? -14.255 -10.143 9.749 1.00 90.31 360 HIS A O 1
ATOM 2729 N N . ALA A 1 361 ? -14.889 -12.280 10.078 1.00 91.12 361 ALA A N 1
ATOM 2730 C CA . ALA A 1 361 ? -16.325 -12.031 10.105 1.00 91.12 361 ALA A CA 1
ATOM 2731 C C . ALA A 1 361 ? -17.020 -13.002 11.071 1.00 91.12 361 ALA A C 1
ATOM 2733 O O . ALA A 1 361 ? -16.604 -14.162 11.167 1.00 91.12 361 ALA A O 1
ATOM 2734 N N . ILE A 1 362 ? -18.059 -12.534 11.763 1.00 88.81 362 ILE A N 1
ATOM 2735 C CA . ILE A 1 362 ? -18.870 -13.307 12.711 1.00 88.81 362 ILE A CA 1
ATOM 2736 C C . ILE A 1 362 ? -19.734 -14.311 11.951 1.00 88.81 362 ILE A C 1
ATOM 2738 O O . ILE A 1 362 ? -19.683 -15.502 12.255 1.00 88.81 362 ILE A O 1
ATOM 2742 N N . ASP A 1 363 ? -20.445 -13.857 10.915 1.00 85.69 363 ASP A N 1
ATOM 2743 C CA . ASP A 1 363 ? -21.140 -14.725 9.959 1.00 85.69 363 ASP A CA 1
ATOM 2744 C C . ASP A 1 363 ? -20.451 -14.663 8.594 1.00 85.69 363 ASP A C 1
ATOM 2746 O O . ASP A 1 363 ? -20.885 -14.006 7.644 1.00 85.69 363 ASP A O 1
ATOM 2750 N N . ARG A 1 364 ? -19.308 -15.349 8.514 1.00 84.44 364 ARG A N 1
ATOM 2751 C CA . ARG A 1 364 ? -18.498 -15.391 7.295 1.00 84.44 364 ARG A CA 1
ATOM 2752 C C . ARG A 1 364 ? -19.272 -15.967 6.111 1.00 84.44 364 ARG A C 1
ATOM 2754 O O . ARG A 1 364 ? -19.087 -15.489 4.997 1.00 84.44 364 ARG A O 1
ATOM 2761 N N . ASP A 1 365 ? -20.113 -16.973 6.327 1.00 83.75 365 ASP A N 1
ATOM 2762 C CA . ASP A 1 365 ? -20.813 -17.648 5.235 1.00 83.75 365 ASP A CA 1
ATOM 2763 C C . ASP A 1 365 ? -21.929 -16.776 4.657 1.00 83.75 365 ASP A C 1
ATOM 2765 O O . ASP A 1 365 ? -22.107 -16.763 3.439 1.00 83.75 365 ASP A O 1
ATOM 2769 N N . ALA A 1 366 ? -22.673 -16.043 5.494 1.00 84.31 366 ALA A N 1
ATOM 2770 C CA . ALA A 1 366 ? -23.634 -15.052 5.013 1.00 84.31 366 ALA A CA 1
ATOM 2771 C C . ALA A 1 366 ? -22.942 -13.923 4.257 1.00 84.31 366 ALA A C 1
ATOM 2773 O O . ALA A 1 366 ? -23.288 -13.668 3.106 1.00 84.31 366 ALA A O 1
ATOM 2774 N N . LEU A 1 367 ? -21.893 -13.345 4.843 1.00 85.81 367 LEU A N 1
ATOM 2775 C CA . LEU A 1 367 ? -21.157 -12.257 4.212 1.00 85.81 367 LEU A CA 1
ATOM 2776 C C . LEU A 1 367 ? -20.558 -12.675 2.863 1.00 85.81 367 LEU A C 1
ATOM 2778 O O . LEU A 1 367 ? -20.653 -11.938 1.890 1.00 85.81 367 LEU A O 1
ATOM 2782 N N . VAL A 1 368 ? -19.973 -13.873 2.763 1.00 81.62 368 VAL A N 1
ATOM 2783 C CA . VAL A 1 368 ? -19.438 -14.376 1.488 1.00 81.62 368 VAL A CA 1
ATOM 2784 C C . VAL A 1 368 ? -20.540 -14.514 0.435 1.00 81.62 368 VAL A C 1
ATOM 2786 O O . VAL A 1 368 ? -20.288 -14.175 -0.718 1.00 81.62 368 VAL A O 1
ATOM 2789 N N . ARG A 1 369 ? -21.747 -14.975 0.796 1.00 81.50 369 ARG A N 1
ATOM 2790 C CA . ARG A 1 369 ? -22.871 -15.027 -0.155 1.00 81.50 369 ARG A CA 1
ATOM 2791 C C . ARG A 1 369 ? -23.227 -13.633 -0.659 1.00 81.50 369 ARG A C 1
ATOM 2793 O O . ARG A 1 369 ? -23.261 -13.441 -1.869 1.00 81.50 369 ARG A O 1
ATOM 2800 N N . ASP A 1 370 ? -23.377 -12.668 0.243 1.00 82.25 370 ASP A N 1
ATOM 2801 C CA . ASP A 1 370 ? -23.714 -11.291 -0.125 1.00 82.25 370 ASP A CA 1
ATOM 2802 C C . ASP A 1 370 ? -22.649 -10.687 -1.052 1.00 82.25 370 ASP A C 1
ATOM 2804 O O . ASP A 1 370 ? -22.972 -10.069 -2.064 1.00 82.25 370 ASP A O 1
ATOM 2808 N N . LEU A 1 371 ? -21.362 -10.922 -0.765 1.00 78.44 371 LEU A N 1
ATOM 2809 C CA . LEU A 1 371 ? -20.261 -10.420 -1.591 1.00 78.44 371 LEU A CA 1
ATOM 2810 C C . LEU A 1 371 ? -20.238 -11.037 -2.999 1.00 78.44 371 LEU A C 1
ATOM 2812 O O . LEU A 1 371 ? -19.842 -10.349 -3.944 1.00 78.44 371 LEU A O 1
ATOM 2816 N N . LEU A 1 372 ? -20.659 -12.299 -3.147 1.00 72.56 372 LEU A N 1
ATOM 2817 C CA . LEU A 1 372 ? -20.767 -12.990 -4.440 1.00 72.56 372 LEU A CA 1
ATOM 2818 C C . LEU A 1 372 ? -21.969 -12.520 -5.272 1.00 72.56 372 LEU A C 1
ATOM 2820 O O . LEU A 1 372 ? -21.944 -12.657 -6.493 1.00 72.56 372 LEU A O 1
ATOM 2824 N N . GLU A 1 373 ? -23.010 -11.988 -4.631 1.00 74.25 373 GLU A N 1
ATOM 2825 C CA . GLU A 1 373 ? -24.209 -11.460 -5.299 1.00 74.25 373 GLU A CA 1
ATOM 2826 C C . GLU A 1 373 ? -24.046 -10.011 -5.774 1.00 74.25 373 GLU A C 1
ATOM 2828 O O . GLU A 1 373 ? -24.844 -9.516 -6.575 1.00 74.25 373 GLU A O 1
ATOM 2833 N N . LEU A 1 374 ? -23.006 -9.320 -5.306 1.00 71.75 374 LEU A N 1
ATOM 2834 C CA . LEU A 1 374 ? -22.713 -7.965 -5.745 1.00 71.75 374 LEU A CA 1
ATOM 2835 C C . LEU A 1 374 ? -22.418 -7.924 -7.260 1.00 71.75 374 LEU A C 1
ATOM 2837 O O . LEU A 1 374 ? -21.747 -8.816 -7.784 1.00 71.75 374 LEU A O 1
ATOM 2841 N N . PRO A 1 375 ? -22.855 -6.871 -7.976 1.00 62.00 375 PRO A N 1
ATOM 2842 C CA . PRO A 1 375 ? -22.693 -6.793 -9.422 1.00 62.00 375 PRO A CA 1
ATOM 2843 C C . PRO A 1 375 ? -21.224 -6.905 -9.849 1.00 62.00 375 PRO A C 1
ATOM 2845 O O . PRO A 1 375 ? -20.401 -6.043 -9.538 1.00 62.00 375 PRO A O 1
ATOM 2848 N N . THR A 1 376 ? -20.908 -7.923 -10.648 1.00 53.97 376 THR A N 1
ATOM 2849 C CA . THR A 1 376 ? -19.623 -8.068 -11.349 1.00 53.97 376 THR A CA 1
ATOM 2850 C C . THR A 1 376 ? -19.647 -7.228 -12.632 1.00 53.97 376 THR A C 1
ATOM 2852 O O . THR A 1 376 ? -19.514 -7.763 -13.731 1.00 53.97 376 THR A O 1
ATOM 2855 N N . GLN A 1 377 ? -19.992 -5.938 -12.560 1.00 51.41 377 GLN A N 1
ATOM 2856 C CA . GLN A 1 377 ? -20.388 -5.216 -13.774 1.00 51.41 377 GLN A CA 1
ATOM 2857 C C . GLN A 1 377 ? -19.264 -4.467 -14.494 1.00 51.41 377 GLN A C 1
ATOM 2859 O O . GLN A 1 377 ? -18.599 -3.571 -13.980 1.00 51.41 377 GLN A O 1
ATOM 2864 N N . THR A 1 378 ? -19.187 -4.832 -15.769 1.00 40.81 378 THR A N 1
ATOM 2865 C CA . THR A 1 378 ? -18.394 -4.391 -16.915 1.00 40.81 378 THR A CA 1
ATOM 2866 C C . THR A 1 378 ? -18.635 -2.928 -17.341 1.00 40.81 378 THR A C 1
ATOM 2868 O O . THR A 1 378 ? -18.258 -2.552 -18.444 1.00 40.81 378 THR A O 1
ATOM 2871 N N . GLU A 1 379 ? -19.250 -2.079 -16.512 1.00 42.09 379 GLU A N 1
ATOM 2872 C CA . GLU A 1 379 ? -19.707 -0.730 -16.918 1.00 42.09 379 GLU A CA 1
ATOM 2873 C C . GLU A 1 379 ? -18.996 0.434 -16.212 1.00 42.09 379 GLU A C 1
ATOM 2875 O O . GLU A 1 379 ? -19.394 1.590 -16.333 1.00 42.09 379 GLU A O 1
ATOM 2880 N N . LEU A 1 380 ? -17.904 0.167 -15.496 1.00 46.41 380 LEU A N 1
ATOM 2881 C CA . LEU A 1 380 ? -17.210 1.186 -14.707 1.00 46.41 380 LEU A CA 1
ATOM 2882 C C . LEU A 1 380 ? -15.746 1.307 -15.136 1.00 46.41 380 LEU A C 1
ATOM 2884 O O . LEU A 1 380 ? -14.843 0.875 -14.424 1.00 46.41 380 LEU A O 1
ATOM 2888 N N . ALA A 1 381 ? -15.518 1.882 -16.320 1.00 45.12 381 ALA A N 1
ATOM 2889 C CA . ALA A 1 381 ? -14.300 2.629 -16.634 1.00 45.12 381 ALA A CA 1
ATOM 2890 C C . ALA A 1 381 ? -14.555 3.611 -17.798 1.00 45.12 381 ALA A C 1
ATOM 2892 O O . ALA A 1 381 ? -15.115 3.214 -18.822 1.00 45.12 381 ALA A O 1
ATOM 2893 N N . PRO A 1 382 ? -14.096 4.872 -17.710 1.00 43.28 382 PRO A N 1
ATOM 2894 C CA . PRO A 1 382 ? -13.837 5.659 -18.902 1.00 43.28 382 PRO A CA 1
ATOM 2895 C C . PRO A 1 382 ? -12.674 5.020 -19.669 1.00 43.28 382 PRO A C 1
ATOM 2897 O O . PRO A 1 382 ? -11.635 4.703 -19.087 1.00 43.28 382 PRO A O 1
ATOM 2900 N N . VAL A 1 383 ? -12.859 4.855 -20.979 1.00 40.12 383 VAL A N 1
ATOM 2901 C CA . VAL A 1 383 ? -11.831 4.452 -21.947 1.00 40.12 383 VAL A CA 1
ATOM 2902 C C . VAL A 1 383 ? -10.524 5.197 -21.650 1.00 40.12 383 VAL A C 1
ATOM 2904 O O . VAL A 1 383 ? -10.510 6.427 -21.538 1.00 40.12 383 VAL A O 1
ATOM 2907 N N . PHE A 1 384 ? -9.429 4.452 -21.478 1.00 43.91 384 PHE A N 1
ATOM 2908 C CA . PHE A 1 384 ? -8.105 5.006 -21.214 1.00 43.91 384 PHE A CA 1
ATOM 2909 C C . PHE A 1 384 ? -7.715 6.001 -22.317 1.00 43.91 384 PHE A C 1
ATOM 2911 O O . PHE A 1 384 ? -7.412 5.619 -23.442 1.00 43.91 384 PHE A O 1
ATOM 2918 N N . GLY A 1 385 ? -7.689 7.292 -21.980 1.00 37.62 385 GLY A N 1
ATOM 2919 C CA . GLY A 1 385 ? -6.910 8.279 -22.723 1.00 37.62 385 GLY A CA 1
ATOM 2920 C C . GLY A 1 385 ? -5.420 7.983 -22.547 1.00 37.62 385 GLY A C 1
ATOM 2921 O O . GLY A 1 385 ? -4.995 7.671 -21.433 1.00 37.62 385 GLY A O 1
ATOM 2922 N N . THR A 1 386 ? -4.688 8.060 -23.658 1.00 30.50 386 THR A N 1
ATOM 2923 C CA . THR A 1 386 ? -3.235 7.899 -23.849 1.00 30.50 386 THR A CA 1
ATOM 2924 C C . THR A 1 386 ? -2.385 8.135 -22.596 1.00 30.50 386 THR A C 1
ATOM 2926 O O . THR A 1 386 ? -2.581 9.124 -21.889 1.00 30.50 386 THR A O 1
ATOM 2929 N N . ALA A 1 387 ? -1.431 7.228 -22.354 1.00 27.30 387 ALA A N 1
ATOM 2930 C CA . ALA A 1 387 ? -0.479 7.261 -21.243 1.00 27.30 387 ALA A CA 1
ATOM 2931 C C . ALA A 1 387 ? 0.063 8.683 -20.970 1.00 27.30 387 ALA A C 1
ATOM 2933 O O . ALA A 1 387 ? 0.441 9.362 -21.925 1.00 27.30 387 ALA A O 1
ATOM 2934 N N . PRO A 1 388 ? 0.110 9.148 -19.706 1.00 31.25 388 PRO A N 1
ATOM 2935 C CA . PRO A 1 388 ? 0.789 10.396 -19.392 1.00 31.25 388 PRO A CA 1
ATOM 2936 C C . PRO A 1 388 ? 2.307 10.206 -19.539 1.00 31.25 388 PRO A C 1
ATOM 2938 O O . PRO A 1 388 ? 2.839 9.176 -19.115 1.00 31.25 388 PRO A O 1
ATOM 2941 N N . GLU A 1 389 ? 2.953 11.194 -20.168 1.00 32.03 389 GLU A N 1
ATOM 2942 C CA . GLU A 1 389 ? 4.410 11.310 -20.363 1.00 32.03 389 GLU A CA 1
ATOM 2943 C C . GLU A 1 389 ? 5.218 11.265 -19.056 1.00 32.03 389 GLU A C 1
ATOM 2945 O O . GLU A 1 389 ? 4.748 11.813 -18.026 1.00 32.03 389 GLU A O 1
#

Foldseek 3Di:
DDPVVVVVVVVVVVVVVPPDPPADDDDDDDDDPPDDPDPPQWDFQDDDPVLVVVLVVLLVQCVVPVLDLVSLLVSLVSLLLSCLQRNVVSLVVNLVSLVSSCVNPLLPLVSLVSLLVSLLLQVCQNPLVSLVVNLSSLLSNLPPQADPVVRDGPLVPDDPVSNLSVLSNLVSVLRNCVNVVVPVVSVVSLVVSLVSLVVVCVVCVVPLVSLQVSLVSLQLCLQVPVPCNLVSLVSNLVSLVSCVVCVVVDDCVCVPCQFFLCSPLLSLLQNLLSCQLVQVLVSSLVSLVVLLPQPDPPPPDDDRFDALLSVLSNLVSVQCNVCSVVSRNPSLCGSPPPPPSNSSSSRGYRQTDGDCPSPDGPCPVVSSVVSVPPDSDPPGDDDDDDDDD

Organism: NCBI:txid391625

Secondary structure (DSSP, 8-state):
--HHHHHHHHHHHHHHHT---S-S-----SS-----S-S-S--PPPPPHHHHHHHHHHHHHHHH-TT-HHHHHHHHHHHHHHHHHT-GGGHHHHHHHHHHHHHH-TT-HHHHHHHHHHHHHHT-TT-HHHHHHHHHHHHHHHGGGEETTTTEE-STT--HHHHHHHHHHHHHHHHHHHHTT-HHHHHHHHHHHHHHHHHHHHH-TT-HHHHHHHHHHHHHHHHH-STTHHHHHHHHHHHHHHHHHTGGGS-TTTT-TTT-TTHHHHHHHHHHHHHHHTT-HHHHHHHHHHHH-TTS--SSSS-PPP-HHHHHHHHHHHHHHHTHHHHTT-GGGPSPSS-SS-HHHHHH-SSPPPPSTT---TTHHHHHHHHHHS---TT----------

pLDDT: mean 80.26, std 21.57, range [24.03, 98.56]

Sequence (389 aa):
MSLRRAALAVAALLALGCQSKPAGHPQRGAGAQVASPAAHTRQDAPVSAEQLEVLGALAAAADANPDDFAARKASGMAHMWATLGGGLDLRDRAEADLEAAFALDPSHRGLSRALGRFYNLRAVAGDSSKADMQVTVYAAHLGEAYDPETGEVDVDALDTSTFVAYSFFELGRILAAKNAGKLLDALRRVKALERALAERAAAHPDDVELRALAGNFSFFFAGNIPMDRERRVADAVASFEVLRARWGELTPRAKERKHCPNTYENFMFELAEGYAVLERGDEARAIYAELAAIDEPSSIAGERPRTRPRELIATVSRERLDNLDAYLGDMRLMPPWPSDAGNCVVCHAWQAEVGLGSLHAIDRDALVRDLLELPTQTELAPVFGTAPE